Protein AF-A0A1H8Q4Z4-F1 (afdb_monomer_lite)

Structure (mmCIF, N/CA/C/O backbone):
data_AF-A0A1H8Q4Z4-F1
#
_entry.id   AF-A0A1H8Q4Z4-F1
#
loop_
_atom_site.group_PDB
_atom_site.id
_atom_site.type_symbol
_atom_site.label_atom_id
_atom_site.label_alt_id
_atom_site.label_comp_id
_atom_site.label_asym_id
_atom_site.label_entity_id
_atom_site.label_seq_id
_atom_site.pdbx_PDB_ins_code
_atom_site.Cartn_x
_atom_site.Cartn_y
_atom_site.Cartn_z
_atom_site.occupancy
_atom_site.B_iso_or_equiv
_atom_site.auth_seq_id
_atom_site.auth_comp_id
_atom_site.auth_asym_id
_atom_site.auth_atom_id
_atom_site.pdbx_PDB_model_num
ATOM 1 N N . MET A 1 1 ? -15.943 -13.697 -3.498 1.00 77.12 1 MET A N 1
ATOM 2 C CA . MET A 1 1 ? -16.576 -12.359 -3.481 1.00 77.12 1 MET A CA 1
ATOM 3 C C . MET A 1 1 ? -17.184 -12.010 -4.837 1.00 77.12 1 MET A C 1
ATOM 5 O O . MET A 1 1 ? -18.399 -11.971 -4.902 1.00 77.12 1 MET A O 1
ATOM 9 N N . SER A 1 2 ? -16.392 -11.845 -5.911 1.00 80.31 2 SER A N 1
ATOM 10 C CA . SER A 1 2 ? -16.917 -11.509 -7.256 1.00 80.31 2 SER A CA 1
ATOM 11 C C . SER A 1 2 ? -18.018 -12.465 -7.733 1.00 80.31 2 SER A C 1
ATOM 13 O O . SER A 1 2 ? -19.158 -12.047 -7.916 1.00 80.31 2 SER A O 1
ATOM 15 N N . GLN A 1 3 ? -17.729 -13.772 -7.743 1.00 83.31 3 GLN A N 1
ATOM 16 C CA . GLN A 1 3 ? -18.727 -14.794 -8.071 1.00 83.31 3 GLN A CA 1
ATOM 17 C C . GLN A 1 3 ? -19.980 -14.708 -7.186 1.00 83.31 3 GLN A C 1
ATOM 19 O O . GLN A 1 3 ? -21.082 -14.869 -7.689 1.00 83.31 3 GLN A O 1
ATOM 24 N N . PHE A 1 4 ? -19.849 -14.426 -5.884 1.00 84.81 4 PHE A N 1
ATOM 25 C CA . PHE A 1 4 ? -21.014 -14.314 -4.998 1.00 84.81 4 PHE A CA 1
ATOM 26 C C . PHE A 1 4 ? -21.937 -13.173 -5.436 1.00 84.81 4 PHE A C 1
ATOM 28 O O . PHE A 1 4 ? -23.134 -13.393 -5.569 1.00 84.81 4 PHE A O 1
ATOM 35 N N . PHE A 1 5 ? -21.394 -11.977 -5.683 1.00 84.44 5 PHE A N 1
ATOM 36 C CA . PHE A 1 5 ? -22.212 -10.826 -6.067 1.00 84.44 5 PHE A CA 1
ATOM 37 C C . PHE A 1 5 ? -22.834 -10.989 -7.451 1.00 84.44 5 PHE A C 1
ATOM 39 O O . PHE A 1 5 ? -23.991 -10.626 -7.615 1.00 84.44 5 PHE A O 1
ATOM 46 N N . GLN A 1 6 ? -22.138 -11.622 -8.398 1.00 84.38 6 GLN A N 1
ATOM 47 C CA . GLN A 1 6 ? -22.721 -11.974 -9.696 1.00 84.38 6 GLN A CA 1
ATOM 48 C C . GLN A 1 6 ? -23.933 -12.904 -9.541 1.00 84.38 6 GLN A C 1
ATOM 50 O O . GLN A 1 6 ? -25.014 -12.601 -10.042 1.00 84.38 6 GLN A O 1
ATOM 55 N N . HIS A 1 7 ? -23.797 -13.993 -8.774 1.00 83.56 7 HIS A N 1
ATOM 56 C CA . HIS A 1 7 ? -24.906 -14.925 -8.536 1.00 83.56 7 HIS A CA 1
ATOM 57 C C . HIS A 1 7 ? -26.037 -14.292 -7.713 1.00 83.56 7 HIS A C 1
ATOM 59 O O . HIS A 1 7 ? -27.207 -14.553 -7.979 1.00 83.56 7 HIS A O 1
ATOM 65 N N . TRP A 1 8 ? -25.707 -13.459 -6.723 1.00 81.50 8 TRP A N 1
ATOM 66 C CA . TRP A 1 8 ? -26.688 -12.767 -5.889 1.00 81.50 8 TRP A CA 1
ATOM 67 C C . TRP A 1 8 ? -27.492 -11.743 -6.691 1.00 81.50 8 TRP A C 1
ATOM 69 O O . TRP A 1 8 ? -28.718 -11.777 -6.652 1.00 81.50 8 TRP A O 1
ATOM 79 N N . CYS A 1 9 ? -26.825 -10.868 -7.450 1.00 81.19 9 CYS A N 1
ATOM 80 C CA . CYS A 1 9 ? -27.486 -9.902 -8.326 1.00 81.19 9 CYS A CA 1
ATOM 81 C C . CYS A 1 9 ? -28.357 -10.617 -9.359 1.00 81.19 9 CYS A C 1
ATOM 83 O O . CYS A 1 9 ? -29.511 -10.239 -9.522 1.00 81.19 9 CYS A O 1
ATOM 85 N N . TYR A 1 10 ? -27.870 -11.704 -9.964 1.00 81.75 10 TYR A N 1
ATOM 86 C CA . TYR A 1 10 ? -28.667 -12.497 -10.899 1.00 81.75 10 TYR A CA 1
ATOM 87 C C . TYR A 1 10 ? -29.911 -13.107 -10.237 1.00 81.75 10 TYR A C 1
ATOM 89 O O . TYR A 1 10 ? -31.010 -12.998 -10.773 1.00 81.75 10 TYR A O 1
ATOM 97 N N . ALA A 1 11 ? -29.773 -13.688 -9.041 1.00 79.19 11 ALA A N 1
ATOM 98 C CA . ALA A 1 11 ? -30.905 -14.231 -8.292 1.00 79.19 11 ALA A CA 1
ATOM 99 C C . ALA A 1 11 ? -31.935 -13.152 -7.911 1.00 79.19 11 ALA A C 1
ATOM 101 O O . ALA A 1 11 ? -33.134 -13.426 -7.911 1.00 79.19 11 ALA A O 1
ATOM 102 N N . VAL A 1 12 ? -31.480 -11.933 -7.602 1.00 74.56 12 VAL A N 1
ATOM 103 C CA . VAL A 1 12 ? -32.351 -10.789 -7.300 1.00 74.56 12 VAL A CA 1
ATOM 104 C C . VAL A 1 12 ? -33.088 -10.314 -8.551 1.00 74.56 12 VAL A C 1
ATOM 106 O O . VAL A 1 12 ? -34.312 -10.236 -8.499 1.00 74.56 12 VAL A O 1
ATOM 109 N N . GLU A 1 13 ? -32.397 -10.073 -9.671 1.00 77.12 13 GLU A N 1
ATOM 110 C CA . GLU A 1 13 ? -33.042 -9.661 -10.931 1.00 77.12 13 GLU A CA 1
ATOM 111 C C . GLU A 1 13 ? -34.059 -10.714 -11.394 1.00 77.12 13 GLU A C 1
ATOM 113 O O . GLU A 1 13 ? -35.202 -10.389 -11.703 1.00 77.12 13 GLU A O 1
ATOM 118 N N . LYS A 1 14 ? -33.696 -12.000 -11.318 1.00 77.44 14 LYS A N 1
ATOM 119 C CA . LYS A 1 14 ? -34.592 -13.121 -11.635 1.00 77.44 14 LYS A CA 1
ATOM 120 C C . LYS A 1 14 ? -35.819 -13.204 -10.721 1.00 77.44 14 LYS A C 1
ATOM 122 O O . LYS A 1 14 ? -36.833 -13.769 -11.110 1.00 77.44 14 LYS A O 1
ATOM 127 N N . SER A 1 15 ? -35.733 -12.694 -9.492 1.00 69.94 15 SER A N 1
ATOM 128 C CA . SER A 1 15 ? -36.874 -12.662 -8.568 1.00 69.94 15 SER A CA 1
ATOM 129 C C . SER A 1 15 ? -37.840 -11.501 -8.827 1.00 69.94 15 SER A C 1
ATOM 131 O O . SER A 1 15 ? -38.966 -11.538 -8.333 1.00 69.94 15 SER A O 1
ATOM 133 N N . GLU A 1 16 ? -37.404 -10.481 -9.571 1.00 65.31 16 GLU A N 1
ATOM 134 C CA . GLU A 1 16 ? -38.179 -9.276 -9.890 1.00 65.31 16 GLU A CA 1
ATOM 135 C C . GLU A 1 16 ? -38.755 -9.313 -11.319 1.00 65.31 16 GLU A C 1
ATOM 137 O O . GLU A 1 16 ? -39.827 -8.752 -11.546 1.00 65.31 16 GLU A O 1
ATOM 142 N N . ASP A 1 17 ? -38.115 -10.034 -12.248 1.00 58.19 17 ASP A N 1
ATOM 143 C CA . ASP A 1 17 ? -38.587 -10.238 -13.622 1.00 58.19 17 ASP A CA 1
ATOM 144 C C . ASP A 1 17 ? -39.293 -11.590 -13.830 1.00 58.19 17 ASP A C 1
ATOM 146 O O . ASP A 1 17 ? -38.835 -12.644 -13.395 1.00 58.19 17 ASP A O 1
ATOM 150 N N . ILE A 1 18 ? -40.410 -11.577 -14.568 1.00 53.19 18 ILE A N 1
ATOM 151 C CA . ILE A 1 18 ? -41.177 -12.788 -14.934 1.00 53.19 18 ILE A CA 1
ATOM 152 C C . ILE A 1 18 ? -40.501 -13.548 -16.101 1.00 53.19 18 ILE A C 1
ATOM 154 O O . ILE A 1 18 ? -40.831 -14.708 -16.356 1.00 53.19 18 ILE A O 1
ATOM 158 N N . VAL A 1 19 ? -39.542 -12.925 -16.803 1.00 53.53 19 VAL A N 1
ATOM 159 C CA . VAL A 1 19 ? -38.878 -13.473 -17.999 1.00 53.53 19 VAL A CA 1
ATOM 160 C C . VAL A 1 19 ? -37.356 -13.519 -17.801 1.00 53.53 19 VAL A C 1
ATOM 162 O O . VAL A 1 19 ? -36.711 -12.506 -17.548 1.00 53.53 19 VAL A O 1
ATOM 165 N N . ASP A 1 20 ? -36.785 -14.719 -17.913 1.00 57.03 20 ASP A N 1
ATOM 166 C CA . ASP A 1 20 ? -35.342 -14.987 -17.825 1.00 57.03 20 ASP A CA 1
ATOM 167 C C . ASP A 1 20 ? -34.717 -14.772 -19.217 1.00 57.03 20 ASP A C 1
ATOM 169 O O . ASP A 1 20 ? -34.685 -15.693 -20.034 1.00 57.03 20 ASP A O 1
ATOM 173 N N . ASP A 1 21 ? -34.324 -13.531 -19.527 1.00 69.38 21 ASP A N 1
ATOM 174 C CA . ASP A 1 21 ? -33.724 -13.141 -20.809 1.00 69.38 21 ASP A CA 1
ATOM 175 C C . ASP A 1 21 ? -32.264 -12.654 -20.676 1.00 69.38 21 ASP A C 1
ATOM 177 O O . ASP A 1 21 ? -31.716 -12.464 -19.587 1.00 69.38 21 ASP A O 1
ATOM 181 N N . GLU A 1 22 ? -31.605 -12.452 -21.819 1.00 66.88 22 GLU A N 1
ATOM 182 C CA . GLU A 1 22 ? -30.212 -11.993 -21.907 1.00 66.88 22 GLU A CA 1
ATOM 183 C C . GLU A 1 22 ? -30.011 -10.584 -21.301 1.00 66.88 22 GLU A C 1
ATOM 185 O O . GLU A 1 22 ? -28.915 -10.233 -20.849 1.00 66.88 22 GLU A O 1
ATOM 190 N N . HIS A 1 23 ? -31.079 -9.781 -21.209 1.00 71.56 23 HIS A N 1
ATOM 191 C CA . HIS A 1 23 ? -31.044 -8.464 -20.579 1.00 71.56 23 HIS A CA 1
ATOM 192 C C . HIS A 1 23 ? -31.006 -8.551 -19.046 1.00 71.56 23 HIS A C 1
ATOM 194 O O . HIS A 1 23 ? -30.342 -7.720 -18.421 1.00 71.56 23 HIS A O 1
ATOM 200 N N . THR A 1 24 ? -31.646 -9.555 -18.441 1.00 74.25 24 THR A N 1
ATOM 201 C CA . THR A 1 24 ? -31.582 -9.842 -16.996 1.00 74.25 24 THR A CA 1
ATOM 202 C C . THR A 1 24 ? -30.152 -10.160 -16.554 1.00 74.25 24 THR A C 1
ATOM 204 O O . THR A 1 24 ? -29.677 -9.620 -15.552 1.00 74.25 24 THR A O 1
ATOM 207 N N . PHE A 1 25 ? -29.414 -10.958 -17.336 1.00 77.19 25 PHE A N 1
ATOM 208 C CA . PHE A 1 25 ? -28.009 -11.262 -17.044 1.00 77.19 25 PHE A CA 1
ATOM 209 C C . PHE A 1 25 ? -27.124 -10.011 -17.116 1.00 77.19 25 PHE A C 1
ATOM 211 O O . PHE A 1 25 ? -26.336 -9.753 -16.207 1.00 77.19 25 PHE A O 1
ATOM 218 N N . LYS A 1 26 ? -27.300 -9.190 -18.158 1.00 80.75 26 LYS A N 1
ATOM 219 C CA . LYS A 1 26 ? -26.520 -7.959 -18.338 1.00 80.75 26 LYS A CA 1
ATOM 220 C C . LYS A 1 26 ? -26.754 -6.940 -17.216 1.00 80.75 26 LYS A C 1
ATOM 222 O O . LYS A 1 26 ? -25.791 -6.412 -16.672 1.00 80.75 26 LYS A O 1
ATOM 227 N N . ARG A 1 27 ? -28.011 -6.715 -16.807 1.00 78.12 27 ARG A N 1
ATOM 228 C CA . ARG A 1 27 ? -28.336 -5.838 -15.662 1.00 78.12 27 ARG A CA 1
ATOM 229 C C . ARG A 1 27 ? -27.715 -6.341 -14.358 1.00 78.12 27 ARG A C 1
ATOM 231 O O . ARG A 1 27 ? -27.218 -5.538 -13.566 1.00 78.12 27 ARG A O 1
ATOM 238 N N . ALA A 1 28 ? -27.747 -7.655 -14.131 1.00 81.12 28 ALA A N 1
ATOM 239 C CA . ALA A 1 28 ? -27.151 -8.269 -12.952 1.00 81.12 28 ALA A CA 1
ATOM 240 C C . ALA A 1 28 ? -25.625 -8.095 -12.918 1.00 81.12 28 ALA A C 1
ATOM 242 O O . ALA A 1 28 ? -25.081 -7.765 -11.862 1.00 81.12 28 ALA A O 1
ATOM 243 N N . ASP A 1 29 ? -24.948 -8.283 -14.054 1.00 84.12 29 ASP A N 1
ATOM 244 C CA . ASP A 1 29 ? -23.494 -8.135 -14.153 1.00 84.12 29 ASP A CA 1
ATOM 245 C C . ASP A 1 29 ? -23.062 -6.668 -13.993 1.00 84.12 29 ASP A C 1
ATOM 247 O O . ASP A 1 29 ? -22.157 -6.387 -13.208 1.00 84.12 29 ASP A O 1
ATOM 251 N N . ASP A 1 30 ? -23.786 -5.715 -14.596 1.00 83.38 30 ASP A N 1
ATOM 252 C CA . ASP A 1 30 ? -23.543 -4.274 -14.421 1.00 83.38 30 ASP A CA 1
ATOM 253 C C . ASP A 1 30 ? -23.675 -3.851 -12.941 1.00 83.38 30 ASP A C 1
ATOM 255 O O . ASP A 1 30 ? -22.810 -3.154 -12.395 1.00 83.38 30 ASP A O 1
ATOM 259 N N . LYS A 1 31 ? -24.725 -4.319 -12.246 1.00 81.81 31 LYS A N 1
ATOM 260 C CA . LYS A 1 31 ? -24.928 -4.063 -10.805 1.00 81.81 31 LYS A CA 1
ATOM 261 C C . LYS A 1 31 ? -23.839 -4.710 -9.946 1.00 81.81 31 LYS A C 1
ATOM 263 O O . LYS A 1 31 ? -23.366 -4.090 -8.990 1.00 81.81 31 LYS A O 1
ATOM 268 N N . ALA A 1 32 ? -23.425 -5.935 -10.273 1.00 85.38 32 ALA A N 1
ATOM 269 C CA . ALA A 1 32 ? -22.353 -6.627 -9.565 1.00 85.38 32 ALA A CA 1
ATOM 270 C C . ALA A 1 32 ? -21.002 -5.921 -9.760 1.00 85.38 32 ALA A C 1
ATOM 272 O O . ALA A 1 32 ? -20.267 -5.736 -8.788 1.00 85.38 32 ALA A O 1
ATOM 273 N N . ALA A 1 33 ? -20.694 -5.471 -10.979 1.00 85.56 33 ALA A N 1
ATOM 274 C CA . ALA A 1 33 ? -19.482 -4.723 -11.297 1.00 85.56 33 ALA A CA 1
ATOM 275 C C . ALA A 1 33 ? -19.428 -3.386 -10.545 1.00 85.56 33 ALA A C 1
ATOM 277 O O . ALA A 1 33 ? -18.420 -3.082 -9.905 1.00 85.56 33 ALA A O 1
ATOM 278 N N . GLN A 1 34 ? -20.529 -2.626 -10.533 1.00 83.19 34 GLN A N 1
ATOM 279 C CA . GLN A 1 34 ? -20.621 -1.371 -9.782 1.00 83.19 34 GLN A CA 1
ATOM 280 C C . GLN A 1 34 ? -20.402 -1.588 -8.278 1.00 83.19 34 GLN A C 1
ATOM 282 O O . GLN A 1 34 ? -19.670 -0.833 -7.635 1.00 83.19 34 GLN A O 1
ATOM 287 N N . LEU A 1 35 ? -21.004 -2.638 -7.714 1.00 82.00 35 LEU A N 1
ATOM 288 C CA . LEU A 1 35 ? -20.852 -2.987 -6.304 1.00 82.00 35 LEU A CA 1
ATOM 289 C C . LEU A 1 35 ? -19.411 -3.397 -5.968 1.00 82.00 35 LEU A C 1
ATOM 291 O O . LEU A 1 35 ? -18.853 -2.955 -4.963 1.00 82.00 35 LEU A O 1
ATOM 295 N N . LEU A 1 36 ? -18.786 -4.215 -6.815 1.00 85.38 36 LEU A N 1
ATOM 296 C CA . LEU A 1 36 ? -17.392 -4.623 -6.648 1.00 85.38 36 LEU A CA 1
ATOM 297 C C . LEU A 1 36 ? -16.442 -3.430 -6.722 1.00 85.38 36 LEU A C 1
ATOM 299 O O . LEU A 1 36 ? -15.494 -3.366 -5.938 1.00 85.38 36 LEU A O 1
ATOM 303 N N . GLU A 1 37 ? -16.717 -2.469 -7.601 1.00 83.56 37 GLU A N 1
ATOM 304 C CA . GLU A 1 37 ? -15.918 -1.256 -7.716 1.00 83.56 37 GLU A CA 1
ATOM 305 C C . GLU A 1 37 ? -16.050 -0.367 -6.472 1.00 83.56 37 GLU A C 1
ATOM 307 O O . GLU A 1 37 ? -15.039 0.100 -5.941 1.00 83.56 37 GLU A O 1
ATOM 312 N N . GLN A 1 38 ? -17.264 -0.216 -5.928 1.00 78.81 38 GLN A N 1
ATOM 313 C CA . GLN A 1 38 ? -17.492 0.481 -4.655 1.00 78.81 38 GLN A CA 1
ATOM 314 C C . GLN A 1 38 ? -16.753 -0.193 -3.487 1.00 78.81 38 GLN A C 1
ATOM 316 O O . GLN A 1 38 ? -16.123 0.486 -2.676 1.00 78.81 38 GLN A O 1
ATOM 321 N N . ILE A 1 39 ? -16.767 -1.529 -3.415 1.00 80.12 39 ILE A N 1
ATOM 322 C CA . ILE A 1 39 ? -16.043 -2.289 -2.383 1.00 80.12 39 ILE A CA 1
ATOM 323 C C . ILE A 1 39 ? -14.527 -2.141 -2.558 1.00 80.12 39 ILE A C 1
ATOM 325 O O . ILE A 1 39 ? -13.799 -1.986 -1.577 1.00 80.12 39 ILE A O 1
ATOM 329 N N . LYS A 1 40 ? -14.028 -2.174 -3.797 1.00 80.69 40 LYS A N 1
ATOM 330 C CA . LYS A 1 40 ? -12.599 -2.036 -4.106 1.00 80.69 40 LYS A CA 1
ATOM 331 C C . LYS A 1 40 ? -12.051 -0.683 -3.648 1.00 80.69 40 LYS A C 1
ATOM 333 O O . LYS A 1 40 ? -10.943 -0.639 -3.114 1.00 80.69 40 LYS A O 1
ATOM 338 N N . HIS A 1 41 ? -12.847 0.375 -3.797 1.00 73.88 41 HIS A N 1
ATOM 339 C CA . HIS A 1 41 ? -12.505 1.738 -3.387 1.00 73.88 41 HIS A CA 1
ATOM 340 C C . HIS A 1 41 ? -12.736 2.023 -1.897 1.00 73.88 41 HIS A C 1
ATOM 342 O O . HIS A 1 41 ? -12.310 3.069 -1.411 1.00 73.88 41 HIS A O 1
ATOM 348 N N . ASN A 1 42 ? -13.350 1.098 -1.150 1.00 69.94 42 ASN A N 1
ATOM 349 C CA . ASN A 1 42 ? -13.587 1.242 0.282 1.00 69.94 42 ASN A CA 1
ATOM 350 C C . ASN A 1 42 ? -12.868 0.130 1.077 1.00 69.94 42 ASN A C 1
ATOM 352 O O . ASN A 1 42 ? -13.422 -0.955 1.286 1.00 69.94 42 ASN A O 1
ATOM 356 N N . PRO A 1 43 ? -11.640 0.384 1.575 1.00 64.75 43 PRO A N 1
ATOM 357 C CA . PRO A 1 43 ? -10.854 -0.605 2.316 1.00 64.75 43 PRO A CA 1
ATOM 358 C C . PRO A 1 43 ? -11.571 -1.164 3.552 1.00 64.75 43 PRO A C 1
ATOM 360 O O . PRO A 1 43 ? -11.409 -2.346 3.869 1.00 64.75 43 PRO A O 1
ATOM 363 N N . GLY A 1 44 ? -12.375 -0.333 4.229 1.00 64.12 44 GLY A N 1
ATOM 364 C CA . GLY A 1 44 ? -13.150 -0.721 5.407 1.00 64.12 44 GLY A CA 1
ATOM 365 C C . GLY A 1 44 ? -14.240 -1.738 5.072 1.00 64.12 44 GLY A C 1
ATOM 366 O O . GLY A 1 44 ? -14.391 -2.734 5.778 1.00 64.12 44 GLY A O 1
ATOM 367 N N . ILE A 1 45 ? -14.944 -1.542 3.954 1.00 68.62 45 ILE A N 1
ATOM 368 C CA . ILE A 1 45 ? -15.959 -2.481 3.456 1.00 68.62 45 ILE A CA 1
ATOM 369 C C . ILE A 1 45 ? -15.321 -3.724 2.831 1.00 68.62 45 ILE A C 1
ATOM 371 O O . ILE A 1 45 ? -15.836 -4.829 3.004 1.00 68.62 45 ILE A O 1
ATOM 375 N N . ARG A 1 46 ? -14.173 -3.595 2.160 1.00 71.00 46 ARG A N 1
ATOM 376 C CA . ARG A 1 46 ? -13.469 -4.724 1.532 1.00 71.00 46 ARG A CA 1
ATOM 377 C C . ARG A 1 46 ? -13.119 -5.836 2.519 1.00 71.00 46 ARG A C 1
ATOM 379 O O . ARG A 1 46 ? -13.271 -7.010 2.191 1.00 71.00 46 ARG A O 1
ATOM 386 N N . LEU A 1 47 ? -12.685 -5.476 3.730 1.00 63.41 47 LEU A N 1
ATOM 387 C CA . LEU A 1 47 ? -12.408 -6.437 4.805 1.00 63.41 47 LEU A CA 1
ATOM 388 C C . LEU A 1 47 ? -13.674 -7.173 5.266 1.00 63.41 47 LEU A C 1
ATOM 390 O O . LEU A 1 47 ? -13.618 -8.353 5.602 1.00 63.41 47 LEU A O 1
ATOM 394 N N . LEU A 1 48 ? -14.823 -6.498 5.244 1.00 65.06 48 LEU A N 1
ATOM 395 C CA . LEU A 1 48 ? -16.117 -7.074 5.619 1.00 65.06 48 LEU A CA 1
ATOM 396 C C . LEU A 1 48 ? -16.650 -8.007 4.535 1.00 65.06 48 LEU A C 1
ATOM 398 O O . LEU A 1 48 ? -17.181 -9.071 4.842 1.00 65.06 48 LEU A O 1
ATOM 402 N N . ALA A 1 49 ? -16.423 -7.661 3.269 1.00 67.12 49 ALA A N 1
ATOM 403 C CA . ALA A 1 49 ? -16.776 -8.485 2.119 1.00 67.12 49 ALA A CA 1
ATOM 404 C C . ALA A 1 49 ? -15.948 -9.789 2.012 1.00 67.12 49 ALA A C 1
ATOM 406 O O . ALA A 1 49 ? -16.184 -10.606 1.123 1.00 67.12 49 ALA A O 1
ATOM 407 N N . ALA A 1 50 ? -15.000 -10.039 2.922 1.00 65.75 50 ALA A N 1
ATOM 408 C CA . ALA A 1 50 ? -14.357 -11.346 3.061 1.00 65.75 50 ALA A CA 1
ATOM 409 C C . ALA A 1 50 ? -15.273 -12.402 3.720 1.00 65.75 50 ALA A C 1
ATOM 411 O O . ALA A 1 50 ? -15.010 -13.597 3.603 1.00 65.75 50 ALA A O 1
ATOM 412 N N . ASN A 1 51 ? -16.355 -11.982 4.392 1.00 68.12 51 ASN A N 1
ATOM 413 C CA . ASN A 1 51 ? -17.317 -12.870 5.047 1.00 68.12 51 ASN A CA 1
ATOM 414 C C . ASN A 1 51 ? -18.584 -13.052 4.172 1.00 68.12 51 ASN A C 1
ATOM 416 O O . ASN A 1 51 ? -19.234 -12.055 3.842 1.00 68.12 51 ASN A O 1
ATOM 420 N N . PRO A 1 52 ? -18.989 -14.293 3.827 1.00 69.38 52 PRO A N 1
ATOM 421 C CA . PRO A 1 52 ? -20.184 -14.562 3.013 1.00 69.38 52 PRO A CA 1
ATOM 422 C C . PRO A 1 52 ? -21.496 -13.974 3.565 1.00 69.38 52 PRO A C 1
ATOM 424 O O . PRO A 1 52 ? -22.342 -13.507 2.798 1.00 69.38 52 PRO A O 1
ATOM 427 N N . LEU A 1 53 ? -21.662 -13.930 4.892 1.00 69.56 53 LEU A N 1
ATOM 428 C CA . LEU A 1 53 ? -22.834 -13.328 5.536 1.00 69.56 53 LEU A CA 1
ATOM 429 C C . LEU A 1 53 ? -22.876 -11.815 5.301 1.00 69.56 53 LEU A C 1
ATOM 431 O O . LEU A 1 53 ? -23.911 -11.263 4.934 1.00 69.56 53 LEU A O 1
ATOM 435 N N . LEU A 1 54 ? -21.736 -11.147 5.476 1.00 73.06 54 LEU A N 1
ATOM 436 C CA . LEU A 1 54 ? -21.627 -9.706 5.272 1.00 73.06 54 LEU A CA 1
ATOM 437 C C . LEU A 1 54 ? -21.743 -9.342 3.786 1.00 73.06 54 LEU A C 1
ATOM 439 O O . LEU A 1 54 ? -22.343 -8.319 3.482 1.00 73.06 54 LEU A O 1
ATOM 443 N N . CYS A 1 55 ? -21.292 -10.200 2.861 1.00 76.19 55 CYS A N 1
ATOM 444 C CA . CYS A 1 55 ? -21.573 -10.036 1.428 1.00 76.19 55 CYS A CA 1
ATOM 445 C C . CYS A 1 55 ? -23.077 -10.046 1.140 1.00 76.19 55 CYS A C 1
ATOM 447 O O . CYS A 1 55 ? -23.571 -9.201 0.400 1.00 76.19 55 CYS A O 1
ATOM 449 N N . THR A 1 56 ? -23.812 -10.971 1.760 1.00 73.75 56 THR A N 1
ATOM 450 C CA . THR A 1 56 ? -25.271 -11.061 1.607 1.00 73.75 56 THR A CA 1
ATOM 451 C C . THR A 1 56 ? -25.946 -9.779 2.088 1.00 73.75 56 THR A C 1
ATOM 453 O O . THR A 1 56 ? -26.814 -9.237 1.409 1.00 73.75 56 THR A O 1
ATOM 456 N N . ILE A 1 57 ? -25.512 -9.242 3.231 1.00 70.75 57 ILE A N 1
ATOM 457 C CA . ILE A 1 57 ? -26.096 -8.020 3.789 1.00 70.75 57 ILE A CA 1
ATOM 458 C C . ILE A 1 57 ? -25.715 -6.782 2.970 1.00 70.75 57 ILE A C 1
ATOM 460 O O . ILE A 1 57 ? -26.579 -5.954 2.705 1.00 70.75 57 ILE A O 1
ATOM 464 N N . ILE A 1 58 ? -24.470 -6.681 2.499 1.00 76.56 58 ILE A N 1
ATOM 465 C CA . ILE A 1 58 ? -24.034 -5.643 1.551 1.00 76.56 58 ILE A CA 1
ATOM 466 C C . ILE A 1 58 ? -24.915 -5.672 0.290 1.00 76.56 58 ILE A C 1
ATOM 468 O O . ILE A 1 58 ? -25.402 -4.629 -0.143 1.00 76.56 58 ILE A O 1
ATOM 472 N N . GLY A 1 59 ? -25.197 -6.863 -0.249 1.00 76.12 59 GLY A N 1
ATOM 473 C CA . GLY A 1 59 ? -26.100 -7.036 -1.390 1.00 76.12 59 GLY A CA 1
ATOM 474 C C . GLY A 1 59 ? -27.554 -6.642 -1.093 1.00 76.12 59 GLY A C 1
ATOM 475 O O . GLY A 1 59 ? -28.210 -6.036 -1.938 1.00 76.12 59 GLY A O 1
ATOM 476 N N . LEU A 1 60 ? -28.067 -6.942 0.107 1.00 73.00 60 LEU A N 1
ATOM 477 C CA . LEU A 1 60 ? -29.410 -6.532 0.548 1.00 73.00 60 LEU A CA 1
ATOM 478 C C . LEU A 1 60 ? -29.534 -5.014 0.726 1.00 73.00 60 LEU A C 1
ATOM 480 O O . LEU A 1 60 ? -30.548 -4.433 0.349 1.00 73.00 60 LEU A O 1
ATOM 484 N N . ILE A 1 61 ? -28.505 -4.379 1.282 1.00 71.94 61 ILE A N 1
ATOM 485 C CA . ILE A 1 61 ? -28.431 -2.930 1.490 1.00 71.94 61 ILE A CA 1
ATOM 486 C C . ILE A 1 61 ? -28.447 -2.193 0.150 1.00 71.94 61 ILE A C 1
ATOM 488 O O . ILE A 1 61 ? -29.253 -1.283 -0.044 1.00 71.94 61 ILE A O 1
ATOM 492 N N . GLN A 1 62 ? -27.617 -2.639 -0.797 1.00 71.62 62 GLN A N 1
ATOM 493 C CA . GLN A 1 62 ? -27.573 -2.074 -2.144 1.00 71.62 62 GLN A CA 1
ATOM 494 C C . GLN A 1 62 ? -28.934 -2.195 -2.845 1.00 71.62 62 GLN A C 1
ATOM 496 O O . GLN A 1 62 ? -29.379 -1.256 -3.502 1.00 71.62 62 GLN A O 1
ATOM 501 N N . ARG A 1 63 ? -29.630 -3.331 -2.675 1.00 70.56 63 ARG A N 1
ATOM 502 C CA . ARG A 1 63 ? -30.975 -3.547 -3.239 1.00 70.56 63 ARG A CA 1
ATOM 503 C C . ARG A 1 63 ? -31.987 -2.512 -2.747 1.00 70.56 63 ARG A C 1
ATOM 505 O O . ARG A 1 63 ? -32.857 -2.109 -3.507 1.00 70.56 63 ARG A O 1
ATOM 512 N N . GLN A 1 64 ? -31.870 -2.058 -1.501 1.00 67.81 64 GLN A N 1
ATOM 513 C CA . GLN A 1 64 ? -32.746 -1.019 -0.950 1.00 67.81 64 GLN A CA 1
ATOM 514 C C . GLN A 1 64 ? -32.419 0.392 -1.478 1.00 67.81 64 GLN A C 1
ATOM 516 O O . GLN A 1 64 ? -33.045 1.360 -1.053 1.00 67.81 64 GLN A O 1
ATOM 521 N N . GLY A 1 65 ? -31.455 0.526 -2.398 1.00 64.31 65 GLY A N 1
ATOM 522 C CA . GLY A 1 65 ? -31.035 1.802 -2.978 1.00 64.31 65 GLY A CA 1
ATOM 523 C C . GLY A 1 65 ? -30.142 2.635 -2.056 1.00 64.31 65 GLY A C 1
ATOM 524 O O . GLY A 1 65 ? -29.908 3.810 -2.332 1.00 64.31 65 GLY A O 1
ATOM 525 N N . ALA A 1 66 ? -29.649 2.056 -0.959 1.00 67.62 66 ALA A N 1
ATOM 526 C CA . ALA A 1 66 ? -28.755 2.744 -0.039 1.00 67.62 66 ALA A CA 1
ATOM 527 C C . ALA A 1 66 ? -27.316 2.731 -0.571 1.00 67.62 66 ALA A C 1
ATOM 529 O O . ALA A 1 66 ? -26.791 1.688 -0.958 1.00 67.62 66 ALA A O 1
ATOM 530 N N . THR A 1 67 ? -26.655 3.888 -0.548 1.00 72.12 67 THR A N 1
ATOM 531 C CA . THR A 1 67 ? -25.218 3.990 -0.818 1.00 72.12 67 THR A CA 1
ATOM 532 C C . THR A 1 67 ? -24.427 3.312 0.293 1.00 72.12 67 THR A C 1
ATOM 534 O O . THR A 1 67 ? -24.700 3.539 1.475 1.00 72.12 67 THR A O 1
ATOM 537 N N . LEU A 1 68 ? -23.419 2.523 -0.075 1.00 74.06 68 LEU A N 1
ATOM 538 C CA . LEU A 1 68 ? -22.529 1.911 0.902 1.00 74.06 68 LEU A CA 1
ATOM 539 C C . LEU A 1 68 ? -21.801 2.986 1.731 1.00 74.06 68 LEU A C 1
ATOM 541 O O . LEU A 1 68 ? -21.191 3.884 1.147 1.00 74.06 68 LEU A O 1
ATOM 545 N N . PRO A 1 69 ? -21.855 2.913 3.073 1.00 76.06 69 PRO A N 1
ATOM 546 C CA . PRO A 1 69 ? -21.250 3.927 3.926 1.00 76.06 69 PRO A CA 1
ATOM 547 C C . PRO A 1 69 ? -19.720 3.877 3.883 1.00 76.06 69 PRO A C 1
ATOM 549 O O . PRO A 1 69 ? -19.116 2.846 3.602 1.00 76.06 69 PRO A O 1
ATOM 552 N N . GLU A 1 70 ? -19.060 4.979 4.231 1.00 71.94 70 GLU A N 1
ATOM 553 C CA . GLU A 1 70 ? -17.594 5.004 4.307 1.00 71.94 70 GLU A CA 1
ATOM 554 C C . GLU A 1 70 ? -17.074 4.207 5.511 1.00 71.94 70 GLU A C 1
ATOM 556 O O . GLU A 1 70 ? -16.043 3.538 5.423 1.00 71.94 70 GLU A O 1
ATOM 561 N N . LEU A 1 71 ? -17.813 4.231 6.627 1.00 76.50 71 LEU A N 1
ATOM 562 C CA . LEU A 1 71 ? -17.400 3.617 7.884 1.00 76.50 71 LEU A CA 1
ATOM 563 C C . LEU A 1 71 ? -18.083 2.269 8.128 1.00 76.50 71 LEU A C 1
ATOM 565 O O . LEU A 1 71 ? -19.302 2.116 8.053 1.00 76.50 71 LEU A O 1
ATOM 569 N N . ARG A 1 72 ? -17.292 1.290 8.571 1.00 80.62 72 ARG A N 1
ATOM 570 C CA . ARG A 1 72 ? -17.771 -0.040 8.976 1.00 80.62 72 ARG A CA 1
ATOM 571 C C . ARG A 1 72 ? -18.876 0.000 10.036 1.00 80.62 72 ARG A C 1
ATOM 573 O O . ARG A 1 72 ? -19.809 -0.798 9.987 1.00 80.62 72 ARG A O 1
ATOM 580 N N . VAL A 1 73 ? -18.770 0.912 11.001 1.00 85.06 73 VAL A N 1
ATOM 581 C CA . VAL A 1 73 ? -19.748 1.046 12.090 1.00 85.06 73 VAL A CA 1
ATOM 582 C C . VAL A 1 73 ? -21.135 1.460 11.574 1.00 85.06 73 VAL A C 1
ATOM 584 O O . VAL A 1 73 ? -22.153 1.030 12.117 1.00 85.06 73 VAL A O 1
ATOM 587 N N . GLU A 1 74 ? -21.182 2.238 10.489 1.00 84.44 74 GLU A N 1
ATOM 588 C CA . GLU A 1 74 ? -22.417 2.641 9.810 1.00 84.44 74 GLU A CA 1
ATOM 589 C C . GLU A 1 74 ? -23.000 1.474 9.003 1.00 84.44 74 GLU A C 1
ATOM 591 O O . GLU A 1 74 ? -24.217 1.287 8.983 1.00 84.44 74 GLU A O 1
ATOM 596 N N . LEU A 1 75 ? -22.149 0.621 8.420 1.00 80.38 75 LEU A N 1
ATOM 597 C CA . LEU A 1 75 ? -22.613 -0.605 7.769 1.00 80.38 75 LEU A CA 1
ATOM 598 C C . LEU A 1 75 ? -23.283 -1.547 8.779 1.00 80.38 75 LEU A C 1
ATOM 600 O O . LEU A 1 75 ? -24.384 -2.033 8.525 1.00 80.38 75 LEU A O 1
ATOM 604 N N . TYR A 1 76 ? -22.667 -1.774 9.946 1.00 84.75 76 TYR A N 1
ATOM 605 C CA . TYR A 1 76 ? -23.276 -2.590 11.005 1.00 84.75 76 TYR A CA 1
ATOM 606 C C . TYR A 1 76 ? -24.594 -2.007 11.510 1.00 84.75 76 TYR A C 1
ATOM 608 O O . TYR A 1 76 ? -25.542 -2.765 11.721 1.00 84.75 76 TYR A O 1
ATOM 616 N N . LYS A 1 77 ? -24.689 -0.677 11.631 1.00 85.94 77 LYS A N 1
ATOM 617 C CA . LYS A 1 77 ? -25.954 0.005 11.934 1.00 85.94 77 LYS A CA 1
ATOM 618 C C . LYS A 1 77 ? -27.039 -0.401 10.944 1.00 85.94 77 LYS A C 1
ATOM 620 O O . LYS A 1 77 ? -28.105 -0.848 11.353 1.00 85.94 77 LYS A O 1
ATOM 625 N N . LEU A 1 78 ? -26.739 -0.301 9.652 1.00 81.69 78 LEU A N 1
ATOM 626 C CA . LEU A 1 78 ? -27.692 -0.590 8.589 1.00 81.69 78 LEU A CA 1
ATOM 627 C C . LEU A 1 78 ? -28.094 -2.074 8.546 1.00 81.69 78 LEU A C 1
ATOM 629 O O . LEU A 1 78 ? -29.259 -2.393 8.303 1.00 81.69 78 LEU A O 1
ATOM 633 N N . CYS A 1 79 ? -27.166 -2.981 8.875 1.00 79.31 79 CYS A N 1
ATOM 634 C CA . CYS A 1 79 ? -27.465 -4.403 9.054 1.00 79.31 79 CYS A CA 1
ATOM 635 C C . CYS A 1 79 ? -28.499 -4.611 10.172 1.00 79.31 79 CYS A C 1
ATOM 637 O O . CYS A 1 79 ? -29.528 -5.248 9.953 1.00 79.31 79 CYS A O 1
ATOM 639 N N . ILE A 1 80 ? -28.236 -4.062 11.365 1.00 83.50 80 ILE A N 1
ATOM 640 C CA . ILE A 1 80 ? -29.126 -4.185 12.527 1.00 83.50 80 ILE A CA 1
ATOM 641 C C . ILE A 1 80 ? -30.492 -3.559 12.236 1.00 83.50 80 ILE A C 1
ATOM 643 O O . ILE A 1 80 ? -31.511 -4.200 12.487 1.00 83.50 80 ILE A O 1
ATOM 647 N N . ASP A 1 81 ? -30.520 -2.359 11.652 1.00 82.44 81 ASP A N 1
ATOM 648 C CA . ASP A 1 81 ? -31.757 -1.668 11.276 1.00 82.44 81 ASP A CA 1
ATOM 649 C C . ASP A 1 81 ? -32.606 -2.526 10.323 1.00 82.44 81 ASP A C 1
ATOM 651 O O . ASP A 1 81 ? -33.820 -2.627 10.504 1.00 82.44 81 ASP A O 1
ATOM 655 N N . THR A 1 82 ? -31.970 -3.206 9.362 1.00 77.94 82 THR A N 1
ATOM 656 C CA . THR A 1 82 ? -32.643 -4.112 8.416 1.00 77.94 82 THR A CA 1
ATOM 657 C C . THR A 1 82 ? -33.228 -5.339 9.117 1.00 77.94 82 THR A C 1
ATOM 659 O O . THR A 1 82 ? -34.369 -5.723 8.853 1.00 77.94 82 THR A O 1
ATOM 662 N N . PHE A 1 83 ? -32.481 -5.961 10.033 1.00 78.62 83 PHE A N 1
ATOM 663 C CA . PHE A 1 83 ? -32.983 -7.107 10.796 1.00 78.62 83 PHE A CA 1
ATOM 664 C C . PHE A 1 83 ? -34.163 -6.727 11.691 1.00 78.62 83 PHE A C 1
ATOM 666 O O . PHE A 1 83 ? -35.173 -7.432 11.695 1.00 78.62 83 PHE A O 1
ATOM 673 N N . ILE A 1 84 ? -34.062 -5.602 12.403 1.00 78.69 84 ILE A N 1
ATOM 674 C CA . ILE A 1 84 ? -35.141 -5.102 13.260 1.00 78.69 84 ILE A CA 1
ATOM 675 C C . ILE A 1 84 ? -36.367 -4.750 12.412 1.00 78.69 84 ILE A C 1
ATOM 677 O O . ILE A 1 84 ? -37.474 -5.155 12.754 1.00 78.69 84 ILE A O 1
ATOM 681 N N . PHE A 1 85 ? -36.187 -4.082 11.270 1.00 76.69 85 PHE A N 1
ATOM 682 C CA . PHE A 1 85 ? -37.284 -3.783 10.348 1.00 76.69 85 PHE A CA 1
ATOM 683 C C . PHE A 1 85 ? -38.001 -5.056 9.869 1.00 76.69 85 PHE A C 1
ATOM 685 O O . PHE A 1 85 ? -39.229 -5.139 9.904 1.00 76.69 85 PHE A O 1
ATOM 692 N N . ASN A 1 86 ? -37.250 -6.091 9.488 1.00 73.06 86 ASN A N 1
ATOM 693 C CA . ASN A 1 86 ? -37.827 -7.374 9.083 1.00 73.06 86 ASN A CA 1
ATOM 694 C C . ASN A 1 86 ? -38.581 -8.064 10.233 1.00 73.06 86 ASN A C 1
ATOM 696 O O . ASN A 1 86 ? -39.625 -8.683 10.004 1.00 73.06 86 ASN A O 1
ATOM 700 N N . TRP A 1 87 ? -38.085 -7.948 11.470 1.00 75.38 87 TRP A N 1
ATOM 701 C CA . TRP A 1 87 ? -38.802 -8.400 12.664 1.00 75.38 87 TRP A CA 1
ATOM 702 C C . TRP A 1 87 ? -40.125 -7.648 12.846 1.00 75.38 87 TRP A C 1
ATOM 704 O O . TRP A 1 87 ? -41.154 -8.284 13.073 1.00 75.38 87 TRP A O 1
ATOM 714 N N . GLU A 1 88 ? -40.144 -6.325 12.681 1.00 72.62 88 GLU A N 1
ATOM 715 C CA . GLU A 1 88 ? -41.370 -5.522 12.770 1.00 72.62 88 GLU A CA 1
ATOM 716 C C . GLU A 1 88 ? -42.396 -5.873 11.693 1.00 72.62 88 GLU A C 1
ATOM 718 O O . GLU A 1 88 ? -43.587 -5.999 11.987 1.00 72.62 88 GLU A O 1
ATOM 723 N N . MET A 1 89 ? -41.953 -6.085 10.454 1.00 71.31 89 MET A N 1
ATOM 724 C CA . MET A 1 89 ? -42.841 -6.488 9.363 1.00 71.31 89 MET A CA 1
ATOM 725 C C . MET A 1 89 ? -43.519 -7.831 9.656 1.00 71.31 89 MET A C 1
ATOM 727 O O . MET A 1 89 ? -44.725 -7.971 9.445 1.00 71.31 89 MET A O 1
ATOM 731 N N . LYS A 1 90 ? -42.787 -8.797 10.226 1.00 69.88 90 LYS A N 1
ATOM 732 C CA . LYS A 1 90 ? -43.357 -10.084 10.654 1.00 69.88 90 LYS A CA 1
ATOM 733 C C . LYS A 1 90 ? -44.288 -9.955 11.862 1.00 69.88 90 LYS A C 1
ATOM 735 O O . LYS A 1 90 ? -45.317 -10.627 11.881 1.00 69.88 90 LYS A O 1
ATOM 740 N N . LYS A 1 91 ? -43.989 -9.074 12.831 1.00 69.44 91 LYS A N 1
ATOM 741 C CA . LYS A 1 91 ? -44.919 -8.749 13.935 1.00 69.44 91 LYS A CA 1
ATOM 742 C C . LYS A 1 91 ? -46.262 -8.253 13.381 1.00 69.44 91 LYS A C 1
ATOM 744 O O . LYS A 1 91 ? -47.312 -8.764 13.760 1.00 69.44 91 LYS A O 1
ATOM 749 N N . ARG A 1 92 ? -46.236 -7.318 12.418 1.00 67.38 92 ARG A N 1
ATOM 750 C CA . ARG A 1 92 ? -47.448 -6.740 11.799 1.00 67.38 92 ARG A CA 1
ATOM 751 C C . ARG A 1 92 ? -48.325 -7.778 11.093 1.00 67.38 92 ARG A C 1
ATOM 753 O O . ARG A 1 92 ? -49.543 -7.647 11.116 1.00 67.38 92 ARG A O 1
ATOM 760 N N . GLN A 1 93 ? -47.726 -8.817 10.511 1.00 67.25 93 GLN A N 1
ATOM 761 C CA . GLN A 1 93 ? -48.455 -9.899 9.837 1.00 67.25 93 GLN A CA 1
ATOM 762 C C . GLN A 1 93 ? -49.195 -10.842 10.802 1.00 67.25 93 GLN A C 1
ATOM 764 O O . GLN A 1 93 ? -50.122 -11.524 10.376 1.00 67.25 93 GLN A O 1
ATOM 769 N N . ARG A 1 94 ? -48.821 -10.890 12.089 1.00 63.41 94 ARG A N 1
ATOM 770 C CA . ARG A 1 94 ? -49.377 -11.840 13.073 1.00 63.41 94 ARG A CA 1
ATOM 771 C C . ARG A 1 94 ? -50.579 -11.317 13.871 1.00 63.41 94 ARG A C 1
ATOM 773 O O . ARG A 1 94 ? -51.042 -12.009 14.768 1.00 63.41 94 ARG A O 1
ATOM 780 N N . SER A 1 95 ? -51.111 -10.129 13.560 1.00 54.56 95 SER A N 1
ATOM 781 C CA . SER A 1 95 ? -52.220 -9.469 14.292 1.00 54.56 95 SER A CA 1
ATOM 782 C C . SER A 1 95 ? -51.994 -9.246 15.802 1.00 54.56 95 SER A C 1
ATOM 784 O O . SER A 1 95 ? -52.902 -8.811 16.503 1.00 54.56 95 SER A O 1
ATOM 786 N N . ASP A 1 96 ? -50.774 -9.468 16.294 1.00 54.97 96 ASP A N 1
ATOM 787 C CA . ASP A 1 96 ? -50.409 -9.423 17.712 1.00 54.97 96 ASP A CA 1
ATOM 788 C C . ASP A 1 96 ? -49.758 -8.064 18.035 1.00 54.97 96 ASP A C 1
ATOM 790 O O . ASP A 1 96 ? -48.537 -7.926 18.113 1.00 54.97 96 ASP A O 1
ATOM 794 N N . GLN A 1 97 ? -50.571 -7.000 18.069 1.00 52.62 97 GLN A N 1
ATOM 795 C CA . GLN A 1 97 ? -50.083 -5.624 18.280 1.00 52.62 97 GLN A CA 1
ATOM 796 C C . GLN A 1 97 ? -50.082 -5.197 19.755 1.00 52.62 97 GLN A C 1
ATOM 798 O O . GLN A 1 97 ? -49.334 -4.299 20.142 1.00 52.62 97 GLN A O 1
ATOM 803 N N . THR A 1 98 ? -50.905 -5.816 20.600 1.00 46.56 98 THR A N 1
ATOM 804 C CA . THR A 1 98 ? -51.082 -5.401 21.996 1.00 46.56 98 THR A CA 1
ATOM 805 C C . THR A 1 98 ? -49.963 -5.936 22.889 1.00 46.56 98 THR A C 1
ATOM 807 O O . THR A 1 98 ? -49.946 -7.112 23.235 1.00 46.56 98 THR A O 1
ATOM 810 N N . GLY A 1 99 ? -49.041 -5.054 23.291 1.00 58.00 99 GLY A N 1
ATOM 811 C CA . GLY A 1 99 ? -48.048 -5.319 24.344 1.00 58.00 99 GLY A CA 1
ATOM 812 C C . GLY A 1 99 ? -46.601 -5.507 23.879 1.00 58.00 99 GLY A C 1
ATOM 813 O O . GLY A 1 99 ? -45.702 -5.443 24.712 1.00 58.00 99 GLY A O 1
ATOM 814 N N . SER A 1 100 ? -46.340 -5.656 22.576 1.00 71.06 100 SER A N 1
ATOM 815 C CA . SER A 1 100 ? -44.975 -5.882 22.072 1.00 71.06 100 SER A CA 1
ATOM 816 C C . SER A 1 100 ? -44.070 -4.643 22.190 1.00 71.06 100 SER A C 1
ATOM 818 O O . SER A 1 100 ? -44.546 -3.511 22.106 1.00 71.06 100 SER A O 1
ATOM 820 N N . LEU A 1 101 ? -42.758 -4.857 22.359 1.00 78.75 101 LEU A N 1
ATOM 821 C CA . LEU A 1 101 ? -41.758 -3.780 22.360 1.00 78.75 101 LEU A CA 1
ATOM 822 C C . LEU A 1 101 ? -41.719 -3.066 21.000 1.00 78.75 101 LEU A C 1
ATOM 824 O O . LEU A 1 101 ? -41.701 -3.736 19.955 1.00 78.75 101 LEU A O 1
ATOM 828 N N . ASP A 1 102 ? -41.642 -1.735 21.023 1.00 82.69 102 ASP A N 1
ATOM 829 C CA . ASP A 1 102 ? -41.404 -0.919 19.828 1.00 82.69 102 ASP A CA 1
ATOM 830 C C . ASP A 1 102 ? -39.965 -1.083 19.290 1.00 82.69 102 ASP A C 1
ATOM 832 O O . ASP A 1 102 ? -39.163 -1.862 19.827 1.00 82.69 102 ASP A O 1
ATOM 836 N N . LYS A 1 103 ? -39.637 -0.380 18.197 1.00 81.62 103 LYS A N 1
ATOM 837 C CA . LYS A 1 103 ? -38.318 -0.439 17.553 1.00 81.62 103 LYS A CA 1
ATOM 838 C C . LYS A 1 103 ? -37.182 -0.099 18.515 1.00 81.62 103 LYS A C 1
ATOM 840 O O . LYS A 1 103 ? -36.218 -0.859 18.633 1.00 81.62 103 LYS A O 1
ATOM 845 N N . ASP A 1 104 ? -37.307 1.032 19.199 1.00 83.88 104 ASP A N 1
ATOM 846 C CA . ASP A 1 104 ? -36.260 1.609 20.037 1.00 83.88 104 ASP A CA 1
ATOM 847 C C . ASP A 1 104 ? -36.088 0.788 21.316 1.00 83.88 104 ASP A C 1
ATOM 849 O O . ASP A 1 104 ? -34.964 0.511 21.740 1.00 83.88 104 ASP A O 1
ATOM 853 N N . GLN A 1 105 ? -37.191 0.303 21.886 1.00 86.94 105 GLN A N 1
ATOM 854 C CA . GLN A 1 105 ? -37.194 -0.634 23.002 1.00 86.94 105 GLN A CA 1
ATOM 855 C C . GLN A 1 105 ? -36.551 -1.970 22.618 1.00 86.94 105 GLN A C 1
ATOM 857 O O . GLN A 1 105 ? -35.707 -2.473 23.359 1.00 86.94 105 GLN A O 1
ATOM 862 N N . THR A 1 106 ? -36.904 -2.534 21.456 1.00 86.31 106 THR A N 1
ATOM 863 C CA . THR A 1 106 ? -36.319 -3.791 20.956 1.00 86.31 106 THR A CA 1
ATOM 864 C C . THR A 1 106 ? -34.809 -3.642 20.790 1.00 86.31 106 THR A C 1
ATOM 866 O O . THR A 1 106 ? -34.035 -4.472 21.265 1.00 86.31 106 THR A O 1
ATOM 869 N N . GLN A 1 107 ? -34.379 -2.550 20.164 1.00 88.44 107 GLN A N 1
ATOM 870 C CA . GLN A 1 107 ? -32.974 -2.221 19.965 1.00 88.44 107 GLN A CA 1
ATOM 871 C C . GLN A 1 107 ? -32.233 -2.048 21.295 1.00 88.44 107 GLN A C 1
ATOM 873 O O . GLN A 1 107 ? -31.170 -2.638 21.490 1.00 88.44 107 GLN A O 1
ATOM 878 N N . ALA A 1 108 ? -32.818 -1.316 22.247 1.00 90.12 108 ALA A N 1
ATOM 879 C CA . ALA A 1 108 ? -32.222 -1.096 23.558 1.00 90.12 108 ALA A CA 1
ATOM 880 C C . ALA A 1 108 ? -32.066 -2.396 24.367 1.00 90.12 108 ALA A C 1
ATOM 882 O O . ALA A 1 108 ? -31.053 -2.578 25.050 1.00 90.12 108 ALA A O 1
ATOM 883 N N . VAL A 1 109 ? -33.037 -3.305 24.263 1.00 91.38 109 VAL A N 1
ATOM 884 C CA . VAL A 1 109 ? -32.974 -4.635 24.877 1.00 91.38 109 VAL A CA 1
ATOM 885 C C . VAL A 1 109 ? -31.891 -5.495 24.221 1.00 91.38 109 VAL A C 1
ATOM 887 O O . VAL A 1 109 ? -31.095 -6.099 24.932 1.00 91.38 109 VAL A O 1
ATOM 890 N N . LEU A 1 110 ? -31.799 -5.523 22.887 1.00 91.81 110 LEU A N 1
ATOM 891 C CA . LEU A 1 110 ? -30.754 -6.276 22.177 1.00 91.81 110 LEU A CA 1
ATOM 892 C C . LEU A 1 110 ? -29.341 -5.802 22.537 1.00 91.81 110 LEU A C 1
ATOM 894 O O . LEU A 1 110 ? -28.443 -6.621 22.714 1.00 91.81 110 LEU A O 1
ATOM 898 N N . GLU A 1 111 ? -29.150 -4.491 22.665 1.00 94.06 111 GLU A N 1
ATOM 899 C CA . GLU A 1 111 ? -27.906 -3.884 23.149 1.00 94.06 111 GLU A CA 1
ATOM 900 C C . GLU A 1 111 ? -27.550 -4.353 24.568 1.00 94.06 111 GLU A C 1
ATOM 902 O O . GLU A 1 111 ? -26.401 -4.713 24.822 1.00 94.06 111 GLU A O 1
ATOM 907 N N . GLU A 1 112 ? -28.526 -4.400 25.481 1.00 94.19 112 GLU A N 1
ATOM 908 C CA . GLU A 1 112 ? -28.299 -4.890 26.846 1.00 94.19 112 GLU A CA 1
ATOM 909 C C . GLU A 1 112 ? -27.954 -6.383 26.861 1.00 94.19 112 GLU A C 1
ATOM 911 O O . GLU A 1 112 ? -26.980 -6.785 27.495 1.00 94.19 112 GLU A O 1
ATOM 916 N N . ILE A 1 113 ? -28.700 -7.204 26.114 1.00 94.19 113 ILE A N 1
ATOM 917 C CA . ILE A 1 113 ? -28.413 -8.637 25.971 1.00 94.19 113 ILE A CA 1
ATOM 918 C C . ILE A 1 113 ? -26.986 -8.823 25.445 1.00 94.19 113 ILE A C 1
ATOM 920 O O . ILE A 1 113 ? -26.218 -9.597 26.009 1.00 94.19 113 ILE A O 1
ATOM 924 N N . ALA A 1 114 ? -26.600 -8.093 24.397 1.00 95.50 114 ALA A N 1
ATOM 925 C CA . ALA A 1 114 ? -25.265 -8.174 23.818 1.00 95.50 114 ALA A CA 1
ATOM 926 C C . ALA A 1 114 ? -24.162 -7.840 24.825 1.00 95.50 114 ALA A C 1
ATOM 928 O O . ALA A 1 114 ? -23.179 -8.580 24.915 1.00 95.50 114 ALA A O 1
ATOM 929 N N . LEU A 1 115 ? -24.343 -6.773 25.609 1.00 95.19 115 LEU A N 1
ATOM 930 C CA . LEU A 1 115 ? -23.403 -6.374 26.651 1.00 95.19 115 LEU A CA 1
ATOM 931 C C . LEU A 1 115 ? -23.258 -7.461 27.727 1.00 95.19 115 LEU A C 1
ATOM 933 O O . LEU A 1 115 ? -22.137 -7.876 28.026 1.00 95.19 115 LEU A O 1
ATOM 937 N N . GLN A 1 116 ? -24.377 -7.967 28.256 1.00 95.19 116 GLN A N 1
ATOM 938 C CA . GLN A 1 116 ? -24.383 -8.995 29.303 1.00 95.19 116 GLN A CA 1
ATOM 939 C C . GLN A 1 116 ? -23.783 -10.319 28.823 1.00 95.19 116 GLN A C 1
ATOM 941 O O . GLN A 1 116 ? -22.988 -10.933 29.539 1.00 95.19 116 GLN A O 1
ATOM 946 N N . LEU A 1 117 ? -24.116 -10.750 27.600 1.00 94.94 117 LEU A N 1
ATOM 947 C CA . LEU A 1 117 ? -23.534 -11.947 26.993 1.00 94.94 117 LEU A CA 1
ATOM 948 C C . LEU A 1 117 ? -22.033 -11.774 26.773 1.00 94.94 117 LEU A C 1
ATOM 950 O O . LEU A 1 117 ? -21.264 -12.690 27.048 1.00 94.94 117 LEU A O 1
ATOM 954 N N . HIS A 1 118 ? -21.591 -10.603 26.306 1.00 95.38 118 HIS A N 1
ATOM 955 C CA . HIS A 1 118 ? -20.168 -10.382 26.046 1.00 95.38 118 HIS A CA 1
ATOM 956 C C . HIS A 1 118 ? -19.332 -10.363 27.324 1.00 95.38 118 HIS A C 1
ATOM 958 O O . HIS A 1 118 ? -18.189 -10.827 27.312 1.00 95.38 118 HIS A O 1
ATOM 964 N N . GLU A 1 119 ? -19.915 -9.850 28.409 1.00 94.38 119 GLU A N 1
ATOM 965 C CA . GLU A 1 119 ? -19.288 -9.753 29.723 1.00 94.38 119 GLU A CA 1
ATOM 966 C C . GLU A 1 119 ? -19.222 -11.094 30.455 1.00 94.38 119 GLU A C 1
ATOM 968 O O . GLU A 1 119 ? -18.161 -11.442 30.975 1.00 94.38 119 GLU A O 1
ATOM 973 N N . ASN A 1 120 ? -20.329 -11.839 30.483 1.00 94.31 120 ASN A N 1
ATOM 974 C CA . ASN A 1 120 ? -20.500 -12.962 31.408 1.00 94.31 120 ASN A CA 1
ATOM 975 C C . ASN A 1 120 ? -20.577 -14.335 30.723 1.00 94.31 120 ASN A C 1
ATOM 977 O O . ASN A 1 120 ? -20.385 -15.350 31.386 1.00 94.31 120 ASN A O 1
ATOM 981 N N . TYR A 1 121 ? -20.823 -14.386 29.410 1.00 93.50 121 TYR A N 1
ATOM 982 C CA . TYR A 1 121 ? -21.095 -15.628 28.678 1.00 93.50 121 TYR A CA 1
ATOM 983 C C . TYR A 1 121 ? -20.146 -15.762 27.476 1.00 93.50 121 TYR A C 1
ATOM 985 O O . TYR A 1 121 ? -20.532 -15.510 26.328 1.00 93.50 121 TYR A O 1
ATOM 993 N N . PRO A 1 122 ? -18.875 -16.154 27.700 1.00 86.44 122 PRO A N 1
ATOM 994 C CA . PRO A 1 122 ? -17.843 -16.109 26.669 1.00 86.44 122 PRO A CA 1
ATOM 995 C C . PRO A 1 122 ? -18.144 -16.976 25.441 1.00 86.44 122 PRO A C 1
ATOM 997 O O . PRO A 1 122 ? -17.699 -16.635 24.342 1.00 86.44 122 PRO A O 1
ATOM 1000 N N . GLU A 1 123 ? -18.928 -18.038 25.629 1.00 89.00 123 GLU A N 1
ATOM 1001 C CA . GLU A 1 123 ? -19.365 -18.996 24.607 1.00 89.00 123 GLU A CA 1
ATOM 1002 C C . GLU A 1 123 ? -20.574 -18.519 23.787 1.00 89.00 123 GLU A C 1
ATOM 1004 O O . GLU A 1 123 ? -20.997 -19.216 22.864 1.00 89.00 123 GLU A O 1
ATOM 1009 N N . ASN A 1 124 ? -21.119 -17.331 24.093 1.00 90.19 124 ASN A N 1
ATOM 1010 C CA . ASN A 1 124 ? -22.312 -16.780 23.446 1.00 90.19 124 ASN A CA 1
ATOM 1011 C C . ASN A 1 124 ? -23.510 -17.755 23.530 1.00 90.19 124 ASN A C 1
ATOM 1013 O O . ASN A 1 124 ? -24.174 -18.054 22.535 1.00 90.19 124 ASN A O 1
ATOM 1017 N N . ARG A 1 125 ? -23.738 -18.280 24.741 1.00 92.31 125 ARG A N 1
ATOM 1018 C CA . ARG A 1 125 ? -24.852 -19.158 25.122 1.00 92.31 125 ARG A CA 1
ATOM 1019 C C . ARG A 1 125 ? -25.398 -18.712 26.474 1.00 92.31 125 ARG A C 1
ATOM 1021 O O . ARG A 1 125 ? -24.617 -18.488 27.395 1.00 92.31 125 ARG A O 1
ATOM 1028 N N . ILE A 1 126 ? -26.714 -18.577 26.580 1.00 94.31 126 ILE A N 1
ATOM 1029 C CA . ILE A 1 126 ? -27.423 -18.228 27.815 1.00 94.31 126 ILE A CA 1
ATOM 1030 C C . ILE A 1 126 ? -28.742 -18.999 27.896 1.00 94.31 126 ILE A C 1
ATOM 1032 O O . ILE A 1 126 ? -29.405 -19.176 26.877 1.00 94.31 126 ILE A O 1
ATOM 1036 N N . LEU A 1 127 ? -29.149 -19.427 29.091 1.00 94.69 127 LEU A N 1
ATOM 1037 C CA . LEU A 1 127 ? -30.447 -20.078 29.284 1.00 94.69 127 LEU A CA 1
ATOM 1038 C C . LEU A 1 127 ? -31.600 -19.073 29.180 1.00 94.69 127 LEU A C 1
ATOM 1040 O O . LEU A 1 127 ? -31.473 -17.916 29.592 1.00 94.69 127 LEU A O 1
ATOM 1044 N N . ARG A 1 128 ? -32.759 -19.534 28.699 1.00 92.19 128 ARG A N 1
ATOM 1045 C CA . ARG A 1 128 ? -33.984 -18.731 28.568 1.00 92.19 128 ARG A CA 1
ATOM 1046 C C . ARG A 1 128 ? -34.337 -17.983 29.850 1.00 92.19 128 ARG A C 1
ATOM 1048 O O . ARG A 1 128 ? -34.624 -16.792 29.794 1.00 92.19 128 ARG A O 1
ATOM 1055 N N . GLU A 1 129 ? -34.296 -18.650 30.999 1.00 92.81 129 GLU A N 1
ATOM 1056 C CA . GLU A 1 129 ? -34.634 -18.058 32.301 1.00 92.81 129 GLU A CA 1
ATOM 1057 C C . GLU A 1 129 ? -33.713 -16.875 32.656 1.00 92.81 129 GLU A C 1
ATOM 1059 O O . GLU A 1 129 ? -34.169 -15.787 33.025 1.00 92.81 129 GLU A O 1
ATOM 1064 N N . GLN A 1 130 ? -32.403 -17.058 32.469 1.00 94.94 130 GLN A N 1
ATOM 1065 C CA . GLN A 1 130 ? -31.394 -16.026 32.718 1.00 94.94 130 GLN A CA 1
ATOM 1066 C C . GLN A 1 130 ? -31.568 -14.848 31.758 1.00 94.94 130 GLN A C 1
ATOM 1068 O O . GLN A 1 130 ? -31.513 -13.687 32.168 1.00 94.94 130 GLN A O 1
ATOM 1073 N N . LEU A 1 131 ? -31.828 -15.142 30.484 1.00 93.06 131 LEU A N 1
ATOM 1074 C CA . LEU A 1 131 ? -32.077 -14.130 29.469 1.00 93.06 131 LEU A CA 1
ATOM 1075 C C . LEU A 1 131 ? -33.355 -13.332 29.768 1.00 93.06 131 LEU A C 1
ATOM 1077 O O . LEU A 1 131 ? -33.342 -12.105 29.693 1.00 93.06 131 LEU A O 1
ATOM 1081 N N . THR A 1 132 ? -34.428 -14.005 30.184 1.00 93.25 132 THR A N 1
ATOM 1082 C CA . THR A 1 132 ? -35.691 -13.365 30.590 1.00 93.25 132 THR A CA 1
ATOM 1083 C C . THR A 1 132 ? -35.461 -12.421 31.768 1.00 93.25 132 THR A C 1
ATOM 1085 O O . THR A 1 132 ? -35.924 -11.282 31.751 1.00 93.25 132 THR A O 1
ATOM 1088 N N . THR A 1 133 ? -34.661 -12.852 32.749 1.00 94.00 133 THR A N 1
ATOM 1089 C CA . THR A 1 133 ? -34.279 -12.034 33.909 1.00 94.00 133 THR A CA 1
ATOM 1090 C C . THR A 1 133 ? -33.517 -10.774 33.492 1.00 94.00 133 THR A C 1
ATOM 1092 O O . THR A 1 133 ? -33.794 -9.689 34.006 1.00 94.00 133 THR A O 1
ATOM 1095 N N . ILE A 1 134 ? -32.580 -10.887 32.542 1.00 94.00 134 ILE A N 1
ATOM 1096 C CA . ILE A 1 134 ? -31.835 -9.738 32.002 1.00 94.00 134 ILE A CA 1
ATOM 1097 C C . ILE A 1 134 ? -32.792 -8.735 31.351 1.00 94.00 134 ILE A C 1
ATOM 1099 O O . ILE A 1 134 ? -32.741 -7.546 31.670 1.00 94.00 134 ILE A O 1
ATOM 1103 N N . VAL A 1 135 ? -33.685 -9.207 30.478 1.00 92.88 135 VAL A N 1
ATOM 1104 C CA . VAL A 1 135 ? -34.635 -8.343 29.761 1.00 92.88 135 VAL A CA 1
ATOM 1105 C C . VAL A 1 135 ? -35.608 -7.672 30.731 1.00 92.88 135 VAL A C 1
ATOM 1107 O O . VAL A 1 135 ? -35.773 -6.454 30.688 1.00 92.88 135 VAL A O 1
ATOM 1110 N N . SER A 1 136 ? -36.201 -8.438 31.646 1.00 93.12 136 SER A N 1
ATOM 1111 C CA . SER A 1 136 ? -37.154 -7.929 32.636 1.00 93.12 136 SER A CA 1
ATOM 1112 C C . SER A 1 136 ? -36.511 -6.877 33.551 1.00 93.12 136 SER A C 1
ATOM 1114 O O . SER A 1 136 ? -37.036 -5.771 33.712 1.00 93.12 136 SER A O 1
ATOM 1116 N N . ARG A 1 137 ? -35.300 -7.138 34.067 1.00 93.62 137 ARG A N 1
ATOM 1117 C CA . ARG A 1 137 ? -34.549 -6.166 34.882 1.00 93.62 137 ARG A CA 1
ATOM 1118 C C . ARG A 1 137 ? -34.204 -4.893 34.105 1.00 93.62 137 ARG A C 1
ATOM 1120 O O . ARG A 1 137 ? -34.221 -3.801 34.672 1.00 93.62 137 ARG A O 1
ATOM 1127 N N . PHE A 1 138 ? -33.877 -5.013 32.822 1.00 91.75 138 PHE A N 1
ATOM 1128 C CA . PHE A 1 138 ? -33.586 -3.854 31.986 1.00 91.75 138 PHE A CA 1
ATOM 1129 C C . PHE A 1 138 ? -34.828 -2.977 31.776 1.00 91.75 138 PHE A C 1
ATOM 1131 O O . PHE A 1 138 ? -34.758 -1.760 31.957 1.00 91.75 138 PHE A O 1
ATOM 1138 N N . LEU A 1 139 ? -35.969 -3.590 31.453 1.00 91.12 139 LEU A N 1
ATOM 1139 C CA . LEU A 1 139 ? -37.236 -2.885 31.244 1.00 91.12 139 LEU A CA 1
ATOM 1140 C C . LEU A 1 139 ? -37.735 -2.211 32.533 1.00 91.12 139 LEU A C 1
ATOM 1142 O O . LEU A 1 139 ? -38.139 -1.049 32.497 1.00 91.12 139 LEU A O 1
ATOM 1146 N N . THR A 1 140 ? -37.636 -2.882 33.683 1.00 92.38 140 THR A N 1
ATOM 1147 C CA . THR A 1 140 ? -38.004 -2.282 34.977 1.00 92.38 140 THR A CA 1
ATOM 1148 C C . THR A 1 140 ? -37.067 -1.134 35.358 1.00 92.38 140 THR A C 1
ATOM 1150 O O . THR A 1 140 ? -37.517 -0.027 35.645 1.00 92.38 140 THR A O 1
ATOM 1153 N N . GLY A 1 141 ? -35.751 -1.361 35.312 1.00 86.31 141 GLY A N 1
ATOM 1154 C CA . GLY A 1 141 ? -34.761 -0.409 35.815 1.00 86.31 141 GLY A CA 1
ATOM 1155 C C . GLY A 1 141 ? -34.527 0.813 34.923 1.00 86.31 141 GLY A C 1
ATOM 1156 O O . GLY A 1 141 ? -34.305 1.908 35.437 1.00 86.31 141 GLY A O 1
ATOM 1157 N N . GLN A 1 142 ? -34.539 0.648 33.597 1.00 77.88 142 GLN A N 1
ATOM 1158 C CA . GLN A 1 142 ? -34.223 1.734 32.656 1.00 77.88 142 GLN A CA 1
ATOM 1159 C C . GLN A 1 142 ? -35.463 2.352 32.012 1.00 77.88 142 GLN A C 1
ATOM 1161 O O . GLN A 1 142 ? -35.396 3.512 31.614 1.00 77.88 142 GLN A O 1
ATOM 1166 N N . GLN A 1 143 ? -36.573 1.612 31.906 1.00 77.50 143 GLN A N 1
ATOM 1167 C CA . GLN A 1 143 ? -37.816 2.120 31.310 1.00 77.50 143 GLN A CA 1
ATOM 1168 C C . GLN A 1 143 ? -38.937 2.348 32.330 1.00 77.50 143 GLN A C 1
ATOM 1170 O O . GLN A 1 143 ? -40.012 2.799 31.947 1.00 77.50 143 GLN A O 1
ATOM 1175 N N . GLY A 1 144 ? -38.701 2.070 33.619 1.00 84.56 144 GLY A N 1
ATOM 1176 C CA . GLY A 1 144 ? -39.691 2.286 34.679 1.00 84.56 144 GLY A CA 1
ATOM 1177 C C . GLY A 1 144 ? -40.932 1.401 34.546 1.00 84.56 144 GLY A C 1
ATOM 1178 O O . GLY A 1 144 ? -41.986 1.737 35.081 1.00 84.56 144 GLY A O 1
ATOM 1179 N N . MET A 1 145 ? -40.823 0.300 33.800 1.00 88.00 145 MET A N 1
ATOM 1180 C CA . MET A 1 145 ? -41.934 -0.607 33.535 1.00 88.00 145 MET A CA 1
ATOM 1181 C C . MET A 1 145 ? -42.277 -1.417 34.797 1.00 88.00 145 MET A C 1
ATOM 1183 O O . MET A 1 145 ? -41.356 -1.855 35.490 1.00 88.00 145 MET A O 1
ATOM 1187 N N . PRO A 1 146 ? -43.563 -1.660 35.111 1.00 92.62 146 PRO A N 1
ATOM 1188 C CA . PRO A 1 146 ? -43.946 -2.577 36.181 1.00 92.62 146 PRO A CA 1
ATOM 1189 C C . PRO A 1 146 ? -43.370 -3.979 35.951 1.00 92.62 146 PRO A C 1
ATOM 1191 O O . PRO A 1 146 ? -43.333 -4.456 34.820 1.00 92.62 146 PRO A O 1
ATOM 1194 N N . GLU A 1 147 ? -42.960 -4.663 37.018 1.00 90.19 147 GLU A N 1
ATOM 1195 C CA . GLU A 1 147 ? -42.287 -5.971 36.939 1.00 90.19 147 GLU A CA 1
ATOM 1196 C C . GLU A 1 147 ? -43.106 -7.031 36.189 1.00 90.19 147 GLU A C 1
ATOM 1198 O O . GLU A 1 147 ? -42.574 -7.755 35.350 1.00 90.19 147 GLU A O 1
ATOM 1203 N N . THR A 1 148 ? -44.418 -7.073 36.420 1.00 89.12 148 THR A N 1
ATOM 1204 C CA . THR A 1 148 ? -45.327 -8.003 35.737 1.00 89.12 148 THR A CA 1
ATOM 1205 C C . THR A 1 148 ? -45.439 -7.716 34.239 1.00 89.12 148 THR A C 1
ATOM 1207 O O . THR A 1 148 ? -45.462 -8.648 33.436 1.00 89.12 148 THR A O 1
ATOM 1210 N N . GLU A 1 149 ? -45.463 -6.440 33.846 1.00 89.62 149 GLU A N 1
ATOM 1211 C CA . GLU A 1 149 ? -45.463 -6.034 32.438 1.00 89.62 149 GLU A CA 1
ATOM 1212 C C . GLU A 1 149 ? -44.105 -6.332 31.785 1.00 89.62 149 GLU A C 1
ATOM 1214 O O . GLU A 1 149 ? -44.058 -6.890 30.690 1.00 89.62 149 GLU A O 1
ATOM 1219 N N . ALA A 1 150 ? -43.001 -6.033 32.472 1.00 90.81 150 ALA A N 1
ATOM 1220 C CA . ALA A 1 150 ? -41.645 -6.289 31.996 1.00 90.81 150 ALA A CA 1
ATOM 1221 C C . ALA A 1 150 ? -41.390 -7.780 31.752 1.00 90.81 150 ALA A C 1
ATOM 1223 O O . ALA A 1 150 ? -40.843 -8.148 30.711 1.00 90.81 150 ALA A O 1
ATOM 1224 N N . GLN A 1 151 ? -41.841 -8.636 32.671 1.00 89.75 151 GLN A N 1
ATOM 1225 C CA . GLN A 1 151 ? -41.761 -10.085 32.523 1.00 89.75 151 GLN A CA 1
ATOM 1226 C C . GLN A 1 151 ? -42.571 -10.562 31.314 1.00 89.75 151 GLN A C 1
ATOM 1228 O O . GLN A 1 151 ? -42.056 -11.298 30.473 1.00 89.75 151 GLN A O 1
ATOM 1233 N N . HIS A 1 152 ? -43.809 -10.079 31.174 1.00 89.31 152 HIS A N 1
ATOM 1234 C CA . HIS A 1 152 ? -44.664 -10.435 30.045 1.00 89.31 152 HIS A CA 1
ATOM 1235 C C . HIS A 1 152 ? -44.042 -10.035 28.697 1.00 89.31 152 HIS A C 1
ATOM 1237 O O . HIS A 1 152 ? -44.006 -10.842 27.766 1.00 89.31 152 HIS A O 1
ATOM 1243 N N . LYS A 1 153 ? -43.483 -8.821 28.593 1.00 88.50 153 LYS A N 1
ATOM 1244 C CA . LYS A 1 153 ? -42.801 -8.362 27.370 1.00 88.50 153 LYS A CA 1
ATOM 1245 C C . LYS A 1 153 ? -41.505 -9.116 27.093 1.00 88.50 153 LYS A C 1
ATOM 1247 O O . LYS A 1 153 ? -41.190 -9.355 25.926 1.00 88.50 153 LYS A O 1
ATOM 1252 N N . ALA A 1 154 ? -40.763 -9.503 28.131 1.00 89.00 154 ALA A N 1
ATOM 1253 C CA . ALA A 1 154 ? -39.577 -10.340 27.986 1.00 89.00 154 ALA A CA 1
ATOM 1254 C C . ALA A 1 154 ? -39.939 -11.703 27.375 1.00 89.00 154 ALA A C 1
ATOM 1256 O O . ALA A 1 154 ? -39.335 -12.109 26.381 1.00 89.00 154 ALA A O 1
ATOM 1257 N N . ASP A 1 155 ? -40.977 -12.362 27.891 1.00 87.38 155 ASP A N 1
ATOM 1258 C CA . ASP A 1 155 ? -41.448 -13.645 27.365 1.00 87.38 155 ASP A CA 1
ATOM 1259 C C . ASP A 1 155 ? -41.959 -13.539 25.922 1.00 87.38 155 ASP A C 1
ATOM 1261 O O . ASP A 1 155 ? -41.632 -14.383 25.080 1.00 87.38 155 ASP A O 1
ATOM 1265 N N . GLN A 1 156 ? -42.714 -12.482 25.606 1.00 84.88 156 GLN A N 1
ATOM 1266 C CA . GLN A 1 156 ? -43.163 -12.204 24.239 1.00 84.88 156 GLN A CA 1
ATOM 1267 C C . GLN A 1 156 ? -41.985 -12.017 23.275 1.00 84.88 156 GLN A C 1
ATOM 1269 O O . GLN A 1 156 ? -41.992 -12.581 22.179 1.00 84.88 156 GLN A O 1
ATOM 1274 N N . LEU A 1 157 ? -40.956 -11.265 23.680 1.00 83.69 157 LEU A N 1
ATOM 1275 C CA . LEU A 1 157 ? -39.754 -11.068 22.873 1.00 83.69 157 LEU A CA 1
ATOM 1276 C C . LEU A 1 157 ? -39.042 -12.398 22.596 1.00 83.69 157 LEU A C 1
ATOM 1278 O O . LEU A 1 157 ? -38.675 -12.661 21.454 1.00 83.69 157 LEU A O 1
ATOM 1282 N N . LEU A 1 158 ? -38.861 -13.249 23.607 1.00 82.88 158 LEU A N 1
ATOM 1283 C CA . LEU A 1 158 ? -38.169 -14.531 23.434 1.00 82.88 158 LEU A CA 1
ATOM 1284 C C . LEU A 1 158 ? -38.955 -15.508 22.558 1.00 82.88 158 LEU A C 1
ATOM 1286 O O . LEU A 1 158 ? -38.366 -16.182 21.712 1.00 82.88 158 LEU A O 1
ATOM 1290 N N . ASN A 1 159 ? -40.283 -15.531 22.688 1.00 81.00 159 ASN A N 1
ATOM 1291 C CA . ASN A 1 159 ? -41.142 -16.295 21.784 1.00 81.00 159 ASN A CA 1
ATOM 1292 C C . ASN A 1 159 ? -41.016 -15.795 20.338 1.00 81.00 159 ASN A C 1
ATOM 1294 O O . ASN A 1 159 ? -40.906 -16.601 19.417 1.00 81.00 159 ASN A O 1
ATOM 1298 N N . LEU A 1 160 ? -40.964 -14.475 20.132 1.00 77.44 160 LEU A N 1
ATOM 1299 C CA . LEU A 1 160 ? -40.744 -13.905 18.806 1.00 77.44 160 LEU A CA 1
ATOM 1300 C C . LEU A 1 160 ? -39.371 -14.282 18.237 1.00 77.44 160 LEU A C 1
ATOM 1302 O O . LEU A 1 160 ? -39.283 -14.604 17.058 1.00 77.44 160 LEU A O 1
ATOM 1306 N N . ILE A 1 161 ? -38.314 -14.253 19.052 1.00 76.88 161 ILE A N 1
ATOM 1307 C CA . ILE A 1 161 ? -36.951 -14.611 18.632 1.00 76.88 161 ILE A CA 1
ATOM 1308 C C . ILE A 1 161 ? -36.881 -16.069 18.176 1.00 76.88 161 ILE A C 1
ATOM 1310 O O . ILE A 1 161 ? -36.312 -16.353 17.122 1.00 76.88 161 ILE A O 1
ATOM 1314 N N . ARG A 1 162 ? -37.506 -16.985 18.924 1.00 74.12 162 ARG A N 1
ATOM 1315 C CA . ARG A 1 162 ? -37.628 -18.395 18.527 1.00 74.12 162 ARG A CA 1
ATOM 1316 C C . ARG A 1 162 ? -38.311 -18.540 17.164 1.00 74.12 162 ARG A C 1
ATOM 1318 O O . ARG A 1 162 ? -37.904 -19.353 16.340 1.00 74.12 162 ARG A O 1
ATOM 1325 N N . ASP A 1 163 ? -39.334 -17.730 16.919 1.00 68.25 163 ASP A N 1
ATOM 1326 C CA . ASP A 1 163 ? -40.154 -17.814 15.716 1.00 68.25 163 ASP A CA 1
ATOM 1327 C C . ASP A 1 163 ? -39.580 -17.023 14.518 1.00 68.25 163 ASP A C 1
ATOM 1329 O O . ASP A 1 163 ? -40.004 -17.221 13.373 1.00 68.25 163 ASP A O 1
ATOM 1333 N N . VAL A 1 164 ? -38.635 -16.106 14.758 1.00 65.81 164 VAL A N 1
ATOM 1334 C CA . VAL A 1 164 ? -38.046 -15.219 13.750 1.00 65.81 164 VAL A CA 1
ATOM 1335 C C . VAL A 1 164 ? -36.520 -15.203 13.862 1.00 65.81 164 VAL A C 1
ATOM 1337 O O . VAL A 1 164 ? -35.920 -14.342 14.501 1.00 65.81 164 VAL A O 1
ATOM 1340 N N . SER A 1 165 ? -35.877 -16.122 13.143 1.00 57.81 165 SER A N 1
ATOM 1341 C CA . SER A 1 165 ? -34.413 -16.187 13.053 1.00 57.81 165 SER A CA 1
ATOM 1342 C C . SER A 1 165 ? -33.816 -14.944 12.369 1.00 57.81 165 SER A C 1
ATOM 1344 O O . SER A 1 165 ? -34.324 -14.493 11.337 1.00 57.81 165 SER A O 1
ATOM 1346 N N . GLY A 1 166 ? -32.744 -14.382 12.944 1.00 71.94 166 GLY A N 1
ATOM 1347 C CA . GLY A 1 166 ? -32.003 -13.260 12.352 1.00 71.94 166 GLY A CA 1
ATOM 1348 C C . GLY A 1 166 ? -30.764 -12.828 13.144 1.00 71.94 166 GLY A C 1
ATOM 1349 O O . GLY A 1 166 ? -29.645 -12.998 12.671 1.00 71.94 166 GLY A O 1
ATOM 1350 N N . LEU A 1 167 ? -30.952 -12.278 14.352 1.00 79.38 167 LEU A N 1
ATOM 1351 C CA . LEU A 1 167 ? -29.869 -11.702 15.175 1.00 79.38 167 LEU A CA 1
ATOM 1352 C C . LEU A 1 167 ? -29.546 -12.513 16.433 1.00 79.38 167 LEU A C 1
ATOM 1354 O O . LEU A 1 167 ? -28.380 -12.830 16.674 1.00 79.38 167 LEU A O 1
ATOM 1358 N N . LEU A 1 168 ? -30.572 -12.849 17.215 1.00 85.12 168 LEU A N 1
ATOM 1359 C CA . LEU A 1 168 ? -30.507 -13.790 18.332 1.00 85.12 168 LEU A CA 1
ATOM 1360 C C . LEU A 1 168 ? -31.203 -15.078 17.887 1.00 85.12 168 LEU A C 1
ATOM 1362 O O . LEU A 1 168 ? -32.220 -15.005 17.199 1.00 85.12 168 LEU A O 1
ATOM 1366 N N . ILE A 1 169 ? -30.640 -16.234 18.222 1.00 85.44 169 ILE A N 1
ATOM 1367 C CA . ILE A 1 169 ? -31.165 -17.538 17.805 1.00 85.44 169 ILE A CA 1
ATOM 1368 C C . ILE A 1 169 ? -31.307 -18.477 18.998 1.00 85.44 169 ILE A C 1
ATOM 1370 O O . ILE A 1 169 ? -30.482 -18.449 19.912 1.00 85.44 169 ILE A O 1
ATOM 1374 N N . ASP A 1 170 ? -32.339 -19.317 18.944 1.00 85.75 170 ASP A N 1
ATOM 1375 C CA . ASP A 1 170 ? -32.472 -20.512 19.776 1.00 85.75 170 ASP A CA 1
ATOM 1376 C C . ASP A 1 170 ? -31.505 -21.583 19.241 1.00 85.75 170 ASP A C 1
ATOM 1378 O O . ASP A 1 170 ? -31.494 -21.889 18.044 1.00 85.75 170 ASP A O 1
ATOM 1382 N N . ARG A 1 171 ? -30.642 -22.105 20.113 1.00 84.75 171 ARG A N 1
ATOM 1383 C CA . ARG A 1 171 ? -29.635 -23.131 19.801 1.00 84.75 171 ARG A CA 1
ATOM 1384 C C . ARG A 1 171 ? -30.059 -24.529 20.266 1.00 84.75 171 ARG A C 1
ATOM 1386 O O . ARG A 1 171 ? -29.254 -25.458 20.189 1.00 84.75 171 ARG A O 1
ATOM 1393 N N . GLY A 1 172 ? -31.307 -24.687 20.702 1.00 82.00 172 GLY A N 1
ATOM 1394 C CA . GLY A 1 172 ? -31.827 -25.885 21.349 1.00 82.00 172 GLY A CA 1
ATOM 1395 C C . GLY A 1 172 ? -31.594 -25.867 22.860 1.00 82.00 172 GLY A C 1
ATOM 1396 O O . GLY A 1 172 ? -30.788 -25.094 23.371 1.00 82.00 172 GLY A O 1
ATOM 1397 N N . ASN A 1 173 ? -32.310 -26.734 23.583 1.00 85.06 173 ASN A N 1
ATOM 1398 C CA . ASN A 1 173 ? -32.223 -26.870 25.047 1.00 85.06 173 ASN A CA 1
ATOM 1399 C C . ASN A 1 173 ? -32.451 -25.559 25.820 1.00 85.06 173 ASN A C 1
ATOM 1401 O O . ASN A 1 173 ? -31.848 -25.345 26.866 1.00 85.06 173 ASN A O 1
ATOM 1405 N N . GLU A 1 174 ? -33.308 -24.680 25.295 1.00 87.44 174 GLU A N 1
ATOM 1406 C CA . GLU A 1 174 ? -33.569 -23.355 25.869 1.00 87.44 174 GLU A CA 1
ATOM 1407 C C . GLU A 1 174 ? -32.330 -22.444 25.947 1.00 87.44 174 GLU A C 1
ATOM 1409 O O . GLU A 1 174 ? -32.331 -21.464 26.695 1.00 87.44 174 GLU A O 1
ATOM 1414 N N . GLU A 1 175 ? -31.286 -22.725 25.161 1.00 91.19 175 GLU A N 1
ATOM 1415 C CA . GLU A 1 175 ? -30.114 -21.864 25.036 1.00 91.19 175 GLU A CA 1
ATOM 1416 C C . GLU A 1 175 ? -30.281 -20.854 23.900 1.00 91.19 175 GLU A C 1
ATOM 1418 O O . GLU A 1 175 ? -30.639 -21.192 22.773 1.00 91.19 175 GLU A O 1
ATOM 1423 N N . TYR A 1 176 ? -29.931 -19.604 24.177 1.00 92.12 176 TYR A N 1
ATOM 1424 C CA . TYR A 1 176 ? -29.975 -18.500 23.230 1.00 92.12 176 TYR A CA 1
ATOM 1425 C C . TYR A 1 176 ? -28.583 -17.903 23.042 1.00 92.12 176 TYR A C 1
ATOM 1427 O O . TYR A 1 176 ? -27.742 -17.927 23.940 1.00 92.12 176 TYR A O 1
ATOM 1435 N N . GLY A 1 177 ? -28.333 -17.330 21.869 1.00 91.62 177 GLY A N 1
ATOM 1436 C CA . GLY A 1 177 ? -27.088 -16.620 21.587 1.00 91.62 177 GLY A CA 1
ATOM 1437 C C . GLY A 1 177 ? -27.161 -15.833 20.292 1.00 91.62 177 GLY A C 1
ATOM 1438 O O . GLY A 1 177 ? -28.027 -16.079 19.450 1.00 91.62 177 GLY A O 1
ATOM 1439 N N . PHE A 1 178 ? -26.250 -14.880 20.105 1.00 91.25 178 PHE A N 1
ATOM 1440 C CA . PHE A 1 178 ? -26.179 -14.147 18.845 1.00 91.25 178 PHE A CA 1
ATOM 1441 C C . PHE A 1 178 ? -25.776 -15.081 17.705 1.00 91.25 178 PHE A C 1
ATOM 1443 O O . PHE A 1 178 ? -24.959 -15.992 17.878 1.00 91.25 178 PHE A O 1
ATOM 1450 N N . PHE A 1 179 ? -26.337 -14.842 16.523 1.00 86.06 179 PHE A N 1
ATOM 1451 C CA . PHE A 1 179 ? -25.998 -15.595 15.318 1.00 86.06 179 PHE A CA 1
ATOM 1452 C C . PHE A 1 179 ? -24.517 -15.428 14.946 1.00 86.06 179 PHE A C 1
ATOM 1454 O O . PHE A 1 179 ? -23.863 -16.383 14.536 1.00 86.06 179 PHE A O 1
ATOM 1461 N N . HIS A 1 180 ? -23.969 -14.225 15.145 1.00 85.25 180 HIS A N 1
ATOM 1462 C CA . HIS A 1 180 ? -22.573 -13.913 14.853 1.00 85.25 180 HIS A CA 1
ATOM 1463 C C . HIS A 1 180 ? -21.984 -12.941 15.883 1.00 85.25 180 HIS A C 1
ATOM 1465 O O . HIS A 1 180 ? -22.647 -11.981 16.283 1.00 85.25 180 HIS A O 1
ATOM 1471 N N . LEU A 1 181 ? -20.716 -13.157 16.258 1.00 87.62 181 LEU A N 1
ATOM 1472 C CA . LEU A 1 181 ? -20.009 -12.362 17.272 1.00 87.62 181 LEU A CA 1
ATOM 1473 C C . LEU A 1 181 ? -19.959 -10.872 16.910 1.00 87.62 181 LEU A C 1
ATOM 1475 O O . LEU A 1 181 ? -20.205 -10.028 17.754 1.00 87.62 181 LEU A O 1
ATOM 1479 N N . THR A 1 182 ? -19.749 -10.536 15.641 1.00 86.31 182 THR A N 1
ATOM 1480 C CA . THR A 1 182 ? -19.710 -9.138 15.177 1.00 86.31 182 THR A CA 1
ATOM 1481 C C . THR A 1 182 ? -20.970 -8.332 15.515 1.00 86.31 182 THR A C 1
ATOM 1483 O O . THR A 1 182 ? -20.866 -7.159 15.866 1.00 86.31 182 THR A O 1
ATOM 1486 N N . PHE A 1 183 ? -22.165 -8.935 15.440 1.00 87.75 183 PHE A N 1
ATOM 1487 C CA . PHE A 1 183 ? -23.400 -8.235 15.814 1.00 87.75 183 PHE A CA 1
ATOM 1488 C C . PHE A 1 183 ? -23.499 -8.050 17.324 1.00 87.75 183 PHE A C 1
ATOM 1490 O O . PHE A 1 183 ? -23.904 -6.982 17.777 1.00 87.75 183 PHE A O 1
ATOM 1497 N N . GLN A 1 184 ? -23.078 -9.059 18.091 1.00 93.12 184 GLN A N 1
ATOM 1498 C CA . GLN A 1 184 ? -22.954 -8.956 19.541 1.00 93.12 184 GLN A CA 1
ATOM 1499 C C . GLN A 1 184 ? -21.974 -7.835 19.923 1.00 93.12 184 GLN A C 1
ATOM 1501 O O . GLN A 1 184 ? -22.305 -6.984 20.739 1.00 93.12 184 GLN A O 1
ATOM 1506 N N . GLU A 1 185 ? -20.796 -7.777 19.302 1.00 93.75 185 GLU A N 1
ATOM 1507 C CA . GLU A 1 185 ? -19.782 -6.759 19.585 1.00 93.75 185 GLU A CA 1
ATOM 1508 C C . GLU A 1 185 ? -20.273 -5.350 19.243 1.00 93.75 185 GLU A C 1
ATOM 1510 O O . GLU A 1 185 ? -20.093 -4.423 20.034 1.00 93.75 185 GLU A O 1
ATOM 1515 N N . TYR A 1 186 ? -20.942 -5.188 18.099 1.00 93.31 186 TYR A N 1
ATOM 1516 C CA . TYR A 1 186 ? -21.531 -3.914 17.698 1.00 93.31 186 TYR A CA 1
ATOM 1517 C C . TYR A 1 186 ? -22.647 -3.461 18.650 1.00 93.31 186 TYR A C 1
ATOM 1519 O O . TYR A 1 186 ? -22.661 -2.314 19.090 1.00 93.31 186 TYR A O 1
ATOM 1527 N N . LEU A 1 187 ? -23.570 -4.349 19.022 1.00 94.81 187 LEU A N 1
ATOM 1528 C CA . LEU A 1 187 ? -24.651 -4.023 19.956 1.00 94.81 187 LEU A CA 1
ATOM 1529 C C . LEU A 1 187 ? -24.119 -3.726 21.369 1.00 94.81 187 LEU A C 1
ATOM 1531 O O . LEU A 1 187 ? -24.567 -2.769 22.000 1.00 94.81 187 LEU A O 1
ATOM 1535 N N . ALA A 1 188 ? -23.104 -4.460 21.836 1.00 95.94 188 ALA A N 1
ATOM 1536 C CA . ALA A 1 188 ? -22.419 -4.169 23.097 1.00 95.94 188 ALA A CA 1
ATOM 1537 C C . ALA A 1 188 ? -21.714 -2.798 23.066 1.00 95.94 188 ALA A C 1
ATOM 1539 O O . ALA A 1 188 ? -21.759 -2.046 24.041 1.00 95.94 188 ALA A O 1
ATOM 1540 N N . ALA A 1 189 ? -21.115 -2.429 21.931 1.00 95.50 189 ALA A N 1
ATOM 1541 C CA . ALA A 1 189 ? -20.488 -1.123 21.738 1.00 95.50 189 ALA A CA 1
ATOM 1542 C C . ALA A 1 189 ? -21.498 0.033 21.843 1.00 95.50 189 ALA A C 1
ATOM 1544 O O . ALA A 1 189 ? -21.223 1.077 22.447 1.00 95.50 189 ALA A O 1
ATOM 1545 N N . ARG A 1 190 ? -22.705 -0.167 21.306 1.00 94.38 190 ARG A N 1
ATOM 1546 C CA . ARG A 1 190 ? -23.818 0.782 21.440 1.00 94.38 190 ARG A CA 1
ATOM 1547 C C . ARG A 1 190 ? -24.328 0.884 22.875 1.00 94.38 190 ARG A C 1
ATOM 1549 O O . ARG A 1 190 ? -24.580 1.990 23.349 1.00 94.38 190 ARG A O 1
ATOM 1556 N N . ALA A 1 191 ? -24.391 -0.236 23.594 1.00 93.25 191 ALA A N 1
ATOM 1557 C CA . ALA A 1 191 ? -24.767 -0.248 25.006 1.00 93.25 191 ALA A CA 1
ATOM 1558 C C . ALA A 1 191 ? -23.801 0.587 25.870 1.00 93.25 191 ALA A C 1
ATOM 1560 O O . ALA A 1 191 ? -24.244 1.402 26.682 1.00 93.25 191 ALA A O 1
ATOM 1561 N N . ILE A 1 192 ? -22.486 0.450 25.650 1.00 91.69 192 ILE A N 1
ATOM 1562 C CA . ILE A 1 192 ? -21.442 1.208 26.370 1.00 91.69 192 ILE A CA 1
ATOM 1563 C C . ILE A 1 192 ? -21.565 2.719 26.139 1.00 91.69 192 ILE A C 1
ATOM 1565 O O . ILE A 1 192 ? -21.370 3.513 27.056 1.00 91.69 192 ILE A O 1
ATOM 1569 N N . THR A 1 193 ? -21.918 3.129 24.923 1.00 90.00 193 THR A N 1
ATOM 1570 C CA . THR A 1 193 ? -21.995 4.543 24.510 1.00 90.00 193 THR A CA 1
ATOM 1571 C C . THR A 1 193 ? -23.374 5.167 24.727 1.00 90.00 193 THR A C 1
ATOM 1573 O O . THR A 1 193 ? -23.619 6.307 24.318 1.00 90.00 193 THR A O 1
ATOM 1576 N N . ARG A 1 194 ? -24.301 4.446 25.374 1.00 85.69 194 ARG A N 1
ATOM 1577 C CA . ARG A 1 194 ? -25.654 4.935 25.665 1.00 85.69 194 ARG A CA 1
ATOM 1578 C C . ARG A 1 194 ? -25.648 6.065 26.696 1.00 85.69 194 ARG A C 1
ATOM 1580 O O . ARG A 1 194 ? -26.393 7.027 26.545 1.00 85.69 194 ARG A O 1
ATOM 1587 N N . LYS A 1 195 ? -24.809 5.962 27.734 1.00 81.25 195 LYS A N 1
ATOM 1588 C CA . LYS A 1 195 ? -24.654 6.985 28.781 1.00 81.25 195 LYS A CA 1
ATOM 1589 C C . LYS A 1 195 ? -23.208 7.469 28.818 1.00 81.25 195 LYS A C 1
ATOM 1591 O O . LYS A 1 195 ? -22.346 6.746 29.306 1.00 81.25 195 LYS A O 1
ATOM 1596 N N . LYS A 1 196 ? -22.961 8.711 28.375 1.00 78.81 196 LYS A N 1
ATOM 1597 C CA . LYS A 1 196 ? -21.613 9.318 28.328 1.00 78.81 196 LYS A CA 1
ATOM 1598 C C . LYS A 1 196 ? -20.836 9.149 29.644 1.00 78.81 196 LYS A C 1
ATOM 1600 O O . LYS A 1 196 ? -19.700 8.696 29.643 1.00 78.81 196 LYS A O 1
ATOM 1605 N N . ARG A 1 197 ? -21.497 9.388 30.783 1.00 83.50 197 ARG A N 1
ATOM 1606 C CA . ARG A 1 197 ? -20.908 9.269 32.133 1.00 83.50 197 ARG A CA 1
ATOM 1607 C C . ARG A 1 197 ? -20.361 7.881 32.501 1.00 83.50 197 ARG A C 1
ATOM 1609 O O . ARG A 1 197 ? -19.616 7.766 33.466 1.00 83.50 197 ARG A O 1
ATOM 1616 N N . ASP A 1 198 ? -20.766 6.831 31.788 1.00 86.81 198 ASP A N 1
ATOM 1617 C CA . ASP A 1 198 ? -20.357 5.458 32.087 1.00 86.81 198 ASP A CA 1
ATOM 1618 C C . ASP A 1 198 ? -19.107 5.028 31.291 1.00 86.81 198 ASP A C 1
ATOM 1620 O O . ASP A 1 198 ? -18.542 3.975 31.591 1.00 86.81 198 ASP A O 1
ATOM 1624 N N . ILE A 1 199 ? -18.647 5.823 30.311 1.00 90.69 199 ILE A N 1
ATOM 1625 C CA . ILE A 1 199 ? -17.528 5.474 29.417 1.00 90.69 199 ILE A CA 1
ATOM 1626 C C . ILE A 1 199 ? -16.252 5.172 30.214 1.00 90.69 199 ILE A C 1
ATOM 1628 O O . ILE A 1 199 ? -15.700 4.081 30.078 1.00 90.69 199 ILE A O 1
ATOM 1632 N N . ASP A 1 200 ? -15.819 6.072 31.103 1.00 90.62 200 ASP A N 1
ATOM 1633 C CA . ASP A 1 200 ? -14.612 5.867 31.922 1.00 90.62 200 ASP A CA 1
ATOM 1634 C C . ASP A 1 200 ? -14.718 4.611 32.814 1.00 90.62 200 ASP A C 1
ATOM 1636 O O . ASP A 1 200 ? -13.744 3.873 32.996 1.00 90.62 200 ASP A O 1
ATOM 1640 N N . ARG A 1 201 ? -15.920 4.294 33.318 1.00 91.50 201 ARG A N 1
ATOM 1641 C CA . ARG A 1 201 ? -16.169 3.069 34.100 1.00 91.50 201 ARG A CA 1
ATOM 1642 C C . ARG A 1 201 ? -15.983 1.813 33.245 1.00 91.50 201 ARG A C 1
ATOM 1644 O O . ARG A 1 201 ? -15.414 0.831 33.714 1.00 91.50 201 ARG A O 1
ATOM 1651 N N . TYR A 1 202 ? -16.463 1.822 32.005 1.00 92.25 202 TYR A N 1
ATOM 1652 C CA . TYR A 1 202 ? -16.289 0.690 31.097 1.00 92.25 202 TYR A CA 1
ATOM 1653 C C . TYR A 1 202 ? -14.835 0.539 30.644 1.00 92.25 202 TYR A C 1
ATOM 1655 O O . TYR A 1 202 ? -14.298 -0.569 30.673 1.00 92.25 202 TYR A O 1
ATOM 1663 N N . LEU A 1 203 ? -14.175 1.639 30.278 1.00 93.25 203 LEU A N 1
ATOM 1664 C CA . LEU A 1 203 ? -12.787 1.617 29.823 1.00 93.25 203 LEU A CA 1
ATOM 1665 C C . LEU A 1 203 ? -11.832 1.148 30.925 1.00 93.25 203 LEU A C 1
ATOM 1667 O O . LEU A 1 203 ? -11.035 0.245 30.676 1.00 93.25 203 LEU A O 1
ATOM 1671 N N . SER A 1 204 ? -11.970 1.650 32.154 1.00 90.75 204 SER A N 1
ATOM 1672 C CA . SER A 1 204 ? -11.143 1.202 33.288 1.00 90.75 204 SER A CA 1
ATOM 1673 C C . SER A 1 204 ? -11.269 -0.300 33.563 1.00 90.75 204 SER A C 1
ATOM 1675 O O . SER A 1 204 ? -10.303 -0.947 33.970 1.00 90.75 204 SER A O 1
ATOM 1677 N N . ARG A 1 205 ? -12.439 -0.891 33.290 1.00 91.00 205 ARG A N 1
ATOM 1678 C CA . ARG A 1 205 ? -12.690 -2.325 33.489 1.00 91.00 205 ARG A CA 1
ATOM 1679 C C . ARG A 1 205 ? -12.251 -3.202 32.311 1.00 91.00 205 ARG A C 1
ATOM 1681 O O . ARG A 1 205 ? -11.924 -4.377 32.526 1.00 91.00 205 ARG A O 1
ATOM 1688 N N . TYR A 1 206 ? -12.290 -2.682 31.081 1.00 92.38 206 TYR A N 1
ATOM 1689 C CA . TYR A 1 206 ? -12.247 -3.506 29.865 1.00 92.38 206 TYR A CA 1
ATOM 1690 C C . TYR A 1 206 ? -11.173 -3.146 28.839 1.00 92.38 206 TYR A C 1
ATOM 1692 O O . TYR A 1 206 ? -10.839 -4.009 28.030 1.00 92.38 206 TYR A O 1
ATOM 1700 N N . LEU A 1 207 ? -10.590 -1.945 28.872 1.00 91.19 207 LEU A N 1
ATOM 1701 C CA . LEU A 1 207 ? -9.670 -1.456 27.833 1.00 91.19 207 LEU A CA 1
ATOM 1702 C C . LEU A 1 207 ? -8.490 -2.396 27.546 1.00 91.19 207 LEU A C 1
ATOM 1704 O O . LEU A 1 207 ? -8.097 -2.581 26.392 1.00 91.19 207 LEU A O 1
ATOM 1708 N N . PHE A 1 208 ? -7.957 -3.025 28.590 1.00 89.06 208 PHE A N 1
ATOM 1709 C CA . PHE A 1 208 ? -6.788 -3.904 28.510 1.00 89.06 208 PHE A CA 1
ATOM 1710 C C . PHE A 1 208 ? -7.141 -5.390 28.331 1.00 89.06 208 PHE A C 1
ATOM 1712 O O . PHE A 1 208 ? -6.263 -6.248 28.380 1.00 89.06 208 PHE A O 1
ATOM 1719 N N . LYS A 1 209 ? -8.421 -5.727 28.123 1.00 90.00 209 LYS A N 1
ATOM 1720 C CA . LYS A 1 209 ? -8.867 -7.106 27.892 1.00 90.00 209 LYS A CA 1
ATOM 1721 C C . LYS A 1 209 ? -9.026 -7.360 26.397 1.00 90.00 209 LYS A C 1
ATOM 1723 O O . LYS A 1 209 ? -9.885 -6.758 25.758 1.00 90.00 209 LYS A O 1
ATOM 1728 N N . SER A 1 210 ? -8.289 -8.329 25.851 1.00 89.00 210 SER A N 1
ATOM 1729 C CA . SER A 1 210 ? -8.292 -8.634 24.409 1.00 89.00 210 SER A CA 1
ATOM 1730 C C . SER A 1 210 ? -9.691 -8.870 23.825 1.00 89.00 210 SER A C 1
ATOM 1732 O O . SER A 1 210 ? -9.972 -8.411 22.723 1.00 89.00 210 SER A O 1
ATOM 1734 N N . ARG A 1 211 ? -10.596 -9.509 24.584 1.00 92.06 211 ARG A N 1
ATOM 1735 C CA . ARG A 1 211 ? -11.996 -9.766 24.184 1.00 92.06 211 ARG A CA 1
ATOM 1736 C C . ARG A 1 211 ? -12.813 -8.486 23.944 1.00 92.06 211 ARG A C 1
ATOM 1738 O O . ARG A 1 211 ? -13.782 -8.504 23.198 1.00 92.06 211 ARG A O 1
ATOM 1745 N N . TRP A 1 212 ? -12.447 -7.375 24.578 1.00 94.50 212 TRP A N 1
ATOM 1746 C CA . TRP A 1 212 ? -13.171 -6.104 24.480 1.00 94.50 212 TRP A CA 1
ATOM 1747 C C . TRP A 1 212 ? -12.576 -5.150 23.455 1.00 94.50 212 TRP A C 1
ATOM 1749 O O . TRP A 1 212 ? -13.175 -4.115 23.172 1.00 94.50 212 TRP A O 1
ATOM 1759 N N . ARG A 1 213 ? -11.428 -5.503 22.868 1.00 92.12 213 ARG A N 1
ATOM 1760 C CA . ARG A 1 213 ? -10.726 -4.664 21.900 1.00 92.12 213 ARG A CA 1
ATOM 1761 C C . ARG A 1 213 ? -11.661 -4.212 20.781 1.00 92.12 213 ARG A C 1
ATOM 1763 O O . ARG A 1 213 ? -11.737 -3.024 20.500 1.00 92.12 213 ARG A O 1
ATOM 1770 N N . GLU A 1 214 ? -12.405 -5.136 20.182 1.00 91.19 214 GLU A N 1
ATOM 1771 C CA . GLU A 1 214 ? -13.293 -4.807 19.068 1.00 91.19 214 GLU A CA 1
ATOM 1772 C C . GLU A 1 214 ? -14.511 -3.987 19.496 1.00 91.19 214 GLU A C 1
ATOM 1774 O O . GLU A 1 214 ? -14.827 -2.980 18.864 1.00 91.19 214 GLU A O 1
ATOM 1779 N N . VAL A 1 215 ? -15.127 -4.352 20.620 1.00 95.19 215 VAL A N 1
ATOM 1780 C CA . VAL A 1 215 ? -16.251 -3.613 21.208 1.00 95.19 215 VAL A CA 1
ATOM 1781 C C . VAL A 1 215 ? -15.875 -2.155 21.467 1.00 95.19 215 VAL A C 1
ATOM 1783 O O . VAL A 1 215 ? -16.637 -1.256 21.131 1.00 95.19 215 VAL A O 1
ATOM 1786 N N . ILE A 1 216 ? -14.686 -1.895 22.016 1.00 95.50 216 ILE A N 1
ATOM 1787 C CA . ILE A 1 216 ? -14.252 -0.529 22.332 1.00 95.50 216 ILE A CA 1
ATOM 1788 C C . ILE A 1 216 ? -13.934 0.264 21.058 1.00 95.50 216 ILE A C 1
ATOM 1790 O O . ILE A 1 216 ? -14.286 1.440 20.988 1.00 95.50 216 ILE A O 1
ATOM 1794 N N . ARG A 1 217 ? -13.349 -0.360 20.023 1.00 92.56 217 ARG A N 1
ATOM 1795 C CA . ARG A 1 217 ? -13.160 0.312 18.722 1.00 92.56 217 ARG A CA 1
ATOM 1796 C C . ARG A 1 217 ? -14.495 0.701 18.094 1.00 92.56 217 ARG A C 1
ATOM 1798 O O . ARG A 1 217 ? -14.662 1.840 17.668 1.00 92.56 217 ARG A O 1
ATOM 1805 N N . LEU A 1 218 ? -15.455 -0.225 18.075 1.00 92.38 218 LEU A N 1
ATOM 1806 C CA . LEU A 1 218 ? -16.800 0.038 17.565 1.00 92.38 218 LEU A CA 1
ATOM 1807 C C . LEU A 1 218 ? -17.540 1.073 18.416 1.00 92.38 218 LEU A C 1
ATOM 1809 O O . LEU A 1 218 ? -18.330 1.837 17.873 1.00 92.38 218 LEU A O 1
ATOM 1813 N N . ALA A 1 219 ? -17.270 1.132 19.722 1.00 94.88 219 ALA A N 1
ATOM 1814 C CA . ALA A 1 219 ? -17.850 2.122 20.622 1.00 94.88 219 ALA A CA 1
ATOM 1815 C C . ALA A 1 219 ? -17.308 3.522 20.313 1.00 94.88 219 ALA A C 1
ATOM 1817 O O . ALA A 1 219 ? -18.102 4.440 20.126 1.00 94.88 219 ALA A O 1
ATOM 1818 N N . ALA A 1 220 ? -15.989 3.670 20.155 1.00 93.19 220 ALA A N 1
ATOM 1819 C CA . ALA A 1 220 ? -15.375 4.924 19.723 1.00 93.19 220 ALA A CA 1
ATOM 1820 C C . ALA A 1 220 ? -15.925 5.378 18.361 1.00 93.19 220 ALA A C 1
ATOM 1822 O O . ALA A 1 220 ? -16.363 6.518 18.208 1.00 93.19 220 ALA A O 1
ATOM 1823 N N . ALA A 1 221 ? -15.985 4.458 17.393 1.00 91.00 221 ALA A N 1
ATOM 1824 C CA . ALA A 1 221 ? -16.525 4.736 16.067 1.00 91.00 221 ALA A CA 1
ATOM 1825 C C . ALA A 1 221 ? -18.005 5.149 16.121 1.00 91.00 221 ALA A C 1
ATOM 1827 O O . ALA A 1 221 ? -18.401 6.136 15.504 1.00 91.00 221 ALA A O 1
ATOM 1828 N N . HIS A 1 222 ? -18.828 4.434 16.895 1.00 92.81 222 HIS A N 1
ATOM 1829 C CA . HIS A 1 222 ? -20.250 4.736 17.031 1.00 92.81 222 HIS A CA 1
ATOM 1830 C C . HIS A 1 222 ? -20.492 6.062 17.756 1.00 92.81 222 HIS A C 1
ATOM 1832 O O . HIS A 1 222 ? -21.397 6.798 17.364 1.00 92.81 222 HIS A O 1
ATOM 1838 N N . ALA A 1 223 ? -19.690 6.400 18.768 1.00 92.75 223 ALA A N 1
ATOM 1839 C CA . ALA A 1 223 ? -19.764 7.702 19.422 1.00 92.75 223 ALA A CA 1
ATOM 1840 C C . ALA A 1 223 ? -19.587 8.836 18.397 1.00 92.75 223 ALA A C 1
ATOM 1842 O O . ALA A 1 223 ? -20.446 9.711 18.325 1.00 92.75 223 ALA A O 1
ATOM 1843 N N . GLY A 1 224 ? -18.586 8.727 17.515 1.00 89.50 224 GLY A N 1
ATOM 1844 C CA . GLY A 1 224 ? -18.356 9.681 16.424 1.00 89.50 224 GLY A CA 1
ATOM 1845 C C . GLY A 1 224 ? -19.465 9.742 15.363 1.00 89.50 224 GLY A C 1
ATOM 1846 O O . GLY A 1 224 ? -19.615 10.748 14.677 1.00 89.50 224 GLY A O 1
ATOM 1847 N N . THR A 1 225 ? -20.286 8.693 15.209 1.00 87.88 225 THR A N 1
ATOM 1848 C CA . THR A 1 225 ? -21.452 8.758 14.300 1.00 87.88 225 THR A CA 1
ATOM 1849 C C . THR A 1 225 ? -22.585 9.641 14.818 1.00 87.88 225 THR A C 1
ATOM 1851 O O . THR A 1 225 ? -23.451 10.009 14.027 1.00 87.88 225 THR A O 1
ATOM 1854 N N . LYS A 1 226 ? -22.606 9.960 16.121 1.00 86.88 226 LYS A N 1
ATOM 1855 C CA . LYS A 1 226 ? -23.581 10.894 16.703 1.00 86.88 226 LYS A CA 1
ATOM 1856 C C . LYS A 1 226 ? -23.158 12.334 16.427 1.00 86.88 226 LYS A C 1
ATOM 1858 O O . LYS A 1 226 ? -23.940 13.104 15.880 1.00 86.88 226 LYS A O 1
ATOM 1863 N N . ASP A 1 227 ? -21.911 12.641 16.765 1.00 89.88 227 ASP A N 1
ATOM 1864 C CA . ASP A 1 227 ? -21.258 13.934 16.602 1.00 89.88 227 ASP A CA 1
ATOM 1865 C C . ASP A 1 227 ? -19.746 13.776 16.853 1.00 89.88 227 ASP A C 1
ATOM 1867 O O . ASP A 1 227 ? -19.306 12.828 17.513 1.00 89.88 227 ASP A O 1
ATOM 1871 N N . GLU A 1 228 ? -18.946 14.693 16.303 1.00 88.94 228 GLU A N 1
ATOM 1872 C CA . GLU A 1 228 ? -17.483 14.671 16.434 1.00 88.94 228 GLU A CA 1
ATOM 1873 C C . GLU A 1 228 ? -17.021 14.858 17.891 1.00 88.94 228 GLU A C 1
ATOM 1875 O O . GLU A 1 228 ? -16.056 14.213 18.297 1.00 88.94 228 GLU A O 1
ATOM 1880 N N . GLU A 1 229 ? -17.741 15.651 18.694 1.00 91.75 229 GLU A N 1
ATOM 1881 C CA . GLU A 1 229 ? -17.467 15.888 20.123 1.00 91.75 229 GLU A CA 1
ATOM 1882 C C . GLU A 1 229 ? -17.526 14.577 20.925 1.00 91.75 229 GLU A C 1
ATOM 1884 O O . GLU A 1 229 ? -16.596 14.225 21.646 1.00 91.75 229 GLU A O 1
ATOM 1889 N N . SER A 1 230 ? -18.581 13.781 20.751 1.00 91.38 230 SER A N 1
ATOM 1890 C CA . SER A 1 230 ? -18.744 12.486 21.419 1.00 91.38 230 SER A CA 1
ATOM 1891 C C . SER A 1 230 ? -17.668 11.483 21.001 1.00 91.38 230 SER A C 1
ATOM 1893 O O . SER A 1 230 ? -17.237 10.658 21.813 1.00 91.38 230 SER A O 1
ATOM 1895 N N . GLY A 1 231 ? -17.230 11.540 19.740 1.00 91.38 231 GLY A N 1
ATOM 1896 C CA . GLY A 1 231 ? -16.067 10.795 19.268 1.00 91.38 231 GLY A CA 1
ATOM 1897 C C . GLY A 1 231 ? -14.792 11.228 19.992 1.00 91.38 231 GLY A C 1
ATOM 1898 O O . GLY A 1 231 ? -14.110 10.379 20.570 1.00 91.38 231 GLY A O 1
ATOM 1899 N N . SER A 1 232 ? -14.505 12.536 20.013 1.00 90.44 232 SER A N 1
ATOM 1900 C CA . SER A 1 232 ? -13.370 13.139 20.726 1.00 90.44 232 SER A CA 1
ATOM 1901 C C . SER A 1 232 ? -13.335 12.705 22.193 1.00 90.44 232 SER A C 1
ATOM 1903 O O . SER A 1 232 ? -12.342 12.136 22.643 1.00 90.44 232 SER A O 1
ATOM 1905 N N . GLU A 1 233 ? -14.440 12.887 22.921 1.00 91.50 233 GLU A N 1
ATOM 1906 C CA . GLU A 1 233 ? -14.570 12.538 24.340 1.00 91.50 233 GLU A CA 1
ATOM 1907 C C . GLU A 1 233 ? -14.258 11.061 24.608 1.00 91.50 233 GLU A C 1
ATOM 1909 O O . GLU A 1 233 ? -13.599 10.726 25.596 1.00 91.50 233 GLU A O 1
ATOM 1914 N N . PHE A 1 234 ? -14.719 10.157 23.737 1.00 93.88 234 PHE A N 1
ATOM 1915 C CA . PHE A 1 234 ? -14.467 8.727 23.892 1.00 93.88 234 PHE A CA 1
ATOM 1916 C C . PHE A 1 234 ? -12.980 8.405 23.724 1.00 93.88 234 PHE A C 1
ATOM 1918 O O . PHE A 1 234 ? -12.413 7.622 24.491 1.00 93.88 234 PHE A O 1
ATOM 1925 N N . ILE A 1 235 ? -12.337 9.014 22.727 1.00 90.25 235 ILE A N 1
ATOM 1926 C CA . ILE A 1 235 ? -10.910 8.829 22.481 1.00 90.25 235 ILE A CA 1
ATOM 1927 C C . ILE A 1 235 ? -10.079 9.403 23.635 1.00 90.25 235 ILE A C 1
ATOM 1929 O O . ILE A 1 235 ? -9.157 8.744 24.117 1.00 90.25 235 ILE A O 1
ATOM 1933 N N . GLU A 1 236 ? -10.434 10.578 24.147 1.00 88.75 236 GLU A N 1
ATOM 1934 C CA . GLU A 1 236 ? -9.791 11.144 25.333 1.00 88.75 236 GLU A CA 1
ATOM 1935 C C . GLU A 1 236 ? -9.962 10.256 26.563 1.00 88.75 236 GLU A C 1
ATOM 1937 O O . GLU A 1 236 ? -9.011 10.047 27.318 1.00 88.75 236 GLU A O 1
ATOM 1942 N N . ALA A 1 237 ? -11.147 9.675 26.754 1.00 91.62 237 ALA A N 1
ATOM 1943 C CA . ALA A 1 237 ? -11.391 8.743 27.844 1.00 91.62 237 ALA A CA 1
ATOM 1944 C C . ALA A 1 237 ? -10.480 7.505 27.757 1.00 91.62 237 ALA A C 1
ATOM 1946 O O . ALA A 1 237 ? -10.035 7.022 28.799 1.00 91.62 237 ALA A O 1
ATOM 1947 N N . ILE A 1 238 ? -10.132 7.024 26.553 1.00 90.69 238 ILE A N 1
ATOM 1948 C CA . ILE A 1 238 ? -9.123 5.961 26.363 1.00 90.69 238 ILE A CA 1
ATOM 1949 C C . ILE A 1 238 ? -7.749 6.432 26.850 1.00 90.69 238 ILE A C 1
ATOM 1951 O O . ILE A 1 238 ? -7.076 5.699 27.575 1.00 90.69 238 ILE A O 1
ATOM 1955 N N . LEU A 1 239 ? -7.339 7.647 26.479 1.00 84.12 239 LEU A N 1
ATOM 1956 C CA . LEU A 1 239 ? -6.037 8.205 26.856 1.00 84.12 239 LEU A CA 1
ATOM 1957 C C . LEU A 1 239 ? -5.904 8.466 28.360 1.00 84.12 239 LEU A C 1
ATOM 1959 O O . LEU A 1 239 ? -4.816 8.318 28.913 1.00 84.12 239 LEU A O 1
ATOM 1963 N N . ARG A 1 240 ? -7.003 8.811 29.040 1.00 86.75 240 ARG A N 1
ATOM 1964 C CA . ARG A 1 240 ? -7.026 9.001 30.499 1.00 86.75 240 ARG A CA 1
ATOM 1965 C C . ARG A 1 240 ? -6.803 7.705 31.282 1.00 86.75 240 ARG A C 1
ATOM 1967 O O . ARG A 1 240 ? -6.449 7.774 32.462 1.00 86.75 240 ARG A O 1
ATOM 1974 N N . GLN A 1 241 ? -7.003 6.535 30.670 1.00 86.38 241 GLN A N 1
ATOM 1975 C CA . GLN A 1 241 ? -6.828 5.265 31.370 1.00 86.38 241 GLN A CA 1
ATOM 1976 C C . GLN A 1 241 ? -5.345 5.002 31.648 1.00 86.38 241 GLN A C 1
ATOM 1978 O O . GLN A 1 241 ? -4.539 4.825 30.736 1.00 86.38 241 GLN A O 1
ATOM 1983 N N . LYS A 1 242 ? -4.985 4.923 32.930 1.00 72.38 242 LYS A N 1
ATOM 1984 C CA . LYS A 1 242 ? -3.638 4.544 33.372 1.00 72.38 242 LYS A CA 1
ATOM 1985 C C . LYS A 1 242 ? -3.582 3.042 33.636 1.00 72.38 242 LYS A C 1
ATOM 1987 O O . LYS A 1 242 ? -4.452 2.504 34.316 1.00 72.38 242 LYS A O 1
ATOM 1992 N N . HIS A 1 243 ? -2.548 2.369 33.137 1.00 64.31 243 HIS A N 1
ATOM 1993 C CA . HIS A 1 243 ? -2.238 0.998 33.542 1.00 64.31 243 HIS A CA 1
ATOM 1994 C C . HIS A 1 243 ? -1.237 1.016 34.707 1.00 64.31 243 HIS A C 1
ATOM 1996 O O . HIS A 1 243 ? -0.361 1.873 34.746 1.00 64.31 243 HIS A O 1
ATOM 2002 N N . LEU A 1 244 ? -1.312 0.045 35.625 1.00 55.06 244 LEU A N 1
ATOM 2003 C CA . LEU A 1 244 ? -0.408 -0.085 36.786 1.00 55.06 244 LEU A CA 1
ATOM 2004 C C . LEU A 1 244 ? 1.078 -0.345 36.434 1.00 55.06 244 LEU A C 1
ATOM 2006 O O . LEU A 1 244 ? 1.908 -0.460 37.331 1.00 55.06 244 LEU A O 1
ATOM 2010 N N . HIS A 1 245 ? 1.425 -0.431 35.148 1.00 53.16 245 HIS A N 1
ATOM 2011 C CA . HIS A 1 245 ? 2.795 -0.624 34.678 1.00 53.16 245 HIS A CA 1
ATOM 2012 C C . HIS A 1 245 ? 3.105 0.435 33.616 1.00 53.16 245 HIS A C 1
ATOM 2014 O O . HIS A 1 245 ? 2.510 0.411 32.539 1.00 53.16 245 HIS A O 1
ATOM 2020 N N . ASP A 1 246 ? 4.039 1.338 33.930 1.00 49.75 246 ASP A N 1
ATOM 2021 C CA . ASP A 1 246 ? 4.450 2.488 33.104 1.00 49.75 246 ASP A CA 1
ATOM 2022 C C . ASP A 1 246 ? 4.850 2.120 31.662 1.00 49.75 246 ASP A C 1
ATOM 2024 O O . ASP A 1 246 ? 4.724 2.938 30.757 1.00 49.75 246 ASP A O 1
ATOM 2028 N N . GLY A 1 247 ? 5.238 0.866 31.395 1.00 52.62 247 GLY A N 1
ATOM 2029 C CA . GLY A 1 247 ? 5.599 0.397 30.049 1.00 52.62 247 GLY A CA 1
ATOM 2030 C C . GLY A 1 247 ? 4.436 0.270 29.050 1.00 52.62 247 GLY A C 1
ATOM 2031 O O . GLY A 1 247 ? 4.664 -0.063 27.890 1.00 52.62 247 GLY A O 1
ATOM 2032 N N . LEU A 1 248 ? 3.183 0.496 29.472 1.00 52.19 248 LEU A N 1
ATOM 2033 C CA . LEU A 1 248 ? 1.986 0.382 28.624 1.00 52.19 248 LEU A CA 1
ATOM 2034 C C . LEU A 1 248 ? 1.370 1.728 28.222 1.00 52.19 248 LEU A C 1
ATOM 2036 O O . LEU A 1 248 ? 0.302 1.713 27.606 1.00 52.19 248 LEU A O 1
ATOM 2040 N N . MET A 1 249 ? 2.033 2.870 28.463 1.00 56.53 249 MET A N 1
ATOM 2041 C CA . MET A 1 249 ? 1.634 4.130 27.809 1.00 56.53 249 MET A CA 1
ATOM 2042 C C . MET A 1 249 ? 1.500 3.927 26.288 1.00 56.53 249 MET A C 1
ATOM 2044 O O . MET A 1 249 ? 0.544 4.396 25.676 1.00 56.53 249 MET A O 1
ATOM 2048 N N . HIS A 1 250 ? 2.350 3.083 25.692 1.00 67.81 250 HIS A N 1
ATOM 2049 C CA . HIS A 1 250 ? 2.247 2.686 24.287 1.00 67.81 250 HIS A CA 1
ATOM 2050 C C . HIS A 1 250 ? 0.904 2.043 23.910 1.00 67.81 250 HIS A C 1
ATOM 2052 O O . HIS A 1 250 ? 0.477 2.189 22.769 1.00 67.81 250 HIS A O 1
ATOM 2058 N N . TYR A 1 251 ? 0.227 1.325 24.816 1.00 77.06 251 TYR A N 1
ATOM 2059 C CA . TYR A 1 251 ? -1.016 0.625 24.484 1.00 77.06 251 TYR A CA 1
ATOM 2060 C C . TYR A 1 251 ? -2.192 1.581 24.336 1.00 77.06 251 TYR A C 1
ATOM 2062 O O . TYR A 1 251 ? -2.856 1.533 23.305 1.00 77.06 251 TYR A O 1
ATOM 2070 N N . THR A 1 252 ? -2.473 2.428 25.331 1.00 80.75 252 THR A N 1
ATOM 2071 C CA . THR A 1 252 ? -3.642 3.325 25.278 1.00 80.75 252 THR A CA 1
ATOM 2072 C C . THR A 1 252 ? -3.511 4.309 24.128 1.00 80.75 252 THR A C 1
ATOM 2074 O O . THR A 1 252 ? -4.458 4.480 23.366 1.00 80.75 252 THR A O 1
ATOM 2077 N N . PHE A 1 253 ? -2.307 4.839 23.916 1.00 76.38 253 PHE A N 1
ATOM 2078 C CA . PHE A 1 253 ? -1.977 5.668 22.767 1.00 76.38 253 PHE A CA 1
ATOM 2079 C C . PHE A 1 253 ? -2.130 4.917 21.436 1.00 76.38 253 PHE A C 1
ATOM 2081 O O . PHE A 1 253 ? -2.915 5.337 20.588 1.00 76.38 253 PHE A O 1
ATOM 2088 N N . ARG A 1 254 ? -1.482 3.757 21.252 1.00 75.75 254 ARG A N 1
ATOM 2089 C CA . ARG A 1 254 ? -1.634 2.953 20.022 1.00 75.75 254 ARG A CA 1
ATOM 2090 C C . ARG A 1 254 ? -3.088 2.581 19.762 1.00 75.75 254 ARG A C 1
ATOM 2092 O O . ARG A 1 254 ? -3.537 2.556 18.620 1.00 75.75 254 ARG A O 1
ATOM 2099 N N . PHE A 1 255 ? -3.823 2.241 20.809 1.00 83.75 255 PHE A N 1
ATOM 2100 C CA . PHE A 1 255 ? -5.203 1.817 20.690 1.00 83.75 255 PHE A CA 1
ATOM 2101 C C . PHE A 1 255 ? -6.128 2.988 20.350 1.00 83.75 255 PHE A C 1
ATOM 2103 O O . PHE A 1 255 ? -6.964 2.847 19.458 1.00 83.75 255 PHE A O 1
ATOM 2110 N N . ALA A 1 256 ? -5.923 4.155 20.964 1.00 84.31 256 ALA A N 1
ATOM 2111 C CA . ALA A 1 256 ? -6.603 5.391 20.596 1.00 84.31 256 ALA A CA 1
ATOM 2112 C C . ALA A 1 256 ? -6.335 5.760 19.126 1.00 84.31 256 ALA A C 1
ATOM 2114 O O . ALA A 1 256 ? -7.276 6.082 18.404 1.00 84.31 256 ALA A O 1
ATOM 2115 N N . PHE A 1 257 ? -5.101 5.586 18.631 1.00 76.75 257 PHE A N 1
ATOM 2116 C CA . PHE A 1 257 ? -4.790 5.765 17.207 1.00 76.75 257 PHE A CA 1
ATOM 2117 C C . PHE A 1 257 ? -5.590 4.858 16.288 1.00 76.75 257 PHE A C 1
ATOM 2119 O O . PHE A 1 257 ? -6.134 5.297 15.278 1.00 76.75 257 PHE A O 1
ATOM 2126 N N . LEU A 1 258 ? -5.674 3.575 16.635 1.00 78.50 258 LEU A N 1
ATOM 2127 C CA . LEU A 1 258 ? -6.462 2.626 15.858 1.00 78.50 258 LEU A CA 1
ATOM 2128 C C . LEU A 1 258 ? -7.948 2.999 15.847 1.00 78.50 258 LEU A C 1
ATOM 2130 O O . LEU A 1 258 ? -8.625 2.703 14.867 1.00 78.50 258 LEU A O 1
ATOM 2134 N N . CYS A 1 259 ? -8.446 3.638 16.907 1.00 85.12 259 CYS A N 1
ATOM 2135 C CA . CYS A 1 259 ? -9.818 4.128 16.967 1.00 85.12 259 CYS A CA 1
ATOM 2136 C C . CYS A 1 259 ? -10.024 5.379 16.095 1.00 85.12 259 CYS A C 1
ATOM 2138 O O . CYS A 1 259 ? -11.043 5.451 15.415 1.00 85.12 259 CYS A O 1
ATOM 2140 N N . LEU A 1 260 ? -9.052 6.303 16.021 1.00 78.81 260 LEU A N 1
ATOM 2141 C CA . LEU A 1 260 ? -9.116 7.488 15.142 1.00 78.81 260 LEU A CA 1
ATOM 2142 C C . LEU A 1 260 ? -9.298 7.143 13.655 1.00 78.81 260 LEU A C 1
ATOM 2144 O O . LEU A 1 260 ? -9.827 7.949 12.899 1.00 78.81 260 LEU A O 1
ATOM 2148 N N . LYS A 1 261 ? -8.898 5.941 13.223 1.00 73.69 261 LYS A N 1
ATOM 2149 C CA . LYS A 1 261 ? -9.115 5.475 11.841 1.00 73.69 261 LYS A CA 1
ATOM 2150 C C . LYS A 1 261 ? -10.584 5.229 11.498 1.00 73.69 261 LYS A C 1
ATOM 2152 O O . LYS A 1 261 ? -10.945 5.241 10.328 1.00 73.69 261 LYS A O 1
ATOM 2157 N N . GLU A 1 262 ? -11.407 4.923 12.497 1.00 76.44 262 GLU A N 1
ATOM 2158 C CA . GLU A 1 262 ? -12.801 4.509 12.305 1.00 76.44 262 GLU A CA 1
ATOM 2159 C C . GLU A 1 262 ? -13.799 5.460 12.985 1.00 76.44 262 GLU A C 1
ATOM 2161 O O . GLU A 1 262 ? -15.000 5.359 12.736 1.00 76.44 262 GLU A O 1
ATOM 2166 N N . ALA A 1 263 ? -13.319 6.377 13.832 1.00 84.62 263 ALA A N 1
ATOM 2167 C CA . ALA A 1 263 ? -14.127 7.341 14.564 1.00 84.62 263 ALA A CA 1
ATOM 2168 C C . ALA A 1 263 ? -14.019 8.743 13.961 1.00 84.62 263 ALA A C 1
ATOM 2170 O O . ALA A 1 263 ? -12.926 9.268 13.762 1.00 84.62 263 ALA A O 1
ATOM 2171 N N . LYS A 1 264 ? -15.175 9.367 13.725 1.00 85.88 264 LYS A N 1
ATOM 2172 C CA . LYS A 1 264 ? -15.269 10.808 13.472 1.00 85.88 264 LYS A CA 1
ATOM 2173 C C . LYS A 1 264 ? -14.988 11.528 14.792 1.00 85.88 264 LYS A C 1
ATOM 2175 O O . LYS A 1 264 ? -15.644 11.235 15.788 1.00 85.88 264 LYS A O 1
ATOM 2180 N N . VAL A 1 265 ? -14.003 12.416 14.798 1.00 85.38 265 VAL A N 1
ATOM 2181 C CA . VAL A 1 265 ? -13.601 13.222 15.957 1.00 85.38 265 VAL A CA 1
ATOM 2182 C C . VAL A 1 265 ? -13.340 14.648 15.503 1.00 85.38 265 VAL A C 1
ATOM 2184 O O . VAL A 1 265 ? -13.093 14.878 14.316 1.00 85.38 265 VAL A O 1
ATOM 2187 N N . GLU A 1 266 ? -13.331 15.586 16.442 1.00 85.88 266 GLU A N 1
ATOM 2188 C CA . GLU A 1 266 ? -12.974 16.966 16.133 1.00 85.88 266 GLU A CA 1
ATOM 2189 C C . GLU A 1 266 ? -11.511 17.040 15.698 1.00 85.88 266 GLU A C 1
ATOM 2191 O O . GLU A 1 266 ? -10.626 16.399 16.279 1.00 85.88 266 GLU A O 1
ATOM 2196 N N . LEU A 1 267 ? -11.250 17.883 14.699 1.00 75.50 267 LEU A N 1
ATOM 2197 C CA . LEU A 1 267 ? -9.905 18.123 14.176 1.00 75.50 267 LEU A CA 1
ATOM 2198 C C . LEU A 1 267 ? -8.916 18.500 15.282 1.00 75.50 267 LEU A C 1
ATOM 2200 O O . LEU A 1 267 ? -7.826 17.942 15.343 1.00 75.50 267 LEU A O 1
ATOM 2204 N N . GLU A 1 268 ? -9.318 19.386 16.195 1.00 78.56 268 GLU A N 1
ATOM 2205 C CA . GLU A 1 268 ? -8.473 19.833 17.306 1.00 78.56 268 GLU A CA 1
ATOM 2206 C C . GLU A 1 268 ? -8.052 18.683 18.229 1.00 78.56 268 GLU A C 1
ATOM 2208 O O . GLU A 1 268 ? -6.923 18.660 18.722 1.00 78.56 268 GLU A O 1
ATOM 2213 N N . THR A 1 269 ? -8.939 17.710 18.450 1.00 78.00 269 THR A N 1
ATOM 2214 C CA . THR A 1 269 ? -8.649 16.534 19.275 1.00 78.00 269 THR A CA 1
ATOM 2215 C C . THR A 1 269 ? -7.705 15.582 18.554 1.00 78.00 269 THR A C 1
ATOM 2217 O O . THR A 1 269 ? -6.702 15.169 19.141 1.00 78.00 269 THR A O 1
ATOM 2220 N N . ALA A 1 270 ? -7.964 15.287 17.276 1.00 74.44 270 ALA A N 1
ATOM 2221 C CA . ALA A 1 270 ? -7.052 14.489 16.457 1.00 74.44 270 ALA A CA 1
ATOM 2222 C C . ALA A 1 270 ? -5.645 15.111 16.409 1.00 74.44 270 ALA A C 1
ATOM 2224 O O . ALA A 1 270 ? -4.649 14.408 16.591 1.00 74.44 270 ALA A O 1
ATOM 2225 N N . ASP A 1 271 ? -5.567 16.432 16.249 1.00 71.88 271 ASP A N 1
ATOM 2226 C CA . ASP A 1 271 ? -4.313 17.179 16.222 1.00 71.88 271 ASP A CA 1
ATOM 2227 C C . ASP A 1 271 ? -3.576 17.161 17.545 1.00 71.88 271 ASP A C 1
ATOM 2229 O O . ASP A 1 271 ? -2.397 16.815 17.592 1.00 71.88 271 ASP A O 1
ATOM 2233 N N . ARG A 1 272 ? -4.258 17.509 18.639 1.00 75.69 272 ARG A N 1
ATOM 2234 C CA . ARG A 1 272 ? -3.665 17.488 19.979 1.00 75.69 272 ARG A CA 1
ATOM 2235 C C . ARG A 1 272 ? -3.077 16.114 20.286 1.00 75.69 272 ARG A C 1
ATOM 2237 O O . ARG A 1 272 ? -1.963 16.033 20.798 1.00 75.69 272 ARG A O 1
ATOM 2244 N N . MET A 1 273 ? -3.791 15.046 19.939 1.00 73.25 273 MET A N 1
ATOM 2245 C CA . MET A 1 273 ? -3.303 13.679 20.109 1.00 73.25 273 MET A CA 1
ATOM 2246 C C . MET A 1 273 ? -2.074 13.387 19.263 1.00 73.25 273 MET A C 1
ATOM 2248 O O . MET A 1 273 ? -1.101 12.825 19.763 1.00 73.25 273 MET A O 1
ATOM 2252 N N . PHE A 1 274 ? -2.107 13.762 17.987 1.00 71.81 274 PHE A N 1
ATOM 2253 C CA . PHE A 1 274 ? -0.990 13.506 17.097 1.00 71.81 274 PHE A CA 1
ATOM 2254 C C . PHE A 1 274 ? 0.258 14.292 17.518 1.00 71.81 274 PHE A C 1
ATOM 2256 O O . PHE A 1 274 ? 1.358 13.749 17.486 1.00 71.81 274 PHE A O 1
ATOM 2263 N N . ARG A 1 275 ? 0.100 15.527 18.010 1.00 70.94 275 ARG A N 1
ATOM 2264 C CA . ARG A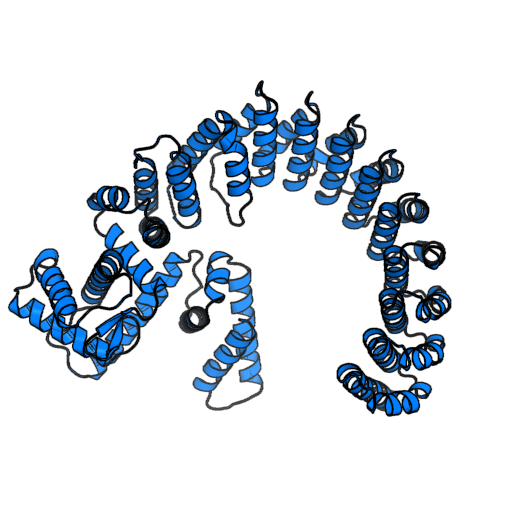 1 275 ? 1.194 16.302 18.613 1.00 70.94 275 ARG A CA 1
ATOM 2265 C C . ARG A 1 275 ? 1.776 15.625 19.846 1.00 70.94 275 ARG A C 1
ATOM 2267 O O . ARG A 1 275 ? 2.981 15.404 19.888 1.00 70.94 275 ARG A O 1
ATOM 2274 N N . GLN A 1 276 ? 0.928 15.249 20.806 1.00 70.62 276 GLN A N 1
ATOM 2275 C CA . GLN A 1 276 ? 1.363 14.537 22.013 1.00 70.62 276 GLN A CA 1
ATOM 2276 C C . GLN A 1 276 ? 2.104 13.243 21.664 1.00 70.62 276 GLN A C 1
ATOM 2278 O O . GLN A 1 276 ? 3.067 12.880 22.334 1.00 70.62 276 GLN A O 1
ATOM 2283 N N . TRP A 1 277 ? 1.699 12.565 20.589 1.00 69.25 277 TRP A N 1
ATOM 2284 C CA . TRP A 1 277 ? 2.445 11.430 20.066 1.00 69.25 277 TRP A CA 1
ATOM 2285 C C . TRP A 1 277 ? 3.783 11.797 19.481 1.00 69.25 277 TRP A C 1
ATOM 2287 O O . TRP A 1 277 ? 4.753 11.165 19.870 1.00 69.25 277 TRP A O 1
ATOM 2297 N N . ILE A 1 278 ? 3.868 12.762 18.567 1.00 68.38 278 ILE A N 1
ATOM 2298 C CA . ILE A 1 278 ? 5.166 13.144 18.005 1.00 68.38 278 ILE A CA 1
ATOM 2299 C C . ILE A 1 278 ? 6.123 13.512 19.144 1.00 68.38 278 ILE A C 1
ATOM 2301 O O . ILE A 1 278 ? 7.219 12.966 19.220 1.00 68.38 278 ILE A O 1
ATOM 2305 N N . GLU A 1 279 ? 5.685 14.353 20.079 1.00 67.06 279 GLU A N 1
ATOM 2306 C CA . GLU A 1 279 ? 6.495 14.781 21.222 1.00 67.06 279 GLU A CA 1
ATOM 2307 C C . GLU A 1 279 ? 6.945 13.600 22.094 1.00 67.06 279 GLU A C 1
ATOM 2309 O O . GLU A 1 279 ? 8.111 13.511 22.472 1.00 67.06 279 GLU A O 1
ATOM 2314 N N . TYR A 1 280 ? 6.058 12.650 22.385 1.00 64.75 280 TYR A N 1
ATOM 2315 C CA . TYR A 1 280 ? 6.406 11.464 23.168 1.00 64.75 280 TYR A CA 1
ATOM 2316 C C . TYR A 1 280 ? 7.343 10.502 22.409 1.00 64.75 280 TYR A C 1
ATOM 2318 O O . TYR A 1 280 ? 8.291 9.958 22.974 1.00 64.75 280 TYR A O 1
ATOM 2326 N N . LEU A 1 281 ? 7.108 10.309 21.111 1.00 64.00 281 LEU A N 1
ATOM 2327 C CA . LEU A 1 281 ? 7.774 9.303 20.278 1.00 64.00 281 LEU A CA 1
ATOM 2328 C C . LEU A 1 281 ? 9.157 9.750 19.793 1.00 64.00 281 LEU A C 1
ATOM 2330 O O . LEU A 1 281 ? 10.055 8.922 19.642 1.00 64.00 281 LEU A O 1
ATOM 2334 N N . LEU A 1 282 ? 9.367 11.052 19.579 1.00 64.31 282 LEU A N 1
ATOM 2335 C CA . LEU A 1 282 ? 10.699 11.580 19.282 1.00 64.31 282 LEU A CA 1
ATOM 2336 C C . LEU A 1 282 ? 11.637 11.447 20.493 1.00 64.31 282 LEU A C 1
ATOM 2338 O O . LEU A 1 282 ? 12.827 11.171 20.316 1.00 64.31 282 LEU A O 1
ATOM 2342 N N . ASN A 1 283 ? 11.097 11.536 21.711 1.00 63.59 283 ASN A N 1
ATOM 2343 C CA . ASN A 1 283 ? 11.866 11.492 22.955 1.00 63.59 283 ASN A CA 1
ATOM 2344 C C . ASN A 1 283 ? 12.234 10.071 23.433 1.00 63.59 283 ASN A C 1
ATOM 2346 O O . ASN A 1 283 ? 13.212 9.916 24.163 1.00 63.59 283 ASN A O 1
ATOM 2350 N N . GLU A 1 284 ? 11.523 9.017 23.006 1.00 66.25 284 GLU A N 1
ATOM 2351 C CA . GLU A 1 284 ? 11.810 7.632 23.416 1.00 66.25 284 GLU A CA 1
ATOM 2352 C C . GLU A 1 284 ? 12.332 6.747 22.268 1.00 66.25 284 GLU A C 1
ATOM 2354 O O . GLU A 1 284 ? 11.630 6.426 21.312 1.00 66.25 284 GLU A O 1
ATOM 2359 N N . LYS A 1 285 ? 13.566 6.240 22.392 1.00 60.78 285 LYS A N 1
ATOM 2360 C CA . LYS A 1 285 ? 14.226 5.434 21.343 1.00 60.78 285 LYS A CA 1
ATOM 2361 C C . LYS A 1 285 ? 13.451 4.164 20.945 1.00 60.78 285 LYS A C 1
ATOM 2363 O O . LYS A 1 285 ? 13.443 3.810 19.770 1.00 60.78 285 LYS A O 1
ATOM 2368 N N . ASN A 1 286 ? 12.782 3.503 21.895 1.00 59.44 286 ASN A N 1
ATOM 2369 C CA . ASN A 1 286 ? 12.078 2.229 21.674 1.00 59.44 286 ASN A CA 1
ATOM 2370 C C . ASN A 1 286 ? 10.711 2.379 20.984 1.00 59.44 286 ASN A C 1
ATOM 2372 O O . ASN A 1 286 ? 10.101 1.380 20.606 1.00 59.44 286 ASN A O 1
ATOM 2376 N N . THR A 1 287 ? 10.207 3.602 20.823 1.00 63.59 287 THR A N 1
ATOM 2377 C CA . THR A 1 287 ? 8.844 3.846 20.328 1.00 63.59 287 THR A CA 1
ATOM 2378 C C . THR A 1 287 ? 8.804 4.335 18.880 1.00 63.59 287 THR A C 1
ATOM 2380 O O . THR A 1 287 ? 7.760 4.256 18.227 1.00 63.59 287 THR A O 1
ATOM 2383 N N . ARG A 1 288 ? 9.959 4.749 18.342 1.00 65.25 288 ARG A N 1
ATOM 2384 C CA . ARG A 1 288 ? 10.135 5.253 16.970 1.00 65.25 288 ARG A CA 1
ATOM 2385 C C . ARG A 1 288 ? 9.749 4.221 15.905 1.00 65.25 288 ARG A C 1
ATOM 2387 O O . ARG A 1 288 ? 9.047 4.552 14.958 1.00 65.25 288 ARG A O 1
ATOM 2394 N N . GLU A 1 289 ? 10.129 2.955 16.068 1.00 64.12 289 GLU A N 1
ATOM 2395 C CA . GLU A 1 289 ? 9.772 1.900 15.103 1.00 64.12 289 GLU A CA 1
ATOM 2396 C C . GLU A 1 289 ? 8.260 1.625 15.087 1.00 64.12 289 GLU A C 1
ATOM 2398 O O . GLU A 1 289 ? 7.644 1.507 14.025 1.00 64.12 289 GLU A O 1
ATOM 2403 N N . LEU A 1 290 ? 7.637 1.610 16.270 1.00 62.19 290 LEU A N 1
ATOM 2404 C CA . LEU A 1 290 ? 6.196 1.430 16.408 1.00 62.19 290 LEU A CA 1
ATOM 2405 C C . LEU A 1 290 ? 5.423 2.575 15.734 1.00 62.19 290 LEU A C 1
ATOM 2407 O O . LEU A 1 290 ? 4.404 2.326 15.095 1.00 62.19 290 LEU A O 1
ATOM 2411 N N . PHE A 1 291 ? 5.918 3.810 15.828 1.00 66.06 291 PHE A N 1
ATOM 2412 C CA . PHE A 1 291 ? 5.337 4.972 15.152 1.00 66.06 291 PHE A CA 1
ATOM 2413 C C . PHE A 1 291 ? 5.320 4.815 13.629 1.00 66.06 291 PHE A C 1
ATOM 2415 O O . PHE A 1 291 ? 4.279 4.983 12.992 1.00 66.06 291 PHE A O 1
ATOM 2422 N N . LEU A 1 292 ? 6.456 4.425 13.049 1.00 63.00 292 LEU A N 1
ATOM 2423 C CA . LEU A 1 292 ? 6.593 4.248 11.605 1.00 63.00 292 LEU A CA 1
ATOM 2424 C C . LEU A 1 292 ? 5.709 3.111 11.090 1.00 63.00 292 LEU A C 1
ATOM 2426 O O . LEU A 1 292 ? 5.066 3.252 10.048 1.00 63.00 292 LEU A O 1
ATOM 2430 N N . GLN A 1 293 ? 5.598 2.019 11.851 1.00 64.19 293 GLN A N 1
ATOM 2431 C CA . GLN A 1 293 ? 4.648 0.947 11.552 1.00 64.19 293 GLN A CA 1
ATOM 2432 C C . GLN A 1 293 ? 3.198 1.441 11.567 1.00 64.19 293 GLN A C 1
ATOM 2434 O O . GLN A 1 293 ? 2.399 0.993 10.748 1.00 64.19 293 GLN A O 1
ATOM 2439 N N . LEU A 1 294 ? 2.839 2.346 12.484 1.00 63.16 294 LEU A N 1
ATOM 2440 C CA . LEU A 1 294 ? 1.481 2.882 12.597 1.00 63.16 294 LEU A CA 1
ATOM 2441 C C . LEU A 1 294 ? 1.130 3.828 11.439 1.00 63.16 294 LEU A C 1
ATOM 2443 O O . LEU A 1 294 ? 0.036 3.689 10.883 1.00 63.16 294 LEU A O 1
ATOM 2447 N N . LEU A 1 295 ? 2.047 4.723 11.050 1.00 62.84 295 LEU A N 1
ATOM 2448 C CA . LEU A 1 295 ? 1.875 5.632 9.906 1.00 62.84 295 LEU A CA 1
ATOM 2449 C C . LEU A 1 295 ? 1.837 4.896 8.562 1.00 62.84 295 LEU A C 1
ATOM 2451 O O . LEU A 1 295 ? 1.078 5.276 7.678 1.00 62.84 295 LEU A O 1
ATOM 2455 N N . SER A 1 296 ? 2.596 3.807 8.425 1.00 58.03 296 SER A N 1
ATOM 2456 C CA . SER A 1 296 ? 2.664 3.020 7.183 1.00 58.03 296 SER A CA 1
ATOM 2457 C C . SER A 1 296 ? 1.422 2.157 6.924 1.00 58.03 296 SER A C 1
ATOM 2459 O O . SER A 1 296 ? 1.330 1.493 5.893 1.00 58.03 296 SER A O 1
ATOM 2461 N N . GLN A 1 297 ? 0.459 2.110 7.850 1.00 54.91 297 GLN A N 1
ATOM 2462 C CA . GLN A 1 297 ? -0.745 1.311 7.646 1.00 54.91 297 GLN A CA 1
ATOM 2463 C C . GLN A 1 297 ? -1.746 2.019 6.715 1.00 54.91 297 GLN A C 1
ATOM 2465 O O . GLN A 1 297 ? -2.127 3.159 6.996 1.00 54.91 297 GLN A O 1
ATOM 2470 N N . PRO A 1 298 ? -2.275 1.331 5.684 1.00 39.94 298 PRO A N 1
ATOM 2471 C CA . PRO A 1 298 ? -3.218 1.920 4.737 1.00 39.94 298 PRO A CA 1
ATOM 2472 C C . PRO A 1 298 ? -4.462 2.493 5.437 1.00 39.94 298 PRO A C 1
ATOM 2474 O O . PRO A 1 298 ? -5.014 1.880 6.354 1.00 39.94 298 PRO A O 1
ATOM 2477 N N . GLY A 1 299 ? -4.900 3.679 4.999 1.00 42.06 299 GLY A N 1
ATOM 2478 C CA . GLY A 1 299 ? -6.073 4.382 5.538 1.00 42.06 299 GLY A CA 1
ATOM 2479 C C . GLY A 1 299 ? -5.777 5.453 6.595 1.00 42.06 299 GLY A C 1
ATOM 2480 O O . GLY A 1 299 ? -6.713 6.053 7.113 1.00 42.06 299 GLY A O 1
ATOM 2481 N N . ALA A 1 300 ? -4.508 5.742 6.897 1.00 45.47 300 ALA A N 1
ATOM 2482 C CA . ALA A 1 300 ? -4.109 6.867 7.743 1.00 45.47 300 ALA A CA 1
ATOM 2483 C C . ALA A 1 300 ? -4.243 8.222 7.012 1.00 45.47 300 ALA A C 1
ATOM 2485 O O . ALA A 1 300 ? -3.285 8.978 6.917 1.00 45.47 300 ALA A O 1
ATOM 2486 N N . LYS A 1 301 ? -5.438 8.575 6.514 1.00 48.44 301 LYS A N 1
ATOM 2487 C CA . LYS A 1 301 ? -5.758 9.990 6.253 1.00 48.44 301 LYS A CA 1
ATOM 2488 C C . LYS A 1 301 ? -6.021 10.658 7.599 1.00 48.44 301 LYS A C 1
ATOM 2490 O O . LYS A 1 301 ? -7.161 10.944 7.955 1.00 48.44 301 LYS A O 1
ATOM 2495 N N . ILE A 1 302 ? -4.965 10.818 8.390 1.00 53.62 302 ILE A N 1
ATOM 2496 C CA . ILE A 1 302 ? -5.029 11.592 9.622 1.00 53.62 302 ILE A CA 1
ATOM 2497 C C . ILE A 1 302 ? -5.286 13.021 9.170 1.00 53.62 302 ILE A C 1
ATOM 2499 O O . ILE A 1 302 ? -4.482 13.592 8.438 1.00 53.62 302 ILE A O 1
ATOM 2503 N N . ARG A 1 303 ? -6.434 13.584 9.544 1.00 51.81 303 ARG A N 1
ATOM 2504 C CA . ARG A 1 303 ? -6.639 15.017 9.379 1.00 51.81 303 ARG A CA 1
ATOM 250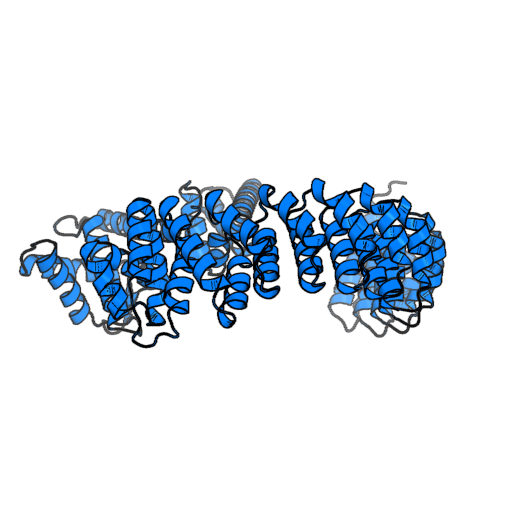5 C C . ARG A 1 303 ? -5.767 15.690 10.433 1.00 51.81 303 ARG A C 1
ATOM 2507 O O . ARG A 1 303 ? -6.066 15.570 11.616 1.00 51.81 303 ARG A O 1
ATOM 2514 N N . TYR A 1 304 ? -4.674 16.306 10.001 1.00 58.75 304 TYR A N 1
ATOM 2515 C CA . TYR A 1 304 ? -3.809 17.105 10.859 1.00 58.75 304 TYR A CA 1
ATOM 2516 C C . TYR A 1 304 ? -3.811 18.566 10.391 1.00 58.75 304 TYR A C 1
ATOM 2518 O O . TYR A 1 304 ? -3.968 18.863 9.205 1.00 58.75 304 TYR A O 1
ATOM 2526 N N . GLN A 1 305 ? -3.640 19.495 11.321 1.00 58.41 305 GLN A N 1
ATOM 2527 C CA . GLN A 1 305 ? -3.370 20.903 11.073 1.00 58.41 305 GLN A CA 1
ATOM 2528 C C . GLN A 1 305 ? -1.922 21.106 10.618 1.00 58.41 305 GLN A C 1
ATOM 2530 O O . GLN A 1 305 ? -1.005 20.396 11.031 1.00 58.41 305 GLN A O 1
ATOM 2535 N N . ALA A 1 306 ? -1.686 22.185 9.866 1.00 60.69 306 ALA A N 1
ATOM 2536 C CA . ALA A 1 306 ? -0.347 22.635 9.457 1.00 60.69 306 ALA A CA 1
ATOM 2537 C C . ALA A 1 306 ? 0.650 22.735 10.629 1.00 60.69 306 ALA A C 1
ATOM 2539 O O . ALA A 1 306 ? 1.851 22.531 10.483 1.00 60.69 306 ALA A O 1
ATOM 2540 N N . SER A 1 307 ? 0.132 23.019 11.818 1.00 65.94 307 SER A N 1
ATOM 2541 C CA . SER A 1 307 ? 0.905 23.174 13.040 1.00 65.94 307 SER A CA 1
ATOM 2542 C C . SER A 1 307 ? 1.524 21.863 13.551 1.00 65.94 307 SER A C 1
ATOM 2544 O O . SER A 1 307 ? 2.553 21.882 14.218 1.00 65.94 307 SER A O 1
ATOM 2546 N N . THR A 1 308 ? 0.934 20.729 13.187 1.00 68.81 308 THR A N 1
ATOM 2547 C CA . THR A 1 308 ? 1.407 19.380 13.489 1.00 68.81 308 THR A CA 1
ATOM 2548 C C . THR A 1 308 ? 2.511 18.940 12.521 1.00 68.81 308 THR A C 1
ATOM 2550 O O . THR A 1 308 ? 3.518 18.366 12.938 1.00 68.81 308 THR A O 1
ATOM 2553 N N . LEU A 1 309 ? 2.366 19.287 11.238 1.00 78.81 309 LEU A N 1
ATOM 2554 C CA . LEU A 1 309 ? 3.416 19.120 10.231 1.00 78.81 309 LEU A CA 1
ATOM 2555 C C . LEU A 1 309 ? 4.680 19.906 10.614 1.00 78.81 309 LEU A C 1
ATOM 2557 O O . LEU A 1 309 ? 5.791 19.401 10.463 1.00 78.81 309 LEU A O 1
ATOM 2561 N N . GLN A 1 310 ? 4.507 21.109 11.173 1.00 84.44 310 GLN A N 1
ATOM 2562 C CA . GLN A 1 310 ? 5.621 21.950 11.606 1.00 84.44 310 GLN A CA 1
ATOM 2563 C C . GLN A 1 310 ? 6.496 21.278 12.674 1.00 84.44 310 GLN A C 1
ATOM 2565 O O . GLN A 1 310 ? 7.711 21.414 12.608 1.00 84.44 310 GLN A O 1
ATOM 2570 N N . ILE A 1 311 ? 5.925 20.494 13.597 1.00 82.69 311 ILE A N 1
ATOM 2571 C CA . ILE A 1 311 ? 6.709 19.771 14.617 1.00 82.69 311 ILE A CA 1
ATOM 2572 C C . ILE A 1 311 ? 7.662 18.768 13.959 1.00 82.69 311 ILE A C 1
ATOM 2574 O O . ILE A 1 311 ? 8.825 18.673 14.342 1.00 82.69 311 ILE A O 1
ATOM 2578 N N . LEU A 1 312 ? 7.190 18.034 12.948 1.00 85.69 312 LEU A N 1
ATOM 2579 C CA . LEU A 1 312 ? 8.032 17.094 12.206 1.00 85.69 312 LEU A CA 1
ATOM 2580 C C . LEU A 1 312 ? 9.085 17.823 11.363 1.00 85.69 312 LEU A C 1
ATOM 2582 O O . LEU A 1 312 ? 10.226 17.376 11.301 1.00 85.69 312 LEU A O 1
ATOM 2586 N N . ILE A 1 313 ? 8.730 18.960 10.758 1.00 90.81 313 ILE A N 1
ATOM 2587 C CA . ILE A 1 313 ? 9.685 19.817 10.039 1.00 90.81 313 ILE A CA 1
ATOM 2588 C C . ILE A 1 313 ? 10.771 20.347 10.986 1.00 90.81 313 ILE A C 1
ATOM 2590 O O . ILE A 1 313 ? 11.945 20.372 10.621 1.00 90.81 313 ILE A O 1
ATOM 2594 N N . ASP A 1 314 ? 10.410 20.747 12.203 1.00 89.25 314 ASP A N 1
ATOM 2595 C CA . ASP A 1 314 ? 11.365 21.224 13.203 1.00 89.25 314 ASP A CA 1
ATOM 2596 C C . ASP A 1 314 ? 12.249 20.076 13.716 1.00 89.25 314 ASP A C 1
ATOM 2598 O O . ASP A 1 314 ? 13.458 20.252 13.873 1.00 89.25 314 ASP A O 1
ATOM 2602 N N . ALA A 1 315 ? 11.688 18.871 13.868 1.00 88.56 315 ALA A N 1
ATOM 2603 C CA . ALA A 1 315 ? 12.416 17.662 14.254 1.00 88.56 315 ALA A CA 1
ATOM 2604 C C . ALA A 1 315 ? 13.460 17.200 13.219 1.00 88.56 315 ALA A C 1
ATOM 2606 O O . ALA A 1 315 ? 14.402 16.491 13.575 1.00 88.56 315 ALA A O 1
ATOM 2607 N N . LEU A 1 316 ? 13.371 17.640 11.957 1.00 92.69 316 LEU A N 1
ATOM 2608 C CA . LEU A 1 316 ? 14.445 17.444 10.971 1.00 92.69 316 LEU A CA 1
ATOM 2609 C C . LEU A 1 316 ? 15.746 18.171 11.345 1.00 92.69 316 LEU A C 1
ATOM 2611 O O . LEU A 1 316 ? 16.775 17.904 10.736 1.00 92.69 316 LEU A O 1
ATOM 2615 N N . LYS A 1 317 ? 15.718 19.088 12.320 1.00 93.38 317 LYS A N 1
ATOM 2616 C CA . LYS A 1 317 ? 16.883 19.851 12.799 1.00 93.38 317 LYS A CA 1
ATOM 2617 C C . LYS A 1 317 ? 17.374 19.390 14.174 1.00 93.38 317 LYS A C 1
ATOM 2619 O O . LYS A 1 317 ? 18.204 20.065 14.778 1.00 93.38 317 LYS A O 1
ATOM 2624 N N . ASP A 1 318 ? 16.843 18.282 14.687 1.00 90.69 318 ASP A N 1
ATOM 2625 C CA . ASP A 1 318 ? 17.196 17.768 16.009 1.00 90.69 318 ASP A CA 1
ATOM 2626 C C . ASP A 1 318 ? 18.671 17.331 16.091 1.00 90.69 318 ASP A C 1
ATOM 2628 O O . ASP A 1 318 ? 19.266 16.899 15.101 1.00 90.69 318 ASP A O 1
ATOM 2632 N N . GLY A 1 319 ? 19.272 17.418 17.279 1.00 86.62 319 GLY A N 1
ATOM 2633 C CA . GLY A 1 319 ? 20.657 16.994 17.500 1.00 86.62 319 GLY A CA 1
ATOM 2634 C C . GLY A 1 319 ? 20.870 15.482 17.338 1.00 86.62 319 GLY A C 1
ATOM 2635 O O . GLY A 1 319 ? 21.951 15.060 16.929 1.00 86.62 319 GLY A O 1
ATOM 2636 N N . ASP A 1 320 ? 19.851 14.658 17.604 1.00 84.50 320 ASP A N 1
ATOM 2637 C CA . ASP A 1 320 ? 19.890 13.207 17.405 1.00 84.50 320 ASP A CA 1
ATOM 2638 C C . ASP A 1 320 ? 19.508 12.846 15.959 1.00 84.50 320 ASP A C 1
ATOM 2640 O O . ASP A 1 320 ? 18.356 12.959 15.536 1.00 84.50 320 ASP A O 1
ATOM 2644 N N . SER A 1 321 ? 20.470 12.308 15.203 1.00 89.56 321 SER A N 1
ATOM 2645 C CA . SER A 1 321 ? 20.250 11.790 13.839 1.00 89.56 321 SER A CA 1
ATOM 2646 C C . SER A 1 321 ? 19.085 10.797 13.728 1.00 89.56 321 SER A C 1
ATOM 2648 O O . SER A 1 321 ? 18.408 10.738 12.702 1.00 89.56 321 SER A O 1
ATOM 2650 N N . SER A 1 322 ? 18.787 10.045 14.790 1.00 83.50 322 SER A N 1
ATOM 2651 C CA . SER A 1 322 ? 17.662 9.110 14.804 1.00 83.50 322 SER A CA 1
ATOM 2652 C C . SER A 1 322 ? 16.305 9.822 14.879 1.00 83.50 322 SER A C 1
ATOM 2654 O O . SER A 1 322 ? 15.325 9.315 14.325 1.00 83.50 322 SER A O 1
ATOM 2656 N N . VAL A 1 323 ? 16.233 10.986 15.539 1.00 83.06 323 VAL A N 1
ATOM 2657 C CA . VAL A 1 323 ? 15.047 11.861 15.540 1.00 83.06 323 VAL A CA 1
ATOM 2658 C C . VAL A 1 323 ? 14.849 12.432 14.143 1.00 83.06 323 VAL A C 1
ATOM 2660 O O . VAL A 1 323 ? 13.772 12.256 13.573 1.00 83.06 323 VAL A O 1
ATOM 2663 N N . ARG A 1 324 ? 15.910 12.991 13.544 1.00 92.12 324 ARG A N 1
ATOM 2664 C CA . ARG A 1 324 ? 15.877 13.539 12.177 1.00 92.12 324 ARG A CA 1
ATOM 2665 C C . ARG A 1 324 ? 15.420 12.500 11.151 1.00 92.12 324 ARG A C 1
ATOM 2667 O O . ARG A 1 324 ? 14.525 12.762 10.352 1.00 92.12 324 ARG A O 1
ATOM 2674 N N . MET A 1 325 ? 15.968 11.286 11.219 1.00 88.00 325 MET A N 1
ATOM 2675 C CA . MET A 1 325 ? 15.577 10.176 10.346 1.00 88.00 325 MET A CA 1
ATOM 2676 C C . MET A 1 325 ? 14.106 9.775 10.541 1.00 88.00 325 MET A C 1
ATOM 2678 O O . MET A 1 325 ? 13.389 9.547 9.567 1.00 88.00 325 MET A O 1
ATOM 2682 N N . SER A 1 326 ? 13.637 9.693 11.790 1.00 82.81 326 SER A N 1
ATOM 2683 C CA . SER A 1 326 ? 12.238 9.346 12.086 1.00 82.81 326 SER A CA 1
ATOM 2684 C C . SER A 1 326 ? 11.276 10.418 11.573 1.00 82.81 326 SER A C 1
ATOM 2686 O O . SER A 1 326 ? 10.234 10.080 11.010 1.00 82.81 326 SER A O 1
ATOM 2688 N N . ALA A 1 327 ? 11.650 11.693 11.712 1.00 87.50 327 ALA A N 1
ATOM 2689 C CA . ALA A 1 327 ? 10.902 12.823 11.182 1.00 87.50 327 ALA A CA 1
ATOM 2690 C C . ALA A 1 327 ? 10.822 12.776 9.650 1.00 87.50 327 ALA A C 1
ATOM 2692 O O . ALA A 1 327 ? 9.724 12.852 9.105 1.00 87.50 327 ALA A O 1
ATOM 2693 N N . ALA A 1 328 ? 11.945 12.547 8.959 1.00 92.62 328 ALA A N 1
ATOM 2694 C CA . ALA A 1 328 ? 11.964 12.416 7.502 1.00 92.62 328 ALA A CA 1
ATOM 2695 C C . ALA A 1 328 ? 11.042 11.289 7.014 1.00 92.62 328 ALA A C 1
ATOM 2697 O O . ALA A 1 328 ? 10.222 11.502 6.124 1.00 92.62 328 ALA A O 1
ATOM 2698 N N . ASN A 1 329 ? 11.105 10.116 7.652 1.00 87.62 329 ASN A N 1
ATOM 2699 C CA . ASN A 1 329 ? 10.238 8.991 7.303 1.00 87.62 329 ASN A CA 1
ATOM 2700 C C . ASN A 1 329 ? 8.750 9.313 7.522 1.00 87.62 329 ASN A C 1
ATOM 2702 O O . ASN A 1 329 ? 7.912 9.017 6.677 1.00 87.62 329 ASN A O 1
ATOM 2706 N N . ALA A 1 330 ? 8.415 9.942 8.652 1.00 81.75 330 ALA A N 1
ATOM 2707 C CA . ALA A 1 330 ? 7.041 10.327 8.952 1.00 81.75 330 ALA A CA 1
ATOM 2708 C C . ALA A 1 330 ? 6.492 11.335 7.934 1.00 81.75 330 ALA A C 1
ATOM 2710 O O . ALA A 1 330 ? 5.357 11.186 7.491 1.00 81.75 330 ALA A O 1
ATOM 2711 N N . LEU A 1 331 ? 7.301 12.317 7.528 1.00 88.44 331 LEU A N 1
ATOM 2712 C CA . LEU A 1 331 ? 6.935 13.306 6.513 1.00 88.44 331 LEU A CA 1
ATOM 2713 C C . LEU A 1 331 ? 6.691 12.665 5.138 1.00 88.44 331 LEU A C 1
ATOM 2715 O O . LEU A 1 331 ? 5.713 13.022 4.485 1.00 88.44 331 LEU A O 1
ATOM 2719 N N . GLY A 1 332 ? 7.511 11.683 4.743 1.00 88.69 332 GLY A N 1
ATOM 2720 C CA . GLY A 1 332 ? 7.292 10.888 3.527 1.00 88.69 332 GLY A CA 1
ATOM 2721 C C . GLY A 1 332 ? 5.947 10.159 3.546 1.00 88.69 332 GLY A C 1
ATOM 2722 O O . GLY A 1 332 ? 5.123 10.355 2.657 1.00 88.69 332 GLY A O 1
ATOM 2723 N N . LYS A 1 333 ? 5.656 9.433 4.637 1.00 82.62 333 LYS A N 1
ATOM 2724 C CA . LYS A 1 333 ? 4.376 8.718 4.817 1.00 82.62 333 LYS A CA 1
ATOM 2725 C C . LYS A 1 333 ? 3.160 9.636 4.863 1.00 82.62 333 LYS A C 1
ATOM 2727 O O . LYS A 1 333 ? 2.067 9.218 4.487 1.00 82.62 333 LYS A O 1
ATOM 2732 N N . ILE A 1 334 ? 3.337 10.854 5.365 1.00 80.31 334 ILE A N 1
ATOM 2733 C CA . ILE A 1 334 ? 2.296 11.879 5.385 1.00 80.31 334 ILE A CA 1
ATOM 2734 C C . ILE A 1 334 ? 2.019 12.403 3.966 1.00 80.31 334 ILE A C 1
ATOM 2736 O O . ILE A 1 334 ? 0.858 12.624 3.625 1.00 80.31 334 ILE A O 1
ATOM 2740 N N . GLY A 1 335 ? 3.051 12.573 3.132 1.00 86.62 335 GLY A N 1
ATOM 2741 C CA . GLY A 1 335 ? 2.889 12.956 1.727 1.00 86.62 335 GLY A CA 1
ATOM 2742 C C . GLY A 1 335 ? 2.603 14.446 1.492 1.00 86.62 335 GLY A C 1
ATOM 2743 O O . GLY A 1 335 ? 2.169 14.824 0.404 1.00 86.62 335 GLY A O 1
ATOM 2744 N N . ASP A 1 336 ? 2.797 15.309 2.497 1.00 86.00 336 ASP A N 1
ATOM 2745 C CA . ASP A 1 336 ? 2.475 16.737 2.387 1.00 86.00 336 ASP A CA 1
ATOM 2746 C C . ASP A 1 336 ? 3.582 17.526 1.683 1.00 86.00 336 ASP A C 1
ATOM 2748 O O . ASP A 1 336 ? 4.727 17.592 2.141 1.00 86.00 336 ASP A O 1
ATOM 2752 N N . LYS A 1 337 ? 3.218 18.213 0.599 1.00 92.31 337 LYS A N 1
ATOM 2753 C CA . LYS A 1 337 ? 4.137 19.036 -0.198 1.00 92.31 337 LYS A CA 1
ATOM 2754 C C . LYS A 1 337 ? 4.771 20.176 0.597 1.00 92.31 337 LYS A C 1
ATOM 2756 O O . LYS A 1 337 ? 5.866 20.616 0.253 1.00 92.31 337 LYS A O 1
ATOM 2761 N N . ALA A 1 338 ? 4.140 20.637 1.679 1.00 91.25 338 ALA A N 1
ATOM 2762 C CA . ALA A 1 338 ? 4.729 21.661 2.539 1.00 91.25 338 ALA A CA 1
ATOM 2763 C C . ALA A 1 338 ? 6.038 21.198 3.219 1.00 91.25 338 ALA A C 1
ATOM 2765 O O . ALA A 1 338 ? 6.856 22.039 3.594 1.00 91.25 338 ALA A O 1
ATOM 2766 N N . ALA A 1 339 ? 6.287 19.886 3.320 1.00 94.06 339 ALA A N 1
ATOM 2767 C CA . ALA A 1 339 ? 7.523 19.331 3.874 1.00 94.06 339 ALA A CA 1
ATOM 2768 C C . ALA A 1 339 ? 8.699 19.286 2.881 1.00 94.06 339 ALA A C 1
ATOM 2770 O O . ALA A 1 339 ? 9.846 19.137 3.306 1.00 94.06 339 ALA A O 1
ATOM 2771 N N . VAL A 1 340 ? 8.446 19.433 1.574 1.00 97.38 340 VAL A N 1
ATOM 2772 C CA . VAL A 1 340 ? 9.433 19.187 0.503 1.00 97.38 340 VAL A CA 1
ATOM 2773 C C . VAL A 1 340 ? 10.692 20.030 0.681 1.00 97.38 340 VAL A C 1
ATOM 2775 O O . VAL A 1 340 ? 11.794 19.493 0.678 1.00 97.38 340 VAL A O 1
ATOM 2778 N N . ASN A 1 341 ? 10.556 21.336 0.927 1.00 97.81 341 ASN A N 1
ATOM 2779 C CA . ASN A 1 341 ? 11.717 22.217 1.101 1.00 97.81 341 ASN A CA 1
ATOM 2780 C C . ASN A 1 341 ? 12.565 21.852 2.330 1.00 97.81 341 ASN A C 1
ATOM 2782 O O . ASN A 1 341 ? 13.788 21.990 2.301 1.00 97.81 341 ASN A O 1
ATOM 2786 N N . ALA A 1 342 ? 11.930 21.386 3.409 1.00 97.62 342 ALA A N 1
ATOM 2787 C CA . ALA A 1 342 ? 12.641 20.961 4.609 1.00 97.62 342 ALA A CA 1
ATOM 2788 C C . ALA A 1 342 ? 13.387 19.639 4.373 1.00 97.62 342 ALA A C 1
ATOM 2790 O O . ALA A 1 342 ? 14.558 19.527 4.725 1.00 97.62 342 ALA A O 1
ATOM 2791 N N . LEU A 1 343 ? 12.751 18.682 3.692 1.00 98.19 343 LEU A N 1
ATOM 2792 C CA . LEU A 1 343 ? 13.373 17.416 3.300 1.00 98.19 343 LEU A CA 1
ATOM 2793 C C . LEU A 1 343 ? 14.517 17.612 2.292 1.00 98.19 343 LEU A C 1
ATOM 2795 O O . LEU A 1 343 ? 15.555 16.969 2.426 1.00 98.19 343 LEU A O 1
ATOM 2799 N N . ILE A 1 344 ? 14.388 18.552 1.347 1.00 98.56 344 ILE A N 1
ATOM 2800 C CA . ILE A 1 344 ? 15.483 18.957 0.446 1.00 98.56 344 ILE A CA 1
ATOM 2801 C C . ILE A 1 344 ? 16.697 19.442 1.247 1.00 98.56 344 ILE A C 1
ATOM 2803 O O . ILE A 1 344 ? 17.836 19.155 0.883 1.00 98.56 344 ILE A O 1
ATOM 2807 N N . HIS A 1 345 ? 16.484 20.158 2.354 1.00 97.88 345 HIS A N 1
ATOM 2808 C CA . HIS A 1 345 ? 17.586 20.555 3.228 1.00 97.88 345 HIS A CA 1
ATOM 2809 C C . HIS A 1 345 ? 18.233 19.340 3.914 1.00 97.88 345 HIS A C 1
ATOM 2811 O O . HIS A 1 345 ? 19.459 19.261 3.980 1.00 97.88 345 HIS A O 1
ATOM 2817 N N . SER A 1 346 ? 17.431 18.362 4.348 1.00 98.00 346 SER A N 1
ATOM 2818 C CA . SER A 1 346 ? 17.905 17.109 4.959 1.00 98.00 346 SER A CA 1
ATOM 2819 C C . SER A 1 346 ? 18.665 16.181 4.003 1.00 98.00 346 SER A C 1
ATOM 2821 O O . SER A 1 346 ? 19.406 15.320 4.469 1.00 98.00 346 SER A O 1
ATOM 2823 N N . LEU A 1 347 ? 18.588 16.380 2.681 1.00 98.12 347 LEU A N 1
ATOM 2824 C CA . LEU A 1 347 ? 19.487 15.712 1.725 1.00 98.12 347 LEU A CA 1
ATOM 2825 C C . LEU A 1 347 ? 20.963 16.093 1.918 1.00 98.12 347 LEU A C 1
ATOM 2827 O O . LEU A 1 347 ? 21.835 15.446 1.353 1.00 98.12 347 LEU A O 1
ATOM 2831 N N . LYS A 1 348 ? 21.255 17.142 2.696 1.00 97.50 348 LYS A N 1
ATOM 2832 C CA . LYS A 1 348 ? 22.614 17.612 3.012 1.00 97.50 348 LYS A CA 1
ATOM 2833 C C . LYS A 1 348 ? 23.032 17.297 4.450 1.00 97.50 348 LYS A C 1
ATOM 2835 O O . LYS A 1 348 ? 23.987 17.889 4.946 1.00 97.50 348 LYS A O 1
ATOM 2840 N N . ASP A 1 349 ? 22.297 16.421 5.134 1.00 98.38 349 ASP A N 1
ATOM 2841 C CA . ASP A 1 349 ? 22.597 16.033 6.511 1.00 98.38 349 ASP A CA 1
ATOM 2842 C C . ASP A 1 349 ? 23.984 15.381 6.630 1.00 98.38 349 ASP A C 1
ATOM 2844 O O . ASP A 1 349 ? 24.428 14.652 5.741 1.00 98.38 349 ASP A O 1
ATOM 2848 N N . GLU A 1 350 ? 24.661 15.605 7.754 1.00 97.00 350 GLU A N 1
ATOM 2849 C CA . GLU A 1 350 ? 25.953 14.975 8.061 1.00 97.00 350 GLU A CA 1
ATOM 2850 C C . GLU A 1 350 ? 25.866 13.439 8.091 1.00 97.00 350 GLU A C 1
ATOM 2852 O O . GLU A 1 350 ? 26.832 12.751 7.772 1.00 97.00 350 GLU A O 1
ATOM 2857 N N . ASN A 1 351 ? 24.700 12.890 8.444 1.00 96.94 351 ASN A N 1
ATOM 2858 C CA . ASN A 1 351 ? 24.475 11.461 8.563 1.00 96.94 351 ASN A CA 1
ATOM 2859 C C . ASN A 1 351 ? 23.849 10.896 7.277 1.00 96.94 351 ASN A C 1
ATOM 2861 O O . ASN A 1 351 ? 22.728 11.257 6.908 1.00 96.94 351 ASN A O 1
ATOM 2865 N N . SER A 1 352 ? 24.532 9.950 6.623 1.00 97.12 352 SER A N 1
ATOM 2866 C CA . SER A 1 352 ? 24.071 9.360 5.357 1.00 97.12 352 SER A CA 1
ATOM 2867 C C . SER A 1 352 ? 22.737 8.616 5.466 1.00 97.12 352 SER A C 1
ATOM 2869 O O . SER A 1 352 ? 21.966 8.598 4.503 1.00 97.12 352 SER A O 1
ATOM 2871 N N . ALA A 1 353 ? 22.387 8.078 6.639 1.00 94.94 353 ALA A N 1
ATOM 2872 C CA . ALA A 1 353 ? 21.084 7.453 6.863 1.00 94.94 353 ALA A CA 1
ATOM 2873 C C . ALA A 1 353 ? 19.943 8.485 6.875 1.00 94.94 353 ALA A C 1
ATOM 2875 O O . ALA A 1 353 ? 18.851 8.197 6.379 1.00 94.94 353 ALA A O 1
ATOM 2876 N N . VAL A 1 354 ? 20.191 9.698 7.388 1.00 96.44 354 VAL A N 1
ATOM 2877 C CA . VAL A 1 354 ? 19.223 10.807 7.319 1.00 96.44 354 VAL A CA 1
ATOM 2878 C C . VAL A 1 354 ? 19.075 11.279 5.875 1.00 96.44 354 VAL A C 1
ATOM 2880 O O . VAL A 1 354 ? 17.943 11.411 5.412 1.00 96.44 354 VAL A O 1
ATOM 2883 N N . ARG A 1 355 ? 20.186 11.441 5.138 1.00 98.38 355 ARG A N 1
ATOM 2884 C CA . ARG A 1 355 ? 20.161 11.802 3.707 1.00 98.38 355 ARG A CA 1
ATOM 2885 C C . ARG A 1 355 ? 19.358 10.798 2.881 1.00 98.38 355 ARG A C 1
ATOM 2887 O O . ARG A 1 355 ? 18.438 11.186 2.166 1.00 98.38 355 ARG A O 1
ATOM 2894 N N . SER A 1 356 ? 19.647 9.508 3.052 1.00 97.25 356 SER A N 1
ATOM 2895 C CA . SER A 1 356 ? 18.932 8.415 2.379 1.00 97.25 356 SER A CA 1
ATOM 2896 C C . SER A 1 356 ? 17.442 8.448 2.718 1.00 97.25 356 SER A C 1
ATOM 2898 O O . SER A 1 356 ? 16.591 8.390 1.835 1.00 97.25 356 SER A O 1
ATOM 2900 N N . ARG A 1 357 ? 17.091 8.621 4.001 1.00 96.00 357 ARG A N 1
ATOM 2901 C CA . ARG A 1 357 ? 15.683 8.680 4.405 1.00 96.00 357 ARG A CA 1
ATOM 2902 C C . ARG A 1 357 ? 14.958 9.905 3.851 1.00 96.00 357 ARG A C 1
ATOM 2904 O O . ARG A 1 357 ? 13.789 9.786 3.498 1.00 96.00 357 ARG A O 1
ATOM 2911 N N . ALA A 1 358 ? 15.625 11.053 3.774 1.00 98.12 358 ALA A N 1
ATOM 2912 C CA . ALA A 1 358 ? 15.073 12.252 3.158 1.00 98.12 358 ALA A CA 1
ATOM 2913 C C . ALA A 1 358 ? 14.836 12.053 1.652 1.00 98.12 358 ALA A C 1
ATOM 2915 O O . ALA A 1 358 ? 13.784 12.451 1.162 1.00 98.12 358 ALA A O 1
ATOM 2916 N N . ALA A 1 359 ? 15.752 11.382 0.943 1.00 98.38 359 ALA A N 1
ATOM 2917 C CA . ALA A 1 359 ? 15.572 11.040 -0.468 1.00 98.38 359 ALA A CA 1
ATOM 2918 C C . ALA A 1 359 ? 14.347 10.141 -0.683 1.00 98.38 359 ALA A C 1
ATOM 2920 O O . ALA A 1 359 ? 13.470 10.491 -1.469 1.00 98.38 359 ALA A O 1
ATOM 2921 N N . SER A 1 360 ? 14.232 9.058 0.091 1.00 97.44 360 SER A N 1
ATOM 2922 C CA . SER A 1 360 ? 13.064 8.164 0.054 1.00 97.44 360 SER A CA 1
ATOM 2923 C C . SER A 1 360 ? 11.762 8.917 0.354 1.00 97.44 360 SER A C 1
ATOM 2925 O O . SER A 1 360 ? 10.792 8.790 -0.382 1.00 97.44 360 SER A O 1
ATOM 2927 N N . ALA A 1 361 ? 11.747 9.784 1.373 1.00 95.94 361 ALA A N 1
ATOM 2928 C CA . ALA A 1 361 ? 10.569 10.585 1.702 1.00 95.94 361 ALA A CA 1
ATOM 2929 C C . ALA A 1 361 ? 10.151 11.543 0.570 1.00 95.94 361 ALA A C 1
ATOM 2931 O O . ALA A 1 361 ? 8.960 11.763 0.362 1.00 95.94 361 ALA A O 1
ATOM 2932 N N . LEU A 1 362 ? 11.109 12.117 -0.164 1.00 98.31 362 LEU A N 1
ATOM 2933 C CA . LEU A 1 362 ? 10.831 12.977 -1.318 1.00 98.31 362 LEU A CA 1
ATOM 2934 C C . LEU A 1 362 ? 10.262 12.186 -2.505 1.00 98.31 362 LEU A C 1
ATOM 2936 O O . LEU A 1 362 ? 9.366 12.700 -3.177 1.00 98.31 362 LEU A O 1
ATOM 2940 N N . GLY A 1 363 ? 10.740 10.956 -2.721 1.00 96.88 363 GLY A N 1
ATOM 2941 C CA . GLY A 1 363 ? 10.164 10.004 -3.678 1.00 96.88 363 GLY A CA 1
ATOM 2942 C C . GLY A 1 363 ? 8.704 9.684 -3.354 1.00 96.88 363 GLY A C 1
ATOM 2943 O O . GLY A 1 363 ? 7.826 9.918 -4.183 1.00 96.88 363 GLY A O 1
ATOM 2944 N N . GLU A 1 364 ? 8.426 9.320 -2.094 1.00 93.56 364 GLU A N 1
ATOM 2945 C CA . GLU A 1 364 ? 7.070 9.025 -1.604 1.00 93.56 364 GLU A CA 1
ATOM 2946 C C . GLU A 1 364 ? 6.102 10.215 -1.755 1.00 93.56 364 GLU A C 1
ATOM 2948 O O . GLU A 1 364 ? 4.923 10.021 -2.059 1.00 93.56 364 GLU A O 1
ATOM 2953 N N . ILE A 1 365 ? 6.581 11.452 -1.560 1.00 94.69 365 ILE A N 1
ATOM 2954 C CA . ILE A 1 365 ? 5.777 12.671 -1.767 1.00 94.69 365 ILE A CA 1
ATOM 2955 C C . ILE A 1 365 ? 5.527 12.932 -3.264 1.00 94.69 365 ILE A C 1
ATOM 2957 O O . ILE A 1 365 ? 4.472 13.459 -3.631 1.00 94.69 365 ILE A O 1
ATOM 2961 N N . GLY A 1 366 ? 6.484 12.603 -4.135 1.00 96.06 366 GLY A N 1
ATOM 2962 C CA . GLY A 1 366 ? 6.331 12.726 -5.586 1.00 96.06 366 GLY A CA 1
ATOM 2963 C C . GLY A 1 366 ? 6.364 14.166 -6.121 1.00 96.06 366 GLY A C 1
ATOM 2964 O O . GLY A 1 366 ? 5.829 14.437 -7.200 1.00 96.06 366 GLY A O 1
ATOM 2965 N N . ASP A 1 367 ? 6.924 15.133 -5.379 1.00 96.94 367 ASP A N 1
ATOM 2966 C CA . ASP A 1 367 ? 6.965 16.531 -5.828 1.00 96.94 367 ASP A CA 1
ATOM 2967 C C . ASP A 1 367 ? 8.191 16.826 -6.705 1.00 96.94 367 ASP A C 1
ATOM 2969 O O . ASP A 1 367 ? 9.341 16.674 -6.288 1.00 96.94 367 ASP A O 1
ATOM 2973 N N . LYS A 1 368 ? 7.941 17.338 -7.915 1.00 97.25 368 LYS A N 1
ATOM 2974 C CA . LYS A 1 368 ? 8.971 17.693 -8.900 1.00 97.25 368 LYS A CA 1
ATOM 2975 C C . LYS A 1 368 ? 9.962 18.751 -8.413 1.00 97.25 368 LYS A C 1
ATOM 2977 O O . LYS A 1 368 ? 11.078 18.798 -8.920 1.00 97.25 368 LYS A O 1
ATOM 2982 N N . ALA A 1 369 ? 9.603 19.570 -7.422 1.00 97.44 369 ALA A N 1
ATOM 2983 C CA . ALA A 1 369 ? 10.527 20.535 -6.825 1.00 97.44 369 ALA A CA 1
ATOM 2984 C C . ALA A 1 369 ? 11.771 19.870 -6.196 1.00 97.44 369 ALA A C 1
ATOM 2986 O O . ALA A 1 369 ? 12.796 20.526 -6.024 1.00 97.44 369 ALA A O 1
ATOM 2987 N N . ALA A 1 370 ? 11.702 18.572 -5.877 1.00 98.06 370 ALA A N 1
ATOM 2988 C CA . ALA A 1 370 ? 12.816 17.807 -5.327 1.00 98.06 370 ALA A CA 1
ATOM 2989 C C . ALA A 1 370 ? 13.826 17.312 -6.375 1.00 98.06 370 ALA A C 1
ATOM 2991 O O . ALA A 1 370 ? 14.947 16.961 -6.004 1.00 98.06 370 ALA A O 1
ATOM 2992 N N . VAL A 1 371 ? 13.460 17.290 -7.664 1.00 98.50 371 VAL A N 1
ATOM 2993 C CA . VAL A 1 371 ? 14.206 16.588 -8.726 1.00 98.50 371 VAL A CA 1
ATOM 2994 C C . VAL A 1 371 ? 15.651 17.067 -8.830 1.00 98.50 371 VAL A C 1
ATOM 2996 O O . VAL A 1 371 ? 16.560 16.248 -8.744 1.00 98.50 371 VAL A O 1
ATOM 2999 N N . ASP A 1 372 ? 15.895 18.376 -8.911 1.00 98.44 372 ASP A N 1
ATOM 3000 C CA . ASP A 1 372 ? 17.260 18.916 -9.025 1.00 98.44 372 ASP A CA 1
ATOM 3001 C C . ASP A 1 372 ? 18.139 18.558 -7.816 1.00 98.44 372 ASP A C 1
ATOM 3003 O O . ASP A 1 372 ? 19.337 18.294 -7.950 1.00 98.44 372 ASP A O 1
ATOM 3007 N N . SER A 1 373 ? 17.544 18.522 -6.620 1.00 98.56 373 SER A N 1
ATOM 3008 C CA . SER A 1 373 ? 18.267 18.175 -5.393 1.00 98.56 373 SER A CA 1
ATOM 3009 C C . SER A 1 373 ? 18.551 16.675 -5.310 1.00 98.56 373 SER A C 1
ATOM 3011 O O . SER A 1 373 ? 19.651 16.290 -4.926 1.00 98.56 373 SER A O 1
ATOM 3013 N N . LEU A 1 374 ? 17.612 15.829 -5.738 1.00 98.62 374 LEU A N 1
ATOM 3014 C CA . LEU A 1 374 ? 17.815 14.383 -5.836 1.00 98.62 374 LEU A CA 1
ATOM 3015 C C . LEU A 1 374 ? 18.841 14.022 -6.924 1.00 98.62 374 LEU A C 1
ATOM 3017 O O . LEU A 1 374 ? 19.687 13.160 -6.700 1.00 98.62 374 LEU A O 1
ATOM 3021 N N . ILE A 1 375 ? 18.855 14.736 -8.057 1.00 98.69 375 ILE A N 1
ATOM 3022 C CA . ILE A 1 375 ? 19.902 14.617 -9.089 1.00 98.69 375 ILE A CA 1
ATOM 3023 C C . ILE A 1 375 ? 21.283 14.924 -8.498 1.00 98.69 375 ILE A C 1
ATOM 3025 O O . ILE A 1 375 ? 22.268 14.272 -8.847 1.00 98.69 375 ILE A O 1
ATOM 3029 N N . HIS A 1 376 ? 21.382 15.899 -7.592 1.00 98.19 376 HIS A N 1
ATOM 3030 C CA . HIS A 1 376 ? 22.630 16.154 -6.877 1.00 98.19 376 HIS A CA 1
ATOM 3031 C C . HIS A 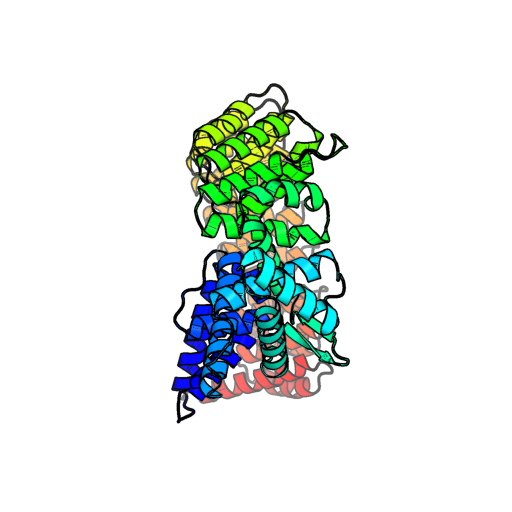1 376 ? 23.003 14.990 -5.942 1.00 98.19 376 HIS A C 1
ATOM 3033 O O . HIS A 1 376 ? 24.164 14.583 -5.923 1.00 98.19 376 HIS A O 1
ATOM 3039 N N . SER A 1 377 ? 22.031 14.408 -5.231 1.00 98.19 377 SER A N 1
ATOM 3040 C CA . SER A 1 377 ? 22.230 13.246 -4.348 1.00 98.19 377 SER A CA 1
ATOM 3041 C C . SER A 1 377 ? 22.638 11.957 -5.077 1.00 98.19 377 SER A C 1
ATOM 3043 O O . SER A 1 377 ? 23.226 11.078 -4.454 1.00 98.19 377 SER A O 1
ATOM 3045 N N . LEU A 1 378 ? 22.456 11.849 -6.400 1.00 98.31 378 LEU A N 1
ATOM 3046 C CA . LEU A 1 378 ? 23.061 10.766 -7.198 1.00 98.31 378 LEU A CA 1
ATOM 3047 C C . LEU A 1 378 ? 24.600 10.766 -7.160 1.00 98.31 378 LEU A C 1
ATOM 3049 O O . LEU A 1 378 ? 25.219 9.802 -7.598 1.00 98.31 378 LEU A O 1
ATOM 3053 N N . LYS A 1 379 ? 25.225 11.841 -6.668 1.00 97.81 379 LYS A N 1
ATOM 3054 C CA . LYS A 1 379 ? 26.682 11.989 -6.525 1.00 97.81 379 LYS A CA 1
ATOM 3055 C C . LYS A 1 379 ? 27.147 11.915 -5.068 1.00 97.81 379 LYS A C 1
ATOM 3057 O O . LYS A 1 379 ? 28.269 12.322 -4.777 1.00 97.81 379 LYS A O 1
ATOM 3062 N N . ASP A 1 380 ? 26.287 11.461 -4.160 1.00 98.38 380 ASP A N 1
ATOM 3063 C CA . ASP A 1 380 ? 26.627 11.314 -2.745 1.00 98.38 380 ASP A CA 1
ATOM 3064 C C . ASP A 1 380 ? 27.804 10.341 -2.549 1.00 98.38 380 ASP A C 1
ATOM 3066 O O . ASP A 1 380 ? 27.961 9.367 -3.289 1.00 98.38 380 ASP A O 1
ATOM 3070 N N . GLU A 1 381 ? 28.642 10.596 -1.545 1.00 97.31 381 GLU A N 1
ATOM 3071 C CA . GLU A 1 381 ? 29.752 9.704 -1.186 1.00 97.31 381 GLU A CA 1
ATOM 3072 C C . GLU A 1 381 ? 29.251 8.323 -0.737 1.00 97.31 381 GLU A C 1
ATOM 3074 O O . GLU A 1 381 ? 29.887 7.301 -0.996 1.00 97.31 381 GLU A O 1
ATOM 3079 N N . ASP A 1 382 ? 28.080 8.288 -0.102 1.00 97.88 382 ASP A N 1
ATOM 3080 C CA . ASP A 1 382 ? 27.479 7.088 0.441 1.00 97.88 382 ASP A CA 1
ATOM 3081 C C . ASP A 1 382 ? 26.612 6.410 -0.626 1.00 97.88 382 ASP A C 1
ATOM 3083 O O . ASP A 1 382 ? 25.646 6.973 -1.147 1.00 97.88 382 ASP A O 1
ATOM 3087 N N . SER A 1 383 ? 26.946 5.160 -0.948 1.00 97.81 383 SER A N 1
ATOM 3088 C CA . SER A 1 383 ? 26.206 4.408 -1.964 1.00 97.81 383 SER A CA 1
ATOM 3089 C C . SER A 1 383 ? 24.739 4.160 -1.595 1.00 97.81 383 SER A C 1
ATOM 3091 O O . SER A 1 383 ? 23.931 4.030 -2.512 1.00 97.81 383 SER A O 1
ATOM 3093 N N . ILE A 1 384 ? 24.382 4.153 -0.296 1.00 97.25 384 ILE A N 1
ATOM 3094 C CA . ILE A 1 384 ? 22.999 4.040 0.192 1.00 97.25 384 ILE A CA 1
ATOM 3095 C C . ILE A 1 384 ? 22.223 5.339 -0.103 1.00 97.25 384 ILE A C 1
ATOM 3097 O O . ILE A 1 384 ? 21.063 5.310 -0.513 1.00 97.25 384 ILE A O 1
ATOM 3101 N N . ALA A 1 385 ? 22.860 6.498 0.018 1.00 97.38 385 ALA A N 1
ATOM 3102 C CA . ALA A 1 385 ? 22.231 7.748 -0.396 1.00 97.38 385 ALA A CA 1
ATOM 3103 C C . ALA A 1 385 ? 22.038 7.804 -1.925 1.00 97.38 385 ALA A C 1
ATOM 3105 O O . ALA A 1 385 ? 20.964 8.195 -2.389 1.00 97.38 385 ALA A O 1
ATOM 3106 N N . ARG A 1 386 ? 23.023 7.333 -2.708 1.00 98.50 386 ARG A N 1
ATOM 3107 C CA . ARG A 1 386 ? 22.947 7.321 -4.182 1.00 98.50 386 ARG A CA 1
ATOM 3108 C C . ARG A 1 386 ? 21.820 6.444 -4.731 1.00 98.50 386 ARG A C 1
ATOM 3110 O O . ARG A 1 386 ? 21.040 6.926 -5.549 1.00 98.50 386 ARG A O 1
ATOM 3117 N N . TRP A 1 387 ? 21.707 5.178 -4.305 1.00 96.88 387 TRP A N 1
ATOM 3118 C CA . TRP A 1 387 ? 20.629 4.307 -4.816 1.00 96.88 387 TRP A CA 1
ATOM 3119 C C . TRP A 1 387 ? 19.251 4.806 -4.368 1.00 96.88 387 TRP A C 1
ATOM 3121 O O . TRP A 1 387 ? 18.344 4.832 -5.190 1.00 96.88 387 TRP A O 1
ATOM 3131 N N . THR A 1 388 ? 19.106 5.305 -3.132 1.00 97.62 388 THR A N 1
ATOM 3132 C CA . THR A 1 388 ? 17.819 5.851 -2.666 1.00 97.62 388 THR A CA 1
ATOM 3133 C C . THR A 1 388 ? 17.420 7.100 -3.459 1.00 97.62 388 THR A C 1
ATOM 3135 O O . THR A 1 388 ? 16.245 7.313 -3.742 1.00 97.62 388 THR A O 1
ATOM 3138 N N . ALA A 1 389 ? 18.387 7.932 -3.863 1.00 98.56 389 ALA A N 1
ATOM 3139 C CA . ALA A 1 389 ? 18.121 9.059 -4.754 1.00 98.56 389 ALA A CA 1
ATOM 3140 C C . ALA A 1 389 ? 17.683 8.600 -6.155 1.00 98.56 389 ALA A C 1
ATOM 3142 O O . ALA A 1 389 ? 16.768 9.193 -6.724 1.00 98.56 389 ALA A O 1
ATOM 3143 N N . ALA A 1 390 ? 18.290 7.540 -6.701 1.00 98.56 390 ALA A N 1
ATOM 3144 C CA . ALA A 1 390 ? 17.873 6.960 -7.978 1.00 98.56 390 ALA A CA 1
ATOM 3145 C C . ALA A 1 390 ? 16.450 6.383 -7.910 1.00 98.56 390 ALA A C 1
ATOM 3147 O O . ALA A 1 390 ? 15.646 6.658 -8.799 1.00 98.56 390 ALA A O 1
ATOM 3148 N N . GLU A 1 391 ? 16.127 5.658 -6.836 1.00 98.31 391 GLU A N 1
ATOM 3149 C CA . GLU A 1 391 ? 14.786 5.129 -6.564 1.00 98.31 391 GLU A CA 1
ATOM 3150 C C . GLU A 1 391 ? 13.756 6.265 -6.506 1.00 98.31 391 GLU A C 1
ATOM 3152 O O . GLU A 1 391 ? 12.801 6.270 -7.282 1.00 98.31 391 GLU A O 1
ATOM 3157 N N . ALA A 1 392 ? 14.007 7.291 -5.686 1.00 98.31 392 ALA A N 1
ATOM 3158 C CA . ALA A 1 392 ? 13.118 8.442 -5.540 1.00 98.31 392 ALA A CA 1
ATOM 3159 C C . ALA A 1 392 ? 12.890 9.202 -6.861 1.00 98.31 392 ALA A C 1
ATOM 3161 O O . ALA A 1 392 ? 11.782 9.659 -7.139 1.00 98.31 392 ALA A O 1
ATOM 3162 N N . LEU A 1 393 ? 13.920 9.334 -7.706 1.00 98.62 393 LEU A N 1
ATOM 3163 C CA . LEU A 1 393 ? 13.780 9.935 -9.038 1.00 98.62 393 LEU A CA 1
ATOM 3164 C C . LEU A 1 393 ? 12.913 9.079 -9.972 1.00 98.62 393 LEU A C 1
ATOM 3166 O O . LEU A 1 393 ? 12.128 9.634 -10.743 1.00 98.62 393 LEU A O 1
ATOM 3170 N N . GLY A 1 394 ? 13.030 7.751 -9.883 1.00 97.56 394 GLY A N 1
ATOM 3171 C CA . GLY A 1 394 ? 12.152 6.810 -10.576 1.00 97.56 394 GLY A CA 1
ATOM 3172 C C . GLY A 1 394 ? 10.694 6.943 -10.134 1.00 97.56 394 GLY A C 1
ATOM 3173 O O . GLY A 1 394 ? 9.814 7.047 -10.984 1.00 97.56 394 GLY A O 1
ATOM 3174 N N . GLU A 1 395 ? 10.442 7.021 -8.822 1.00 96.75 395 GLU A N 1
ATOM 3175 C CA . GLU A 1 395 ? 9.099 7.213 -8.249 1.00 96.75 395 GLU A CA 1
ATOM 3176 C C . GLU A 1 395 ? 8.453 8.539 -8.679 1.00 96.75 395 GLU A C 1
ATOM 3178 O O . GLU A 1 395 ? 7.268 8.570 -9.017 1.00 96.75 395 GLU A O 1
ATOM 3183 N N . ILE A 1 396 ? 9.228 9.632 -8.715 1.00 97.81 396 ILE A N 1
ATOM 3184 C CA . ILE A 1 396 ? 8.749 10.939 -9.197 1.00 97.81 396 ILE A CA 1
ATOM 3185 C C . ILE A 1 396 ? 8.470 10.902 -10.709 1.00 97.81 396 ILE A C 1
ATOM 3187 O O . ILE A 1 396 ? 7.542 11.562 -11.187 1.00 97.81 396 ILE A O 1
ATOM 3191 N N . GLY A 1 397 ? 9.272 10.157 -11.475 1.00 96.69 397 GLY A N 1
ATOM 3192 C CA . GLY A 1 397 ? 9.061 9.942 -12.906 1.00 96.69 397 GLY A CA 1
ATOM 3193 C C . GLY A 1 397 ? 9.323 11.173 -13.783 1.00 96.69 397 GLY A C 1
ATOM 3194 O O . GLY A 1 397 ? 8.749 11.296 -14.868 1.00 96.69 397 GLY A O 1
ATOM 3195 N N . ASP A 1 398 ? 10.139 12.131 -13.327 1.00 97.56 398 ASP A N 1
ATOM 3196 C CA . ASP A 1 398 ? 10.437 13.332 -14.112 1.00 97.56 398 ASP A CA 1
ATOM 3197 C C . ASP A 1 398 ? 11.530 13.077 -15.162 1.00 97.56 398 ASP A C 1
ATOM 3199 O O . ASP A 1 398 ? 12.617 12.588 -14.853 1.00 97.56 398 ASP A O 1
ATOM 3203 N N . ARG A 1 399 ? 11.267 13.473 -16.415 1.00 97.06 399 ARG A N 1
ATOM 3204 C CA . ARG A 1 399 ? 12.201 13.319 -17.541 1.00 97.06 399 ARG A CA 1
ATOM 3205 C C . ARG A 1 399 ? 13.552 14.009 -17.304 1.00 97.06 399 ARG A C 1
ATOM 3207 O O . ARG A 1 399 ? 14.553 13.558 -17.855 1.00 97.06 399 ARG A O 1
ATOM 3214 N N . ALA A 1 400 ? 13.621 15.066 -16.492 1.00 97.62 400 ALA A N 1
ATOM 3215 C CA . ALA A 1 400 ? 14.888 15.728 -16.167 1.00 97.62 400 ALA A CA 1
ATOM 3216 C C . ALA A 1 400 ? 15.895 14.791 -15.467 1.00 97.62 400 ALA A C 1
ATOM 3218 O O . ALA A 1 400 ? 17.100 15.036 -15.519 1.00 97.62 400 ALA A O 1
ATOM 3219 N N . ALA A 1 401 ? 15.422 13.697 -14.861 1.00 98.12 401 ALA A N 1
ATOM 3220 C CA . ALA A 1 401 ? 16.262 12.697 -14.214 1.00 98.12 401 ALA A CA 1
ATOM 3221 C C . ALA A 1 401 ? 16.944 11.721 -15.189 1.00 98.12 401 ALA A C 1
ATOM 3223 O O . ALA A 1 401 ? 17.874 11.030 -14.785 1.00 98.12 401 ALA A O 1
ATOM 3224 N N . VAL A 1 402 ? 16.524 11.659 -16.460 1.00 98.31 402 VAL A N 1
ATOM 3225 C CA . VAL A 1 402 ? 16.963 10.621 -17.411 1.00 98.31 402 VAL A CA 1
ATOM 3226 C C . VAL A 1 402 ? 18.474 10.646 -17.647 1.00 98.31 402 VAL A C 1
ATOM 3228 O O . VAL A 1 402 ? 19.133 9.634 -17.425 1.00 98.31 402 VAL A O 1
ATOM 3231 N N . ASP A 1 403 ? 19.052 11.786 -18.036 1.00 98.38 403 ASP A N 1
ATOM 3232 C CA . ASP A 1 403 ? 20.499 11.875 -18.294 1.00 98.38 403 ASP A CA 1
ATOM 3233 C C . ASP A 1 403 ? 21.349 11.630 -17.025 1.00 98.38 403 ASP A C 1
ATOM 3235 O O . ASP A 1 403 ? 22.335 10.886 -17.095 1.00 98.38 403 ASP A O 1
ATOM 3239 N N . PRO A 1 404 ? 20.988 12.176 -15.844 1.00 98.62 404 PRO A N 1
ATOM 3240 C CA . PRO A 1 404 ? 21.630 11.807 -14.583 1.00 98.62 404 PRO A CA 1
ATOM 3241 C C . PRO A 1 404 ? 21.553 10.312 -14.250 1.00 98.62 404 PRO A C 1
ATOM 3243 O O . PRO A 1 404 ? 22.567 9.727 -13.873 1.00 98.62 404 PRO A O 1
ATOM 3246 N N . LEU A 1 405 ? 20.395 9.673 -14.427 1.00 98.56 405 LEU A N 1
ATOM 3247 C CA . LEU A 1 405 ? 20.228 8.237 -14.178 1.00 98.56 405 LEU A CA 1
ATOM 3248 C C . LEU A 1 405 ? 21.028 7.392 -15.182 1.00 98.56 405 LEU A C 1
ATOM 3250 O O . LEU A 1 405 ? 21.652 6.407 -14.794 1.00 98.56 405 LEU A O 1
ATOM 3254 N N . ILE A 1 406 ? 21.107 7.813 -16.449 1.00 98.50 406 ILE A N 1
ATOM 3255 C CA . ILE A 1 406 ? 21.993 7.210 -17.457 1.00 98.50 406 ILE A CA 1
ATOM 3256 C C . ILE A 1 406 ? 23.457 7.254 -16.998 1.00 98.50 406 ILE A C 1
ATOM 3258 O O . ILE A 1 406 ? 24.208 6.306 -17.227 1.00 98.50 406 ILE A O 1
ATOM 3262 N N . HIS A 1 407 ? 23.883 8.332 -16.336 1.00 98.12 407 HIS A N 1
ATOM 3263 C CA . HIS A 1 407 ? 25.220 8.395 -15.750 1.00 98.12 407 HIS A CA 1
ATOM 3264 C C . HIS A 1 407 ? 25.384 7.397 -14.590 1.00 98.12 407 HIS A C 1
ATOM 3266 O O . HIS A 1 407 ? 26.400 6.704 -14.527 1.00 98.12 407 HIS A O 1
ATOM 3272 N N . SER A 1 408 ? 24.372 7.262 -13.727 1.00 98.25 408 SER A N 1
ATOM 3273 C CA . SER A 1 408 ? 24.355 6.310 -12.605 1.00 98.25 408 SER A CA 1
ATOM 3274 C C . SER A 1 408 ? 24.355 4.833 -13.024 1.00 98.25 408 SER A C 1
ATOM 3276 O O . SER A 1 408 ? 24.752 3.984 -12.229 1.00 98.25 408 SER A O 1
ATOM 3278 N N . LEU A 1 409 ? 24.035 4.499 -14.281 1.00 98.12 409 LEU A N 1
ATOM 3279 C CA . LEU A 1 409 ? 24.262 3.151 -14.835 1.00 98.12 409 LEU A CA 1
ATOM 3280 C C . LEU A 1 409 ? 25.744 2.736 -14.845 1.00 98.12 409 LEU A C 1
ATOM 3282 O O . LEU A 1 409 ? 26.045 1.571 -15.082 1.00 98.12 409 LEU A O 1
ATOM 3286 N N . LYS A 1 410 ? 26.673 3.670 -14.613 1.00 97.62 410 LYS A N 1
ATOM 3287 C CA . LYS A 1 410 ? 28.124 3.430 -14.555 1.00 97.62 410 LYS A CA 1
ATOM 3288 C C . LYS A 1 410 ? 28.695 3.547 -13.139 1.00 97.62 410 LYS A C 1
ATOM 3290 O O . LYS A 1 410 ? 29.911 3.641 -12.990 1.00 97.62 410 LYS A O 1
ATOM 3295 N N . ASP A 1 411 ? 27.839 3.590 -12.118 1.00 98.56 411 ASP A N 1
ATOM 3296 C CA . ASP A 1 411 ? 28.269 3.690 -10.723 1.00 98.56 411 ASP A CA 1
ATOM 3297 C C . ASP A 1 411 ? 29.140 2.493 -10.307 1.00 98.56 411 ASP A C 1
ATOM 3299 O O . ASP A 1 411 ? 28.946 1.366 -10.769 1.00 98.56 411 ASP A O 1
ATOM 3303 N N . GLU A 1 412 ? 30.091 2.723 -9.403 1.00 97.44 412 GLU A N 1
ATOM 3304 C CA . GLU A 1 412 ? 30.948 1.669 -8.846 1.00 97.44 412 GLU A CA 1
ATOM 3305 C C . GLU A 1 412 ? 30.138 0.588 -8.112 1.00 97.44 412 GLU A C 1
ATOM 3307 O O . GLU A 1 412 ? 30.487 -0.592 -8.151 1.00 97.44 412 GLU A O 1
ATOM 3312 N N . ASN A 1 413 ? 29.026 0.972 -7.480 1.00 97.94 413 ASN A N 1
ATOM 3313 C CA . ASN A 1 413 ? 28.179 0.070 -6.724 1.00 97.94 413 ASN A CA 1
ATOM 3314 C C . ASN A 1 413 ? 27.072 -0.495 -7.625 1.00 97.94 413 ASN A C 1
ATOM 3316 O O . ASN A 1 413 ? 26.228 0.237 -8.149 1.00 97.94 413 ASN A O 1
ATOM 3320 N N . SER A 1 414 ? 27.023 -1.823 -7.755 1.00 97.50 414 SER A N 1
ATOM 3321 C CA . SER A 1 414 ? 25.999 -2.514 -8.548 1.00 97.50 414 SER A CA 1
ATOM 3322 C C . SER A 1 414 ? 24.568 -2.207 -8.099 1.00 97.50 414 SER A C 1
ATOM 3324 O O . SER A 1 414 ? 23.671 -2.184 -8.936 1.00 97.50 414 SER A O 1
ATOM 3326 N N . ALA A 1 415 ? 24.353 -1.926 -6.808 1.00 97.06 415 ALA A N 1
ATOM 3327 C CA . ALA A 1 415 ? 23.049 -1.551 -6.270 1.00 97.06 415 ALA A CA 1
ATOM 3328 C C . ALA A 1 415 ? 22.619 -0.121 -6.650 1.00 97.06 415 ALA A C 1
ATOM 3330 O O . ALA A 1 415 ? 21.442 0.222 -6.594 1.00 97.06 415 ALA A O 1
ATOM 3331 N N . VAL A 1 416 ? 23.542 0.741 -7.071 1.00 98.31 416 VAL A N 1
ATOM 3332 C CA . VAL A 1 416 ? 23.177 2.025 -7.684 1.00 98.31 416 VAL A CA 1
ATOM 3333 C C . VAL A 1 416 ? 22.862 1.800 -9.161 1.00 98.31 416 VAL A C 1
ATOM 3335 O O . VAL A 1 416 ? 21.817 2.244 -9.635 1.00 98.31 416 VAL A O 1
ATOM 3338 N N . ARG A 1 417 ? 23.701 1.025 -9.866 1.00 98.44 417 ARG A N 1
ATOM 3339 C CA . ARG A 1 417 ? 23.508 0.705 -11.292 1.00 98.44 417 ARG A CA 1
ATOM 3340 C C . ARG A 1 417 ? 22.160 0.047 -11.573 1.00 98.44 417 ARG A C 1
ATOM 3342 O O . ARG A 1 417 ? 21.454 0.477 -12.483 1.00 98.44 417 ARG A O 1
ATOM 3349 N N . TRP A 1 418 ? 21.777 -0.963 -10.786 1.00 96.44 418 TRP A N 1
ATOM 3350 C CA . TRP A 1 418 ? 20.507 -1.659 -11.000 1.00 96.44 418 TRP A CA 1
ATOM 3351 C C . TRP A 1 418 ? 19.298 -0.734 -10.756 1.00 96.44 418 TRP A C 1
ATOM 3353 O O . TRP A 1 418 ? 18.332 -0.802 -11.497 1.00 96.44 418 TRP A O 1
ATOM 3363 N N . THR A 1 419 ? 19.391 0.228 -9.834 1.00 97.62 419 THR A N 1
ATOM 3364 C CA . THR A 1 419 ? 18.283 1.069 -9.360 1.00 97.62 419 THR A CA 1
ATOM 3365 C C . THR A 1 419 ? 18.105 2.198 -10.354 1.00 97.62 419 THR A C 1
ATOM 3367 O O . THR A 1 419 ? 16.988 2.573 -10.679 1.00 97.62 419 THR A O 1
ATOM 3370 N N . ALA A 1 420 ? 19.213 2.683 -10.923 1.00 98.44 420 ALA A N 1
ATOM 3371 C CA . ALA A 1 420 ? 19.184 3.559 -12.079 1.00 98.44 420 ALA A CA 1
ATOM 3372 C C . ALA A 1 420 ? 18.486 2.894 -13.276 1.00 98.44 420 ALA A C 1
ATOM 3374 O O . ALA A 1 420 ? 17.661 3.536 -13.920 1.00 98.44 420 ALA A O 1
ATOM 3375 N N . ALA A 1 421 ? 18.751 1.610 -13.550 1.00 97.69 421 ALA A N 1
ATOM 3376 C CA . ALA A 1 421 ? 18.043 0.883 -14.604 1.00 97.69 421 ALA A CA 1
ATOM 3377 C C . ALA A 1 421 ? 16.538 0.723 -14.298 1.00 97.69 421 ALA A C 1
ATOM 3379 O O . ALA A 1 421 ? 15.726 0.938 -15.196 1.00 97.69 421 ALA A O 1
ATOM 3380 N N . GLU A 1 422 ? 16.151 0.437 -13.047 1.00 96.81 422 GLU A N 1
ATOM 3381 C CA . GLU A 1 422 ? 14.734 0.394 -12.634 1.00 96.81 422 GLU A CA 1
ATOM 3382 C C . GLU A 1 422 ? 14.048 1.758 -12.751 1.00 96.81 422 GLU A C 1
ATOM 3384 O O . GLU A 1 422 ? 12.934 1.857 -13.260 1.00 96.81 422 GLU A O 1
ATOM 3389 N N . ALA A 1 423 ? 14.715 2.830 -12.331 1.00 97.88 423 ALA A N 1
ATOM 3390 C CA . ALA A 1 423 ? 14.185 4.182 -12.447 1.00 97.88 423 ALA A CA 1
ATOM 3391 C C . ALA A 1 423 ? 13.978 4.578 -13.919 1.00 97.88 423 ALA A C 1
ATOM 3393 O O . ALA A 1 423 ? 12.939 5.134 -14.273 1.00 97.88 423 ALA A O 1
ATOM 3394 N N . LEU A 1 424 ? 14.928 4.239 -14.798 1.00 98.06 424 LEU A N 1
ATOM 3395 C CA . LEU A 1 424 ? 14.810 4.467 -16.242 1.00 98.06 424 LEU A CA 1
ATOM 3396 C C . LEU A 1 424 ? 13.694 3.628 -16.876 1.00 98.06 424 LEU A C 1
ATOM 3398 O O . LEU A 1 424 ? 13.018 4.117 -17.781 1.00 98.06 424 LEU A O 1
ATOM 3402 N N . GLU A 1 425 ? 13.459 2.408 -16.389 1.00 94.81 425 GLU A N 1
ATOM 3403 C CA . GLU A 1 425 ? 12.300 1.603 -16.780 1.00 94.81 425 GLU A CA 1
ATOM 3404 C C . GLU A 1 425 ? 10.980 2.297 -16.431 1.00 94.81 425 GLU A C 1
ATOM 3406 O O . GLU A 1 425 ? 10.084 2.364 -17.274 1.00 94.81 425 GLU A O 1
ATOM 3411 N N . ILE A 1 426 ? 10.854 2.802 -15.198 1.00 95.06 426 ILE A N 1
ATOM 3412 C CA . ILE A 1 426 ? 9.637 3.471 -14.719 1.00 95.06 426 ILE A CA 1
ATOM 3413 C C . ILE A 1 426 ? 9.369 4.743 -15.530 1.00 95.06 426 ILE A C 1
ATOM 3415 O O . ILE A 1 426 ? 8.228 4.986 -15.926 1.00 95.06 426 ILE A O 1
ATOM 3419 N N . ILE A 1 427 ? 10.413 5.530 -15.817 1.00 96.00 427 ILE A N 1
ATOM 3420 C CA . ILE A 1 427 ? 10.301 6.749 -16.631 1.00 96.00 427 ILE A CA 1
ATOM 3421 C C . ILE A 1 427 ? 9.974 6.406 -18.096 1.00 96.00 427 ILE A C 1
ATOM 3423 O O . ILE A 1 427 ? 9.194 7.112 -18.737 1.00 96.00 427 ILE A O 1
ATOM 3427 N N . GLY A 1 428 ? 10.553 5.329 -18.637 1.00 93.94 428 GLY A N 1
ATOM 3428 C CA . GLY A 1 428 ? 10.253 4.822 -19.979 1.00 93.94 428 GLY A CA 1
ATOM 3429 C C . GLY A 1 428 ? 10.793 5.685 -21.126 1.00 93.94 428 GLY A C 1
ATOM 3430 O O . GLY A 1 428 ? 10.253 5.654 -22.234 1.00 93.94 428 GLY A O 1
ATOM 3431 N N . ASP A 1 429 ? 11.834 6.488 -20.883 1.00 94.94 429 ASP A N 1
ATOM 3432 C CA . ASP A 1 429 ? 12.396 7.381 -21.898 1.00 94.94 429 ASP A CA 1
ATOM 3433 C C . ASP A 1 429 ? 13.302 6.639 -22.886 1.00 94.94 429 ASP A C 1
ATOM 3435 O O . ASP A 1 429 ? 14.254 5.960 -22.502 1.00 94.94 429 ASP A O 1
ATOM 3439 N N . LYS A 1 430 ? 13.071 6.842 -24.185 1.00 94.19 430 LYS A N 1
ATOM 3440 C CA . LYS A 1 430 ? 13.871 6.220 -25.248 1.00 94.19 430 LYS A CA 1
ATOM 3441 C C . LYS A 1 430 ? 15.342 6.633 -25.239 1.00 94.19 430 LYS A C 1
ATOM 3443 O O . LYS A 1 430 ? 16.170 5.886 -25.750 1.00 94.19 430 LYS A O 1
ATOM 3448 N N . ALA A 1 431 ? 15.689 7.779 -24.648 1.00 95.19 431 ALA A N 1
ATOM 3449 C CA . ALA A 1 431 ? 17.089 8.177 -24.490 1.00 95.19 431 ALA A CA 1
ATOM 3450 C C . ALA A 1 431 ? 17.905 7.166 -23.655 1.00 95.19 431 ALA A C 1
ATOM 3452 O O . ALA A 1 431 ? 19.124 7.093 -23.795 1.00 95.19 431 ALA A O 1
ATOM 3453 N N . ALA A 1 432 ? 17.238 6.352 -22.829 1.00 96.12 432 ALA A N 1
ATOM 3454 C CA . ALA A 1 432 ? 17.870 5.325 -22.011 1.00 96.12 432 ALA A CA 1
ATOM 3455 C C . ALA A 1 432 ? 18.238 4.046 -22.779 1.00 96.12 432 ALA A C 1
ATOM 3457 O O . ALA A 1 432 ? 18.997 3.239 -22.252 1.00 96.12 432 ALA A O 1
ATOM 3458 N N . VAL A 1 433 ? 17.740 3.845 -24.007 1.00 94.12 433 VAL A N 1
ATOM 3459 C CA . VAL A 1 433 ? 17.881 2.573 -24.741 1.00 94.12 433 VAL A CA 1
ATOM 3460 C C . VAL A 1 433 ? 19.348 2.202 -24.977 1.00 94.12 433 VAL A C 1
ATOM 3462 O O . VAL A 1 433 ? 19.776 1.134 -24.546 1.00 94.12 433 VAL A O 1
ATOM 3465 N N . ASP A 1 434 ? 20.148 3.081 -25.584 1.00 93.75 434 ASP A N 1
ATOM 3466 C CA . ASP A 1 434 ? 21.566 2.795 -25.865 1.00 93.75 434 ASP A CA 1
ATOM 3467 C C . ASP A 1 434 ? 22.415 2.596 -24.588 1.00 93.75 434 ASP A C 1
ATOM 3469 O O . ASP A 1 434 ? 23.250 1.680 -24.549 1.00 93.75 434 ASP A O 1
ATOM 3473 N N . PRO A 1 435 ? 22.231 3.394 -23.517 1.00 96.81 435 PRO A N 1
ATOM 3474 C CA . PRO A 1 435 ? 22.846 3.119 -22.220 1.00 96.81 435 PRO A CA 1
ATOM 3475 C C . PRO A 1 435 ? 22.437 1.780 -21.599 1.00 96.81 435 PRO A C 1
ATOM 3477 O O . PRO A 1 435 ? 23.306 1.038 -21.144 1.00 96.81 435 PRO A O 1
ATOM 3480 N N . LEU A 1 436 ? 21.149 1.431 -21.616 1.00 95.31 436 LEU A N 1
ATOM 3481 C CA . LEU A 1 436 ? 20.656 0.159 -21.077 1.00 95.31 436 LEU A CA 1
ATOM 3482 C C . LEU A 1 436 ? 21.183 -1.036 -21.885 1.00 95.31 436 LEU A C 1
ATOM 3484 O O . LEU A 1 436 ? 21.548 -2.059 -21.309 1.00 95.31 436 LEU A O 1
ATOM 3488 N N . ILE A 1 437 ? 21.328 -0.886 -23.205 1.00 90.56 437 ILE A N 1
ATOM 3489 C CA . ILE A 1 437 ? 22.005 -1.860 -24.073 1.00 90.56 437 ILE A CA 1
ATOM 3490 C C . ILE A 1 437 ? 23.447 -2.112 -23.610 1.00 90.56 437 ILE A C 1
ATOM 3492 O O . ILE A 1 437 ? 23.909 -3.254 -23.631 1.00 90.56 437 ILE A O 1
ATOM 3496 N N . HIS A 1 438 ? 24.171 -1.081 -23.166 1.00 91.81 438 HIS A N 1
ATOM 3497 C CA . HIS A 1 438 ? 25.508 -1.273 -22.595 1.00 91.81 438 HIS A CA 1
ATOM 3498 C C . HIS A 1 438 ? 25.457 -2.023 -21.257 1.00 91.81 438 HIS A C 1
ATOM 3500 O O . HIS A 1 438 ? 26.301 -2.889 -21.024 1.00 91.81 438 HIS A O 1
ATOM 3506 N N . SER A 1 439 ? 24.456 -1.753 -20.414 1.00 93.62 439 SER A N 1
ATOM 3507 C CA . SER A 1 439 ? 24.257 -2.437 -19.127 1.00 93.62 439 SER A CA 1
ATOM 3508 C C . SER A 1 439 ? 23.902 -3.925 -19.259 1.00 93.62 439 SER A C 1
ATOM 3510 O O . SER A 1 439 ? 24.111 -4.677 -18.311 1.00 93.62 439 SER A O 1
ATOM 3512 N N . LEU A 1 440 ? 23.484 -4.407 -20.437 1.00 88.62 440 LEU A N 1
ATOM 3513 C CA . LEU A 1 440 ? 23.370 -5.851 -20.717 1.00 88.62 440 LEU A CA 1
ATOM 3514 C C . LEU A 1 440 ? 24.713 -6.596 -20.640 1.00 88.62 440 LEU A C 1
ATOM 3516 O O . LEU A 1 440 ? 24.731 -7.821 -20.626 1.00 88.62 440 LEU A O 1
ATOM 3520 N N . LYS A 1 441 ? 25.843 -5.881 -20.614 1.00 88.00 441 LYS A N 1
ATOM 3521 C CA . LYS A 1 441 ? 27.195 -6.451 -20.497 1.00 88.00 441 LYS A CA 1
ATOM 3522 C C . LYS A 1 441 ? 27.809 -6.238 -19.111 1.00 88.00 441 LYS A C 1
ATOM 3524 O O . LYS A 1 441 ? 29.011 -6.437 -18.951 1.00 88.00 441 LYS A O 1
ATOM 3529 N N . ASP A 1 442 ? 27.017 -5.792 -18.138 1.00 92.62 442 ASP A N 1
ATOM 3530 C CA . ASP A 1 442 ? 27.492 -5.548 -16.777 1.00 92.62 442 ASP A CA 1
ATOM 3531 C C . ASP A 1 442 ? 28.016 -6.836 -16.123 1.00 92.62 442 ASP A C 1
ATOM 3533 O O . ASP A 1 442 ? 27.505 -7.931 -16.364 1.00 92.62 442 ASP A O 1
ATOM 3537 N N . GLU A 1 443 ? 29.028 -6.722 -15.266 1.00 90.81 443 GLU A N 1
ATOM 3538 C CA . GLU A 1 443 ? 29.567 -7.859 -14.509 1.00 90.81 443 GLU A CA 1
ATOM 3539 C C . GLU A 1 443 ? 28.523 -8.470 -13.559 1.00 90.81 443 GLU A C 1
ATOM 3541 O O . GLU A 1 443 ? 28.503 -9.683 -13.333 1.00 90.81 443 GLU A O 1
ATOM 3546 N N . ASN A 1 444 ? 27.613 -7.644 -13.035 1.00 91.19 444 ASN A N 1
ATOM 3547 C CA . ASN A 1 444 ? 26.595 -8.055 -12.090 1.00 91.19 444 ASN A CA 1
ATOM 3548 C C . ASN A 1 444 ? 25.348 -8.558 -12.829 1.00 91.19 444 ASN A C 1
ATOM 3550 O O . ASN A 1 444 ? 24.698 -7.825 -13.575 1.00 91.19 444 ASN A O 1
ATOM 3554 N N . SER A 1 445 ? 24.982 -9.815 -12.572 1.00 87.81 445 SER A N 1
ATOM 3555 C CA . SER A 1 445 ? 23.830 -10.461 -13.218 1.00 87.81 445 SER A CA 1
ATOM 3556 C C . SER A 1 445 ? 22.495 -9.743 -12.993 1.00 87.81 445 SER A C 1
ATOM 3558 O O . SER A 1 445 ? 21.655 -9.746 -13.889 1.00 87.81 445 SER A O 1
ATOM 3560 N N . ILE A 1 446 ? 22.308 -9.076 -11.851 1.00 90.56 446 ILE A N 1
ATOM 3561 C CA . ILE A 1 446 ? 21.058 -8.378 -11.542 1.00 90.56 446 ILE A CA 1
ATOM 3562 C C . ILE A 1 446 ? 20.989 -7.051 -12.305 1.00 90.56 446 ILE A C 1
ATOM 3564 O O . ILE A 1 446 ? 19.929 -6.703 -12.808 1.00 90.56 446 ILE A O 1
ATOM 3568 N N . VAL A 1 447 ? 22.118 -6.363 -12.516 1.00 93.19 447 VAL A N 1
ATOM 3569 C CA . VAL A 1 447 ? 22.167 -5.189 -13.410 1.00 93.19 447 VAL A CA 1
ATOM 3570 C C . VAL A 1 447 ? 21.807 -5.589 -14.843 1.00 93.19 447 VAL A C 1
ATOM 3572 O O . VAL A 1 447 ? 20.983 -4.922 -15.469 1.00 93.19 447 VAL A O 1
ATOM 3575 N N . ARG A 1 448 ? 22.367 -6.698 -15.351 1.00 89.19 448 ARG A N 1
ATOM 3576 C CA . ARG A 1 448 ? 22.029 -7.218 -16.689 1.00 89.19 448 ARG A CA 1
ATOM 3577 C C . ARG A 1 448 ? 20.546 -7.561 -16.806 1.00 89.19 448 ARG A C 1
ATOM 3579 O O . ARG A 1 448 ? 19.898 -7.171 -17.776 1.00 89.19 448 ARG A O 1
ATOM 3586 N N . TRP A 1 449 ? 20.008 -8.255 -15.803 1.00 86.88 449 TRP A N 1
ATOM 3587 C CA . TRP A 1 449 ? 18.595 -8.618 -15.732 1.00 86.88 449 TRP A CA 1
ATOM 3588 C C . TRP A 1 449 ? 17.686 -7.383 -15.732 1.00 86.88 449 TRP A C 1
ATOM 3590 O O . TRP A 1 449 ? 16.775 -7.294 -16.559 1.00 86.88 449 TRP A O 1
ATOM 3600 N N . THR A 1 450 ? 17.962 -6.395 -14.877 1.00 90.31 450 THR A N 1
ATOM 3601 C CA . THR A 1 450 ? 17.171 -5.163 -14.817 1.00 90.31 450 THR A CA 1
ATOM 3602 C C . THR A 1 450 ? 17.266 -4.369 -16.117 1.00 90.31 450 THR A C 1
ATOM 3604 O O . THR A 1 450 ? 16.257 -3.856 -16.589 1.00 90.31 450 THR A O 1
ATOM 3607 N N . ALA A 1 451 ? 18.442 -4.301 -16.747 1.00 92.00 451 ALA A N 1
ATOM 3608 C CA . ALA A 1 451 ? 18.598 -3.634 -18.035 1.00 92.00 451 ALA A CA 1
ATOM 3609 C C . ALA A 1 451 ? 17.754 -4.297 -19.137 1.00 92.00 451 ALA A C 1
ATOM 3611 O O . ALA A 1 451 ? 17.084 -3.602 -19.899 1.00 92.00 451 ALA A O 1
ATOM 3612 N N . ALA A 1 452 ? 17.720 -5.634 -19.191 1.00 87.62 452 ALA A N 1
ATOM 3613 C CA . ALA A 1 452 ? 16.865 -6.364 -20.128 1.00 87.62 452 ALA A CA 1
ATOM 3614 C C . ALA A 1 452 ? 15.372 -6.094 -19.875 1.00 87.62 452 ALA A C 1
ATOM 3616 O O . ALA A 1 452 ? 14.618 -5.883 -20.826 1.00 87.62 452 ALA A O 1
ATOM 3617 N N . ARG A 1 453 ? 14.956 -6.036 -18.603 1.00 87.56 453 ARG A N 1
ATOM 3618 C CA . ARG A 1 453 ? 13.578 -5.711 -18.200 1.00 87.56 453 ARG A CA 1
ATOM 3619 C C . ARG A 1 453 ? 13.195 -4.274 -18.572 1.00 87.56 453 ARG A C 1
ATOM 3621 O O . ARG A 1 453 ? 12.115 -4.044 -19.115 1.00 87.56 453 ARG A O 1
ATOM 3628 N N . ALA A 1 454 ? 14.101 -3.323 -18.368 1.00 91.62 454 ALA A N 1
ATOM 3629 C CA . ALA A 1 454 ? 13.907 -1.935 -18.767 1.00 91.62 454 ALA A CA 1
ATOM 3630 C C . ALA A 1 454 ? 13.739 -1.803 -20.291 1.00 91.62 454 ALA A C 1
ATOM 3632 O O . ALA A 1 454 ? 12.824 -1.128 -20.763 1.00 91.62 454 ALA A O 1
ATOM 3633 N N . LEU A 1 455 ? 14.572 -2.501 -21.071 1.00 90.50 455 LEU A N 1
ATOM 3634 C CA . LEU A 1 455 ? 14.477 -2.532 -22.534 1.00 90.50 455 LEU A CA 1
ATOM 3635 C C . LEU A 1 455 ? 13.178 -3.187 -23.026 1.00 90.50 455 LEU A C 1
ATOM 3637 O O . LEU A 1 455 ? 12.564 -2.659 -23.953 1.00 90.50 455 LEU A O 1
ATOM 3641 N N . GLU A 1 456 ? 12.726 -4.276 -22.388 1.00 85.50 456 GLU A N 1
ATOM 3642 C CA . GLU A 1 456 ? 11.400 -4.868 -22.635 1.00 85.50 456 GLU A CA 1
ATOM 3643 C C . GLU A 1 456 ? 10.307 -3.809 -22.481 1.00 85.50 456 GLU A C 1
ATOM 3645 O O . GLU A 1 456 ? 9.475 -3.632 -23.370 1.00 85.50 456 GLU A O 1
ATOM 3650 N N . LYS A 1 457 ? 10.311 -3.098 -21.348 1.00 86.31 457 LYS A N 1
ATOM 3651 C CA . LYS A 1 457 ? 9.263 -2.137 -21.008 1.00 86.31 457 LYS A CA 1
ATOM 3652 C C . LYS A 1 457 ? 9.239 -0.931 -21.946 1.00 86.31 457 LYS A C 1
ATOM 3654 O O . LYS A 1 457 ? 8.153 -0.442 -22.260 1.00 86.31 457 LYS A O 1
ATOM 3659 N N . ILE A 1 458 ? 10.409 -0.458 -22.381 1.00 88.38 458 ILE A N 1
ATOM 3660 C CA . ILE A 1 458 ? 10.536 0.649 -23.339 1.00 88.38 458 ILE A CA 1
ATOM 3661 C C . ILE A 1 458 ? 10.104 0.202 -24.748 1.00 88.38 458 ILE A C 1
ATOM 3663 O O . ILE A 1 458 ? 9.502 0.988 -25.483 1.00 88.38 458 ILE A O 1
ATOM 3667 N N . GLY A 1 459 ? 10.387 -1.051 -25.127 1.00 84.25 459 GLY A N 1
ATOM 3668 C CA . GLY A 1 459 ? 9.909 -1.664 -26.370 1.00 84.25 459 GLY A CA 1
ATOM 3669 C C . GLY A 1 459 ? 10.527 -1.084 -27.648 1.00 84.25 459 GLY A C 1
ATOM 3670 O O . GLY A 1 459 ? 9.895 -1.103 -28.706 1.00 84.25 459 GLY A O 1
ATOM 3671 N N . ASP A 1 460 ? 11.738 -0.522 -27.573 1.00 86.50 460 ASP A N 1
ATOM 3672 C CA . ASP A 1 460 ? 12.414 0.029 -28.750 1.00 86.50 460 ASP A CA 1
ATOM 3673 C C . ASP A 1 460 ? 13.116 -1.064 -29.570 1.00 86.50 460 ASP A C 1
ATOM 3675 O O . ASP A 1 460 ? 13.856 -1.892 -29.038 1.00 86.50 460 ASP A O 1
ATOM 3679 N N . LYS A 1 461 ? 12.922 -1.042 -30.893 1.00 84.94 461 LYS A N 1
ATOM 3680 C CA . LYS A 1 461 ? 13.504 -2.029 -31.813 1.00 84.94 461 LYS A CA 1
ATOM 3681 C C . LYS A 1 461 ? 15.029 -1.993 -31.861 1.00 84.94 461 LYS A C 1
ATOM 3683 O O . LYS A 1 461 ? 15.634 -3.004 -32.200 1.00 84.94 461 LYS A O 1
ATOM 3688 N N . ALA A 1 462 ? 15.658 -0.875 -31.493 1.00 85.62 462 ALA A N 1
ATOM 3689 C CA . ALA A 1 462 ? 17.114 -0.803 -31.377 1.00 85.62 462 ALA A CA 1
ATOM 3690 C C . ALA A 1 462 ? 17.678 -1.810 -30.351 1.00 85.62 462 ALA A C 1
ATOM 3692 O O . ALA A 1 462 ? 18.838 -2.205 -30.446 1.00 85.62 462 ALA A O 1
ATOM 3693 N N . ALA A 1 463 ? 16.852 -2.273 -29.406 1.00 85.00 463 ALA A N 1
ATOM 3694 C CA . ALA A 1 463 ? 17.239 -3.265 -28.412 1.00 85.00 463 ALA A CA 1
ATOM 3695 C C . ALA A 1 463 ? 17.299 -4.703 -28.953 1.00 85.00 463 ALA A C 1
ATOM 3697 O O . ALA A 1 463 ? 17.852 -5.561 -28.270 1.00 85.00 463 ALA A O 1
ATOM 3698 N N . VAL A 1 464 ? 16.770 -4.985 -30.152 1.00 83.81 464 VAL A N 1
ATOM 3699 C CA . VAL A 1 464 ? 16.655 -6.356 -30.682 1.00 83.81 464 VAL A CA 1
ATOM 3700 C C . VAL A 1 464 ? 18.020 -7.037 -30.778 1.00 83.81 464 VAL A C 1
ATOM 3702 O O . VAL A 1 464 ? 18.237 -8.026 -30.082 1.00 83.81 464 VAL A O 1
ATOM 3705 N N . ASP A 1 465 ? 18.964 -6.496 -31.555 1.00 83.62 465 ASP A N 1
ATOM 3706 C CA . ASP A 1 465 ? 20.280 -7.128 -31.750 1.00 83.62 465 ASP A CA 1
ATOM 3707 C C . ASP A 1 465 ? 21.068 -7.298 -30.431 1.00 83.62 465 ASP A C 1
ATOM 3709 O O . ASP A 1 465 ? 21.632 -8.370 -30.196 1.00 83.62 465 ASP A O 1
ATOM 3713 N N . PRO A 1 466 ? 21.096 -6.314 -29.512 1.00 82.81 466 PRO A N 1
ATOM 3714 C CA . PRO A 1 466 ? 21.703 -6.506 -28.196 1.00 82.81 466 PRO A CA 1
ATOM 3715 C C . PRO A 1 466 ? 21.029 -7.570 -27.328 1.00 82.81 466 PRO A C 1
ATOM 3717 O O . PRO A 1 466 ? 21.729 -8.346 -26.675 1.00 82.81 466 PRO A O 1
ATOM 3720 N N . LEU A 1 467 ? 19.695 -7.644 -27.330 1.00 83.31 467 LEU A N 1
ATOM 3721 C CA . LEU A 1 467 ? 18.955 -8.665 -26.585 1.00 83.31 467 LEU A CA 1
ATOM 3722 C C . LEU A 1 467 ? 19.236 -10.072 -27.129 1.00 83.31 467 LEU A C 1
ATOM 3724 O O . LEU A 1 467 ? 19.269 -11.018 -26.346 1.00 83.31 467 LEU A O 1
ATOM 3728 N N . LEU A 1 468 ? 19.542 -10.221 -28.426 1.00 80.50 468 LEU A N 1
ATOM 3729 C CA . LEU A 1 468 ? 19.987 -11.501 -28.995 1.00 80.50 468 LEU A CA 1
ATOM 3730 C C . LEU A 1 468 ? 21.269 -12.030 -28.344 1.00 80.50 468 LEU A C 1
ATOM 3732 O O . LEU A 1 468 ? 21.433 -13.241 -28.197 1.00 80.50 468 LEU A O 1
ATOM 3736 N N . HIS A 1 469 ? 22.181 -11.153 -27.918 1.00 76.88 469 HIS A N 1
ATOM 3737 C CA . HIS A 1 469 ? 23.394 -11.584 -27.222 1.00 76.88 469 HIS A CA 1
ATOM 3738 C C . HIS A 1 469 ? 23.114 -12.104 -25.804 1.00 76.88 469 HIS A C 1
ATOM 3740 O O . HIS A 1 469 ? 23.824 -13.001 -25.347 1.00 76.88 469 HIS A O 1
ATOM 3746 N N . ALA A 1 470 ? 22.060 -11.613 -25.142 1.00 77.81 470 ALA A N 1
ATOM 3747 C CA . ALA A 1 470 ? 21.666 -12.039 -23.798 1.00 77.81 470 ALA A CA 1
ATOM 3748 C C . ALA A 1 470 ? 21.087 -13.471 -23.745 1.00 77.81 470 ALA A C 1
ATOM 3750 O O . ALA A 1 470 ? 20.983 -14.050 -22.669 1.00 77.81 470 ALA A O 1
ATOM 3751 N N . PHE A 1 471 ? 20.810 -14.106 -24.893 1.00 73.94 471 PHE A N 1
ATOM 3752 C CA . PHE A 1 471 ? 20.448 -15.535 -24.974 1.00 73.94 471 PHE A CA 1
ATOM 3753 C C . PHE A 1 471 ? 21.570 -16.471 -24.522 1.00 73.94 471 PHE A C 1
ATOM 3755 O O . PHE A 1 471 ? 21.330 -17.647 -24.277 1.00 73.94 471 PHE A O 1
ATOM 3762 N N . LYS A 1 472 ? 22.806 -15.972 -24.450 1.00 78.00 472 LYS A N 1
ATOM 3763 C CA . LYS A 1 472 ? 23.981 -16.748 -24.041 1.00 78.00 472 LYS A CA 1
ATOM 3764 C C . LYS A 1 472 ? 24.429 -16.428 -22.615 1.00 78.00 472 LYS A C 1
ATOM 3766 O O . LYS A 1 472 ? 25.536 -16.806 -22.246 1.00 78.00 472 LYS A O 1
ATOM 3771 N N . ASP A 1 473 ? 23.617 -15.699 -21.848 1.00 79.94 473 ASP A N 1
ATOM 3772 C CA . ASP A 1 473 ? 23.933 -15.402 -20.453 1.00 79.94 473 ASP A CA 1
ATOM 3773 C C . ASP A 1 473 ? 23.911 -16.682 -19.614 1.00 79.94 473 ASP A C 1
ATOM 3775 O O . ASP A 1 473 ? 23.058 -17.548 -19.807 1.00 79.94 473 ASP A O 1
ATOM 3779 N N . GLU A 1 474 ? 24.833 -16.805 -18.665 1.00 83.12 474 GLU A N 1
ATOM 3780 C CA . GLU A 1 474 ? 24.865 -17.935 -17.731 1.00 83.12 474 GLU A CA 1
ATOM 3781 C C . GLU A 1 474 ? 23.654 -17.917 -16.784 1.00 83.12 474 GLU A C 1
ATOM 3783 O O . GLU A 1 474 ? 23.194 -18.969 -16.346 1.00 83.12 474 GLU A O 1
ATOM 3788 N N . ASN A 1 475 ? 23.101 -16.734 -16.496 1.00 80.50 475 ASN A N 1
ATOM 3789 C CA . ASN A 1 475 ? 21.928 -16.574 -15.645 1.00 80.50 475 ASN A CA 1
ATOM 3790 C C . ASN A 1 475 ? 20.629 -16.831 -16.439 1.00 80.50 475 ASN A C 1
ATOM 3792 O O . ASN A 1 475 ? 20.333 -16.128 -17.411 1.00 80.50 475 ASN A O 1
ATOM 3796 N N . SER A 1 476 ? 19.822 -17.806 -16.004 1.00 83.81 476 SER A N 1
ATOM 3797 C CA . SER A 1 476 ? 18.575 -18.168 -16.688 1.00 83.81 476 SER A CA 1
ATOM 3798 C C . SER A 1 476 ? 17.485 -17.094 -16.604 1.00 83.81 476 SER A C 1
ATOM 3800 O O . SER A 1 476 ? 16.754 -16.929 -17.579 1.00 83.81 476 SER A O 1
ATOM 3802 N N . ASP A 1 477 ? 17.423 -16.284 -15.540 1.00 79.56 477 ASP A N 1
ATOM 3803 C CA . ASP A 1 477 ? 16.507 -15.134 -15.449 1.00 79.56 477 ASP A CA 1
ATOM 3804 C C . ASP A 1 477 ? 16.851 -14.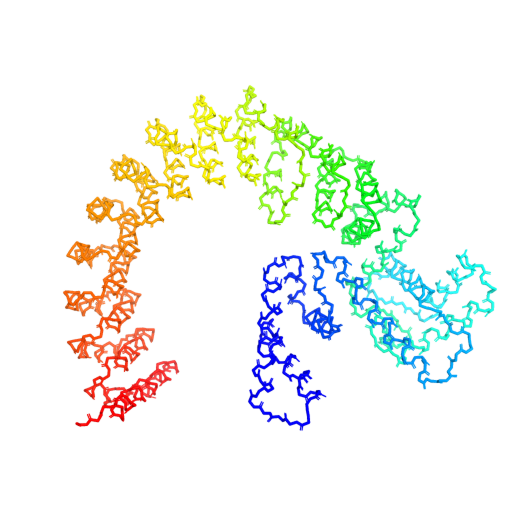070 -16.504 1.00 79.56 477 ASP A C 1
ATOM 3806 O O . ASP A 1 477 ? 15.963 -13.456 -17.100 1.00 79.56 477 ASP A O 1
ATOM 3810 N N . ALA A 1 478 ? 18.143 -13.850 -16.776 1.00 78.81 478 ALA A N 1
ATOM 3811 C CA . ALA A 1 478 ? 18.585 -12.934 -17.829 1.00 78.81 478 ALA A CA 1
ATOM 3812 C C . ALA A 1 478 ? 18.199 -13.459 -19.224 1.00 78.81 478 ALA A C 1
ATOM 3814 O O . ALA A 1 478 ? 17.628 -12.709 -20.024 1.00 78.81 478 ALA A O 1
ATOM 3815 N N . ARG A 1 479 ? 18.418 -14.758 -19.491 1.00 87.31 479 ARG A N 1
ATOM 3816 C CA . ARG A 1 479 ? 17.970 -15.412 -20.737 1.00 87.31 479 ARG A CA 1
ATOM 3817 C C . ARG A 1 479 ? 16.450 -15.344 -20.895 1.00 87.31 479 ARG A C 1
ATOM 3819 O O . ARG A 1 479 ? 15.950 -15.026 -21.978 1.00 87.31 479 ARG A O 1
ATOM 3826 N N . GLN A 1 480 ? 15.705 -15.590 -19.818 1.00 85.31 480 GLN A N 1
ATOM 3827 C CA . GLN A 1 480 ? 14.246 -15.527 -19.795 1.00 85.31 480 GLN A CA 1
ATOM 3828 C C . GLN A 1 480 ? 13.746 -14.117 -20.124 1.00 85.31 480 GLN A C 1
ATOM 3830 O O . GLN A 1 480 ? 12.889 -13.957 -20.995 1.00 85.31 480 GLN A O 1
ATOM 3835 N N . THR A 1 481 ? 14.283 -13.092 -19.462 1.00 81.12 481 THR A N 1
ATOM 3836 C CA . THR A 1 481 ? 13.881 -11.700 -19.692 1.00 81.12 481 THR A CA 1
ATOM 3837 C C . THR A 1 481 ? 14.210 -11.261 -21.114 1.00 81.12 481 THR A C 1
ATOM 3839 O O . THR A 1 481 ? 13.353 -10.679 -21.769 1.00 81.12 481 THR A O 1
ATOM 3842 N N . ALA A 1 482 ? 15.384 -11.610 -21.651 1.00 85.12 482 ALA A N 1
ATOM 3843 C CA . ALA A 1 482 ? 15.720 -11.326 -23.048 1.00 85.12 482 ALA A CA 1
ATOM 3844 C C . ALA A 1 482 ? 14.742 -11.996 -24.031 1.00 85.12 482 ALA A C 1
ATOM 3846 O O . ALA A 1 482 ? 14.257 -11.365 -24.971 1.00 85.12 482 ALA A O 1
ATOM 3847 N N . THR A 1 483 ? 14.389 -13.256 -23.769 1.00 87.56 483 THR A N 1
ATOM 3848 C CA . THR A 1 483 ? 13.402 -14.020 -24.547 1.00 87.56 483 THR A CA 1
ATOM 3849 C C . THR A 1 483 ? 12.028 -13.348 -24.523 1.00 87.56 483 THR A C 1
ATOM 3851 O O . THR A 1 483 ? 11.382 -13.189 -25.561 1.00 87.56 483 THR A O 1
ATOM 3854 N N . LYS A 1 484 ? 11.587 -12.901 -23.343 1.00 85.56 484 LYS A N 1
ATOM 3855 C CA . LYS A 1 484 ? 10.323 -12.181 -23.164 1.00 85.56 484 LYS A CA 1
ATOM 3856 C C . LYS A 1 484 ? 10.337 -10.825 -23.872 1.00 85.56 484 LYS A C 1
ATOM 3858 O O . LYS A 1 484 ? 9.389 -10.525 -24.594 1.00 85.56 484 LYS A O 1
ATOM 3863 N N . ALA A 1 485 ? 11.419 -10.062 -23.712 1.00 84.00 485 ALA A N 1
ATOM 3864 C CA . ALA A 1 485 ? 11.621 -8.748 -24.311 1.00 84.00 485 ALA A CA 1
ATOM 3865 C C . ALA A 1 485 ? 11.474 -8.788 -25.831 1.00 84.00 485 ALA A C 1
ATOM 3867 O O . ALA A 1 485 ? 10.703 -8.025 -26.405 1.00 84.00 485 ALA A O 1
ATOM 3868 N N . LEU A 1 486 ? 12.141 -9.738 -26.487 1.00 86.81 486 LEU A N 1
ATOM 3869 C CA . LEU A 1 486 ? 12.028 -9.907 -27.934 1.00 86.81 486 LEU A CA 1
ATOM 3870 C C . LEU A 1 486 ? 10.618 -10.297 -28.383 1.00 86.81 486 LEU A C 1
ATOM 3872 O O . LEU A 1 486 ? 10.151 -9.818 -29.416 1.00 86.81 486 LEU A O 1
ATOM 3876 N N . GLY A 1 487 ? 9.927 -11.127 -27.599 1.00 86.62 487 GLY A N 1
ATOM 3877 C CA . GLY A 1 487 ? 8.531 -11.476 -27.850 1.00 86.62 487 GLY A CA 1
ATOM 3878 C C . GLY A 1 487 ? 7.572 -10.287 -27.746 1.00 86.62 487 GLY A C 1
ATOM 3879 O O . GLY A 1 487 ? 6.612 -10.230 -28.507 1.00 86.62 487 GLY A O 1
ATOM 3880 N N . GLU A 1 488 ? 7.812 -9.349 -26.823 1.00 84.62 488 GLU A N 1
ATOM 3881 C CA . GLU A 1 488 ? 7.037 -8.098 -26.708 1.00 84.62 488 GLU A CA 1
ATOM 3882 C C . GLU A 1 488 ? 7.379 -7.103 -27.827 1.00 84.62 488 GLU A C 1
ATOM 3884 O O . GLU A 1 488 ? 6.481 -6.463 -28.371 1.00 84.62 488 GLU A O 1
ATOM 3889 N N . ILE A 1 489 ? 8.657 -6.992 -28.213 1.00 84.75 489 ILE A N 1
ATOM 3890 C CA . ILE A 1 489 ? 9.077 -6.130 -29.332 1.00 84.75 489 ILE A CA 1
ATOM 3891 C C . ILE A 1 489 ? 8.474 -6.628 -30.658 1.00 84.75 489 ILE A C 1
ATOM 3893 O O . ILE A 1 489 ? 8.136 -5.825 -31.532 1.00 84.75 489 ILE A O 1
ATOM 3897 N N . GLY A 1 490 ? 8.327 -7.947 -30.814 1.00 86.25 490 GLY A N 1
ATOM 3898 C CA . GLY A 1 490 ? 7.642 -8.555 -31.955 1.00 86.25 490 GLY A CA 1
ATOM 3899 C C . GLY A 1 490 ? 8.435 -8.504 -33.265 1.00 86.25 490 GLY A C 1
ATOM 3900 O O . GLY A 1 490 ? 7.848 -8.608 -34.344 1.00 86.25 490 GLY A O 1
ATOM 3901 N N . ASP A 1 491 ? 9.755 -8.295 -33.207 1.00 87.44 491 ASP A N 1
ATOM 3902 C CA . ASP A 1 491 ? 10.585 -8.232 -34.410 1.00 87.44 491 ASP A CA 1
ATOM 3903 C C . ASP A 1 491 ? 10.881 -9.633 -34.962 1.00 87.44 491 ASP A C 1
ATOM 3905 O O . ASP A 1 491 ? 11.283 -10.542 -34.234 1.00 87.44 491 ASP A O 1
ATOM 3909 N N . LYS A 1 492 ? 10.721 -9.806 -36.277 1.00 89.94 492 LYS A N 1
ATOM 3910 C CA . LYS A 1 492 ? 10.964 -11.084 -36.955 1.00 89.94 492 LYS A CA 1
ATOM 3911 C C . LYS A 1 492 ? 12.424 -11.526 -36.896 1.00 89.94 492 LYS A C 1
ATOM 3913 O O . LYS A 1 492 ? 12.683 -12.723 -36.979 1.00 89.94 492 LYS A O 1
ATOM 3918 N N . ALA A 1 493 ? 13.367 -10.601 -36.704 1.00 88.12 493 ALA A N 1
ATOM 3919 C CA . ALA A 1 493 ? 14.773 -10.944 -36.495 1.00 88.12 493 ALA A CA 1
ATOM 3920 C C . ALA A 1 493 ? 14.993 -11.825 -35.247 1.00 88.12 493 ALA A C 1
ATOM 3922 O O . ALA A 1 493 ? 15.977 -12.558 -35.174 1.00 88.12 493 ALA A O 1
ATOM 3923 N N . ALA A 1 494 ? 14.059 -11.808 -34.288 1.00 90.31 494 ALA A N 1
ATOM 3924 C CA . ALA A 1 494 ? 14.123 -12.637 -33.091 1.00 90.31 494 ALA A CA 1
ATOM 3925 C C . ALA A 1 494 ? 13.664 -14.089 -33.298 1.00 90.31 494 ALA A C 1
ATOM 3927 O O . ALA A 1 494 ? 13.868 -14.907 -32.404 1.00 90.31 494 ALA A O 1
ATOM 3928 N N . VAL A 1 495 ? 13.062 -14.439 -34.441 1.00 93.50 495 VAL A N 1
ATOM 3929 C CA . VAL A 1 495 ? 12.448 -15.764 -34.644 1.00 93.50 495 VAL A CA 1
ATOM 3930 C C . VAL A 1 495 ? 13.474 -16.895 -34.538 1.00 93.50 495 VAL A C 1
ATOM 3932 O O . VAL A 1 495 ? 13.280 -17.798 -33.727 1.00 93.50 495 VAL A O 1
ATOM 3935 N N . ASP A 1 496 ? 14.586 -16.840 -35.277 1.00 92.12 496 ASP A N 1
ATOM 3936 C CA . ASP A 1 496 ? 15.604 -17.905 -35.240 1.00 92.12 496 ASP A CA 1
ATOM 3937 C C . ASP A 1 496 ? 16.266 -18.052 -33.849 1.00 92.12 496 ASP A C 1
ATOM 3939 O O . ASP A 1 496 ? 16.412 -19.177 -33.359 1.00 92.12 496 ASP A O 1
ATOM 3943 N N . PRO A 1 497 ? 16.623 -16.960 -33.147 1.00 90.44 497 PRO A N 1
ATOM 3944 C CA . PRO A 1 497 ? 17.117 -17.035 -31.770 1.00 90.44 497 PRO A CA 1
ATOM 3945 C C . PRO A 1 497 ? 16.094 -17.587 -30.770 1.00 90.44 497 PRO A C 1
ATOM 3947 O O . PRO A 1 497 ? 16.445 -18.408 -29.923 1.00 90.44 497 PRO A O 1
ATOM 3950 N N . LEU A 1 498 ? 14.818 -17.213 -30.891 1.00 93.75 498 LEU A N 1
ATOM 3951 C CA . LEU A 1 498 ? 13.744 -17.769 -30.062 1.00 93.75 498 LEU A CA 1
ATOM 3952 C C . LEU A 1 498 ? 13.523 -19.262 -30.340 1.00 93.75 498 LEU A C 1
ATOM 3954 O O . LEU A 1 498 ? 13.310 -20.036 -29.409 1.00 93.75 498 LEU A O 1
ATOM 3958 N N . ILE A 1 499 ? 13.654 -19.695 -31.597 1.00 94.88 499 ILE A N 1
ATOM 3959 C CA . ILE A 1 499 ? 13.667 -21.116 -31.968 1.00 94.88 499 ILE A CA 1
ATOM 3960 C C . ILE A 1 499 ? 14.827 -21.851 -31.282 1.00 94.88 499 ILE A C 1
ATOM 3962 O O . ILE A 1 499 ? 14.663 -22.997 -30.861 1.00 94.88 499 ILE A O 1
ATOM 3966 N N . HIS A 1 500 ? 15.992 -21.216 -31.135 1.00 92.00 500 HIS A N 1
ATOM 3967 C CA . HIS A 1 500 ? 17.101 -21.795 -30.378 1.00 92.00 500 HIS A CA 1
ATOM 3968 C C . HIS A 1 500 ? 16.781 -21.903 -28.876 1.00 92.00 500 HIS A C 1
ATOM 3970 O O . HIS A 1 500 ? 17.041 -22.948 -28.284 1.00 92.00 500 HIS A O 1
ATOM 3976 N N . ALA A 1 501 ? 16.147 -20.886 -28.279 1.00 92.88 501 ALA A N 1
ATOM 3977 C CA . ALA A 1 501 ? 15.746 -20.894 -26.865 1.00 92.88 501 ALA A CA 1
ATOM 3978 C C . ALA A 1 501 ? 14.655 -21.917 -26.514 1.00 92.88 501 ALA A C 1
ATOM 3980 O O . ALA A 1 501 ? 14.542 -22.308 -25.355 1.00 92.88 501 ALA A O 1
ATOM 3981 N N . LEU A 1 502 ? 13.911 -22.447 -27.493 1.00 95.62 502 LEU A N 1
ATOM 3982 C CA . LEU A 1 502 ? 13.064 -23.631 -27.277 1.00 95.62 502 LEU A CA 1
ATOM 3983 C C . LEU A 1 502 ? 13.863 -24.875 -26.847 1.00 95.62 502 LEU A C 1
ATOM 3985 O O . LEU A 1 502 ? 13.264 -25.865 -26.445 1.00 95.62 502 LEU A O 1
ATOM 3989 N N . LYS A 1 503 ? 15.197 -24.848 -26.949 1.00 94.44 503 LYS A N 1
ATOM 3990 C CA . LYS A 1 503 ? 16.104 -25.931 -26.544 1.00 94.44 503 LYS A CA 1
ATOM 3991 C C . LYS A 1 503 ? 16.973 -25.561 -25.337 1.00 94.44 503 LYS A C 1
ATOM 3993 O O . LYS A 1 503 ? 17.958 -26.249 -25.085 1.00 94.44 503 LYS A O 1
ATOM 3998 N N . ASP A 1 504 ? 16.649 -24.475 -24.633 1.00 94.44 504 ASP A N 1
ATOM 3999 C CA . ASP A 1 504 ? 17.381 -24.050 -23.435 1.00 94.44 504 ASP A CA 1
ATOM 4000 C C . ASP A 1 504 ? 17.327 -25.125 -22.336 1.00 94.44 504 ASP A C 1
ATOM 4002 O O . ASP A 1 504 ? 16.358 -25.881 -22.236 1.00 94.44 504 ASP A O 1
ATOM 4006 N N . GLU A 1 505 ? 18.357 -25.195 -21.495 1.00 93.38 505 GLU A N 1
ATOM 4007 C CA . GLU A 1 505 ? 18.383 -26.100 -20.339 1.00 93.38 505 GLU A CA 1
ATOM 4008 C C . GLU A 1 505 ? 17.269 -25.774 -19.329 1.00 93.38 505 GLU A C 1
ATOM 4010 O O . GLU A 1 505 ? 16.701 -26.678 -18.713 1.00 93.38 505 GLU A O 1
ATOM 4015 N N . ASP A 1 506 ? 16.902 -24.495 -19.210 1.00 93.06 506 ASP A N 1
ATOM 4016 C CA . ASP A 1 506 ? 15.895 -24.016 -18.279 1.00 93.06 506 ASP A CA 1
ATOM 4017 C C . ASP A 1 506 ? 14.498 -24.059 -18.918 1.00 93.06 506 ASP A C 1
ATOM 4019 O O . ASP A 1 506 ? 14.195 -23.392 -19.913 1.00 93.06 506 ASP A O 1
ATOM 4023 N N . SER A 1 507 ? 13.602 -24.838 -18.309 1.00 94.00 507 SER A N 1
ATOM 4024 C CA . SER A 1 507 ? 12.226 -24.997 -18.792 1.00 94.00 507 SER A CA 1
ATOM 4025 C C . SER A 1 507 ? 11.410 -23.695 -18.811 1.00 94.00 507 SER A C 1
ATOM 4027 O O . SER A 1 507 ? 10.494 -23.561 -19.625 1.00 94.00 507 SER A O 1
ATOM 4029 N N . VAL A 1 508 ? 11.740 -22.713 -17.966 1.00 92.06 508 VAL A N 1
ATOM 4030 C CA . VAL A 1 508 ? 11.099 -21.393 -17.944 1.00 92.06 508 VAL A CA 1
ATOM 4031 C C . VAL A 1 508 ? 11.526 -20.574 -19.163 1.00 92.06 508 VAL A C 1
ATOM 4033 O O . VAL A 1 508 ? 10.686 -19.900 -19.769 1.00 92.06 508 VAL A O 1
ATOM 4036 N N . VAL A 1 509 ? 12.792 -20.669 -19.580 1.00 92.38 509 VAL A N 1
ATOM 4037 C CA . VAL A 1 509 ? 13.283 -20.045 -20.821 1.00 92.38 509 VAL A CA 1
ATOM 4038 C C . VAL A 1 509 ? 12.606 -20.688 -22.032 1.00 92.38 509 VAL A C 1
ATOM 4040 O O . VAL A 1 509 ? 12.027 -19.965 -22.847 1.00 92.38 509 VAL A O 1
ATOM 4043 N N . ARG A 1 510 ? 12.550 -22.029 -22.100 1.00 96.31 510 ARG A N 1
ATOM 4044 C CA . ARG A 1 510 ? 11.845 -22.756 -23.177 1.00 96.31 510 ARG A CA 1
ATOM 4045 C C . ARG A 1 510 ? 10.373 -22.353 -23.284 1.00 96.31 510 ARG A C 1
ATOM 4047 O O . ARG A 1 510 ? 9.872 -22.058 -24.370 1.00 96.31 510 ARG A O 1
ATOM 4054 N N . TRP A 1 511 ? 9.678 -22.283 -22.150 1.00 95.25 511 TRP A N 1
ATOM 4055 C CA . TRP A 1 511 ? 8.287 -21.832 -22.086 1.00 95.25 511 TRP A CA 1
ATOM 4056 C C . TRP A 1 511 ? 8.119 -20.383 -22.558 1.00 95.25 511 TRP A C 1
ATOM 4058 O O . TRP A 1 511 ? 7.197 -20.069 -23.317 1.00 95.25 511 TRP A O 1
ATOM 4068 N N . THR A 1 512 ? 9.017 -19.494 -22.126 1.00 92.25 512 THR A N 1
ATOM 4069 C CA . THR A 1 512 ? 8.992 -18.078 -22.515 1.00 92.25 512 THR A CA 1
ATOM 4070 C C . THR A 1 512 ? 9.234 -17.929 -24.017 1.00 92.25 512 THR A C 1
ATOM 4072 O O . THR A 1 512 ? 8.558 -17.126 -24.659 1.00 92.25 512 THR A O 1
ATOM 4075 N N . ALA A 1 513 ? 10.113 -18.749 -24.598 1.00 95.62 513 ALA A N 1
ATOM 4076 C CA . ALA A 1 513 ? 10.385 -18.765 -26.031 1.00 95.62 513 ALA A CA 1
ATOM 4077 C C . ALA A 1 513 ? 9.150 -19.181 -26.837 1.00 95.62 513 ALA A C 1
ATOM 4079 O O . ALA A 1 513 ? 8.791 -18.500 -27.795 1.00 95.62 513 ALA A O 1
ATOM 4080 N N . ALA A 1 514 ? 8.427 -20.220 -26.401 1.00 96.38 514 ALA A N 1
ATOM 4081 C CA . ALA A 1 514 ? 7.173 -20.623 -27.039 1.00 96.38 514 ALA A CA 1
ATOM 4082 C C . ALA A 1 514 ? 6.128 -19.492 -27.028 1.00 96.38 514 ALA A C 1
ATOM 4084 O O . ALA A 1 514 ? 5.496 -19.216 -28.047 1.00 96.38 514 ALA A O 1
ATOM 4085 N N . LYS A 1 515 ? 5.994 -18.774 -25.904 1.00 94.88 515 LYS A N 1
ATOM 4086 C CA . LYS A 1 515 ? 5.113 -17.597 -25.802 1.00 94.88 515 LYS A CA 1
ATOM 4087 C C . LYS A 1 515 ? 5.566 -16.409 -26.651 1.00 94.88 515 LYS A C 1
ATOM 4089 O O . LYS A 1 515 ? 4.729 -15.680 -27.177 1.00 94.88 515 LYS A O 1
ATOM 4094 N N . ALA A 1 516 ? 6.867 -16.171 -26.759 1.00 93.38 516 ALA A N 1
ATOM 4095 C CA . ALA A 1 516 ? 7.403 -15.110 -27.602 1.00 93.38 516 ALA A CA 1
ATOM 4096 C C . ALA A 1 516 ? 7.133 -15.405 -29.088 1.00 93.38 516 ALA A C 1
ATOM 4098 O O . ALA A 1 516 ? 6.677 -14.528 -29.817 1.00 93.38 516 ALA A O 1
ATOM 4099 N N . LEU A 1 517 ? 7.310 -16.660 -29.511 1.00 96.06 517 LEU A N 1
ATOM 4100 C CA . LEU A 1 517 ? 6.979 -17.118 -30.862 1.00 96.06 517 LEU A CA 1
ATOM 4101 C C . LEU A 1 517 ? 5.468 -17.061 -31.148 1.00 96.06 517 LEU A C 1
ATOM 4103 O O . LEU A 1 517 ? 5.091 -16.647 -32.241 1.00 96.06 517 LEU A O 1
ATOM 4107 N N . GLU A 1 518 ? 4.608 -17.385 -30.167 1.00 94.12 518 GLU A N 1
ATOM 4108 C CA . GLU A 1 518 ? 3.147 -17.167 -30.244 1.00 94.12 518 GLU A CA 1
ATOM 4109 C C . GLU A 1 518 ? 2.824 -15.712 -30.613 1.00 94.12 518 GLU A C 1
ATOM 4111 O O . GLU A 1 518 ? 1.996 -15.460 -31.485 1.00 94.12 518 GLU A O 1
ATOM 4116 N N . ARG A 1 519 ? 3.483 -14.751 -29.953 1.00 92.00 519 ARG A N 1
ATOM 4117 C CA . ARG A 1 519 ? 3.246 -13.314 -30.155 1.00 92.00 519 ARG A CA 1
ATOM 4118 C C . ARG A 1 519 ? 3.752 -12.800 -31.495 1.00 92.00 519 ARG A C 1
ATOM 4120 O O . ARG A 1 519 ? 3.078 -11.981 -32.110 1.00 92.00 519 ARG A O 1
ATOM 4127 N N . ILE A 1 520 ? 4.920 -13.265 -31.939 1.00 93.38 520 ILE A N 1
ATOM 4128 C CA . ILE A 1 520 ? 5.480 -12.876 -33.241 1.00 93.38 520 ILE A CA 1
ATOM 4129 C C . ILE A 1 520 ? 4.649 -13.474 -34.385 1.00 93.38 520 ILE A C 1
ATOM 4131 O O . ILE A 1 520 ? 4.459 -12.825 -35.414 1.00 93.38 520 ILE A O 1
ATOM 4135 N N . GLY A 1 521 ? 4.146 -14.702 -34.216 1.00 93.19 521 GLY A N 1
ATOM 4136 C CA . GLY A 1 521 ? 3.247 -15.343 -35.176 1.00 93.19 521 GLY A CA 1
ATOM 4137 C C . GLY A 1 521 ? 3.914 -15.770 -36.489 1.00 93.19 521 GLY A C 1
ATOM 4138 O O . GLY A 1 521 ? 3.229 -15.941 -37.497 1.00 93.19 521 GLY A O 1
ATOM 4139 N N . ASP A 1 522 ? 5.245 -15.907 -36.523 1.00 94.44 522 ASP A N 1
ATOM 4140 C CA . ASP A 1 522 ? 5.955 -16.297 -37.744 1.00 94.44 522 ASP A CA 1
ATOM 4141 C C . ASP A 1 522 ? 5.890 -17.813 -37.982 1.00 94.44 522 ASP A C 1
ATOM 4143 O O . ASP A 1 522 ? 6.182 -18.622 -37.099 1.00 94.44 522 ASP A O 1
ATOM 4147 N N . LYS A 1 523 ? 5.539 -18.208 -39.210 1.00 94.50 523 LYS A N 1
ATOM 4148 C CA . LYS A 1 523 ? 5.378 -19.613 -39.602 1.00 94.50 523 LYS A CA 1
ATOM 4149 C C . LYS A 1 523 ? 6.672 -20.421 -39.537 1.00 94.50 523 LYS A C 1
ATOM 4151 O O . LYS A 1 523 ? 6.604 -21.640 -39.408 1.00 94.50 523 LYS A O 1
ATOM 4156 N N . ALA A 1 524 ? 7.840 -19.776 -39.572 1.00 95.06 524 ALA A N 1
ATOM 4157 C CA . ALA A 1 524 ? 9.116 -20.463 -39.374 1.00 95.06 524 ALA A CA 1
ATOM 4158 C C . ALA A 1 524 ? 9.205 -21.170 -38.003 1.00 95.06 524 ALA A C 1
ATOM 4160 O O . ALA A 1 524 ? 9.939 -22.146 -37.856 1.00 95.06 524 ALA A O 1
ATOM 4161 N N . ALA A 1 525 ? 8.416 -20.729 -37.017 1.00 95.94 525 ALA A N 1
ATOM 4162 C CA . ALA A 1 525 ? 8.363 -21.320 -35.685 1.00 95.94 525 ALA A CA 1
ATOM 4163 C C . ALA A 1 525 ? 7.552 -22.625 -35.598 1.00 95.94 525 ALA A C 1
ATOM 4165 O O . ALA A 1 525 ? 7.667 -23.331 -34.599 1.00 95.94 525 ALA A O 1
ATOM 4166 N N . VAL A 1 526 ? 6.747 -22.965 -36.614 1.00 96.50 526 VAL A N 1
ATOM 4167 C CA . VAL A 1 526 ? 5.790 -24.088 -36.558 1.00 96.50 526 VAL A CA 1
ATOM 4168 C C . VAL A 1 526 ? 6.494 -25.421 -36.309 1.00 96.50 526 VAL A C 1
ATOM 4170 O O . VAL A 1 526 ? 6.183 -26.104 -35.338 1.00 96.50 526 VAL A O 1
ATOM 4173 N N . GLU A 1 527 ? 7.485 -25.776 -37.127 1.00 96.88 527 GLU A N 1
ATOM 4174 C CA . GLU A 1 527 ? 8.223 -27.036 -36.965 1.00 96.88 527 GLU A CA 1
ATOM 4175 C C . GLU A 1 527 ? 8.978 -27.113 -35.620 1.00 96.88 527 GLU A C 1
ATOM 4177 O O . GLU A 1 527 ? 8.846 -28.113 -34.910 1.00 96.88 527 GLU A O 1
ATOM 4182 N N . PRO A 1 528 ? 9.718 -26.078 -35.180 1.00 97.69 528 PRO A N 1
ATOM 4183 C CA . PRO A 1 528 ? 10.301 -26.051 -33.837 1.00 97.69 528 PRO A CA 1
ATOM 4184 C C . PRO A 1 528 ? 9.290 -26.201 -32.694 1.00 97.69 528 PRO A C 1
ATOM 4186 O O . PRO A 1 528 ? 9.552 -26.934 -31.740 1.00 97.69 528 PRO A O 1
ATOM 4189 N N . LEU A 1 529 ? 8.124 -25.557 -32.785 1.00 97.38 529 LEU A N 1
ATOM 4190 C CA . LEU A 1 529 ? 7.065 -25.678 -31.780 1.00 97.38 529 LEU A CA 1
ATOM 4191 C C . LEU A 1 529 ? 6.431 -27.079 -31.785 1.00 97.38 529 LEU A C 1
ATOM 4193 O O . LEU A 1 529 ? 6.135 -27.613 -30.718 1.00 97.38 529 LEU A O 1
ATOM 4197 N N . ILE A 1 530 ? 6.303 -27.724 -32.950 1.00 96.62 530 ILE A N 1
ATOM 4198 C CA . ILE A 1 530 ? 5.912 -29.141 -33.068 1.00 96.62 530 ILE A CA 1
ATOM 4199 C C . ILE A 1 530 ? 6.893 -30.042 -32.306 1.00 96.62 530 ILE A C 1
ATOM 4201 O O . ILE A 1 530 ? 6.476 -30.990 -31.641 1.00 96.62 530 ILE A O 1
ATOM 4205 N N . HIS A 1 531 ? 8.195 -29.745 -32.346 1.00 95.75 531 HIS A N 1
ATOM 4206 C CA . HIS A 1 531 ? 9.181 -30.482 -31.550 1.00 95.75 531 HIS A CA 1
ATOM 4207 C C . HIS A 1 531 ? 9.022 -30.204 -30.046 1.00 95.75 531 HIS A C 1
ATOM 4209 O O . HIS A 1 531 ? 9.110 -31.139 -29.250 1.00 95.75 531 HIS A O 1
ATOM 4215 N N . ALA A 1 532 ? 8.722 -28.960 -29.656 1.00 96.50 532 ALA A N 1
ATOM 4216 C CA . ALA A 1 532 ? 8.488 -28.570 -28.261 1.00 96.50 532 ALA A CA 1
ATOM 4217 C C . ALA A 1 532 ? 7.215 -29.191 -27.642 1.00 96.50 532 ALA A C 1
ATOM 4219 O O . ALA A 1 532 ? 7.107 -29.280 -26.421 1.00 96.50 532 ALA A O 1
ATOM 4220 N N . LEU A 1 533 ? 6.281 -29.719 -28.445 1.00 95.94 533 LEU A N 1
ATOM 4221 C CA . LEU A 1 533 ? 5.177 -30.557 -27.943 1.00 95.94 533 LEU A CA 1
ATOM 4222 C C . LEU A 1 533 ? 5.651 -31.860 -27.284 1.00 95.94 533 LEU A C 1
ATOM 4224 O O . LEU A 1 533 ? 4.859 -32.530 -26.634 1.00 95.94 533 LEU A O 1
ATOM 4228 N N . LYS A 1 534 ? 6.921 -32.240 -27.453 1.00 94.94 534 LYS A N 1
ATOM 4229 C CA . LYS A 1 534 ? 7.526 -33.430 -26.837 1.00 94.94 534 LYS A CA 1
ATOM 4230 C C . LYS A 1 534 ? 8.445 -33.084 -25.662 1.00 94.94 534 LYS A C 1
ATOM 4232 O O . LYS A 1 534 ? 9.218 -33.939 -25.237 1.00 94.94 534 LYS A O 1
ATOM 4237 N N . ASP A 1 535 ? 8.401 -31.843 -25.175 1.00 97.44 535 ASP A N 1
ATOM 4238 C CA . ASP A 1 535 ? 9.219 -31.398 -24.046 1.00 97.44 535 ASP A CA 1
ATOM 4239 C C . ASP A 1 535 ? 8.931 -32.218 -22.781 1.00 97.44 535 ASP A C 1
ATOM 4241 O O . ASP A 1 535 ? 7.793 -32.618 -22.528 1.00 97.44 535 ASP A O 1
ATOM 4245 N N . GLU A 1 536 ? 9.952 -32.441 -21.958 1.00 95.81 536 GLU A N 1
ATOM 4246 C CA . GLU A 1 536 ? 9.810 -33.122 -20.665 1.00 95.81 536 GLU A CA 1
ATOM 4247 C C . GLU A 1 536 ? 8.868 -32.370 -19.711 1.00 95.81 536 GLU A C 1
ATOM 4249 O O . GLU A 1 536 ? 8.156 -32.985 -18.918 1.00 95.81 536 GLU A O 1
ATOM 4254 N N . ASN A 1 537 ? 8.821 -31.039 -19.811 1.00 96.19 537 ASN A N 1
ATOM 4255 C CA . ASN A 1 537 ? 8.021 -30.191 -18.951 1.00 96.19 537 ASN A CA 1
ATOM 4256 C C . ASN A 1 537 ? 6.653 -29.918 -19.593 1.00 96.19 537 ASN A C 1
ATOM 4258 O O . ASN A 1 537 ? 6.553 -29.289 -20.651 1.00 96.19 537 ASN A O 1
ATOM 4262 N N . SER A 1 538 ? 5.574 -30.327 -18.917 1.00 95.75 538 SER A N 1
ATOM 4263 C CA . SER A 1 538 ? 4.207 -30.136 -19.418 1.00 95.75 538 SER A CA 1
ATOM 4264 C C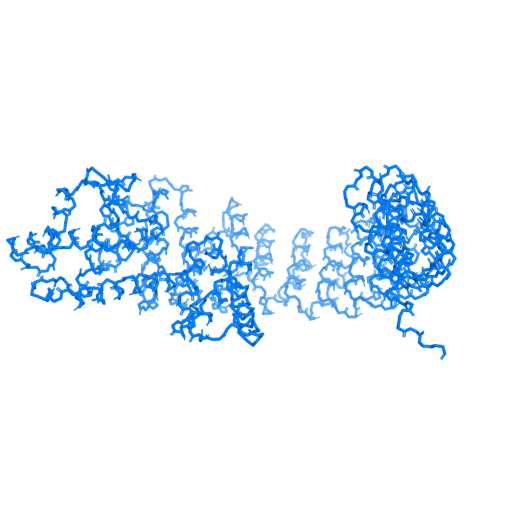 . SER A 1 538 ? 3.838 -28.663 -19.624 1.00 95.75 538 SER A C 1
ATOM 4266 O O . SER A 1 538 ? 3.026 -28.348 -20.496 1.00 95.75 538 SER A O 1
ATOM 4268 N N . VAL A 1 539 ? 4.482 -27.741 -18.892 1.00 95.00 539 VAL A N 1
ATOM 4269 C CA . VAL A 1 539 ? 4.300 -26.293 -19.041 1.00 95.00 539 VAL A CA 1
ATOM 4270 C C . VAL A 1 539 ? 4.781 -25.800 -20.407 1.00 95.00 539 VAL A C 1
ATOM 4272 O O . VAL A 1 539 ? 4.115 -24.986 -21.049 1.00 95.00 539 VAL A O 1
ATOM 4275 N N . VAL A 1 540 ? 5.910 -26.328 -20.882 1.00 96.38 540 VAL A N 1
ATOM 4276 C CA . VAL A 1 540 ? 6.447 -26.024 -22.215 1.00 96.38 540 VAL A CA 1
ATOM 4277 C C . VAL A 1 540 ? 5.557 -26.646 -23.290 1.00 96.38 540 VAL A C 1
ATOM 4279 O O . VAL A 1 540 ? 5.187 -25.955 -24.240 1.00 96.38 540 VAL A O 1
ATOM 4282 N N . ARG A 1 541 ? 5.126 -27.905 -23.102 1.00 97.62 541 ARG A N 1
ATOM 4283 C CA . ARG A 1 541 ? 4.245 -28.606 -24.052 1.00 97.62 541 ARG A CA 1
ATOM 4284 C C . ARG A 1 541 ? 2.940 -27.854 -24.306 1.00 97.62 541 ARG A C 1
ATOM 4286 O O . ARG A 1 541 ? 2.576 -27.638 -25.462 1.00 97.62 541 ARG A O 1
ATOM 4293 N N . TRP A 1 542 ? 2.237 -27.399 -23.263 1.00 95.06 542 TRP A N 1
ATOM 4294 C CA . TRP A 1 542 ? 0.985 -26.661 -23.485 1.00 95.06 542 TRP A CA 1
ATOM 4295 C C . TRP A 1 542 ? 1.235 -25.287 -24.114 1.00 95.06 542 TRP A C 1
ATOM 4297 O O . TRP A 1 542 ? 0.427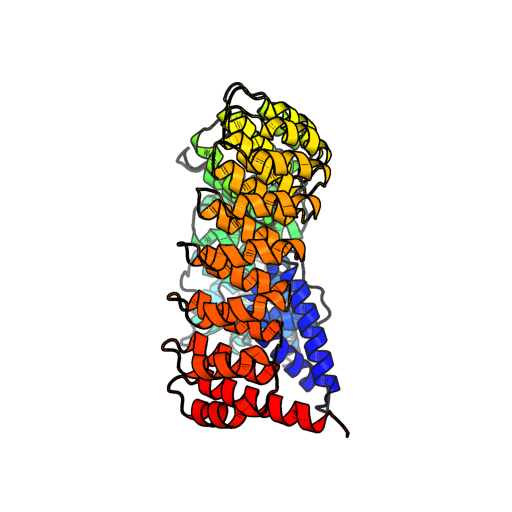 -24.843 -24.929 1.00 95.06 542 TRP A O 1
ATOM 4307 N N . ALA A 1 543 ? 2.335 -24.605 -23.774 1.00 95.31 543 ALA A N 1
ATOM 4308 C CA . ALA A 1 543 ? 2.666 -23.319 -24.387 1.00 95.31 543 ALA A CA 1
ATOM 4309 C C . ALA A 1 543 ? 2.961 -23.476 -25.882 1.00 95.31 543 ALA A C 1
ATOM 4311 O O . ALA A 1 543 ? 2.479 -22.673 -26.678 1.00 95.31 543 ALA A O 1
ATOM 4312 N N . ALA A 1 544 ? 3.660 -24.545 -26.270 1.00 97.12 544 ALA A N 1
ATOM 4313 C CA . ALA A 1 544 ? 3.867 -24.898 -27.668 1.00 97.12 544 ALA A CA 1
ATOM 4314 C C . ALA A 1 544 ? 2.539 -25.191 -28.386 1.00 97.12 544 ALA A C 1
ATOM 4316 O O . ALA A 1 544 ? 2.295 -24.640 -29.457 1.00 97.12 544 ALA A O 1
ATOM 4317 N N . ALA A 1 545 ? 1.639 -25.970 -27.772 1.00 96.75 545 ALA A N 1
ATOM 4318 C CA . ALA A 1 545 ? 0.314 -26.244 -28.334 1.00 96.75 545 ALA A CA 1
ATOM 4319 C C . ALA A 1 545 ? -0.490 -24.957 -28.569 1.00 96.75 545 ALA A C 1
ATOM 4321 O O . ALA A 1 545 ? -1.045 -24.754 -29.649 1.00 96.75 545 ALA A O 1
ATOM 4322 N N . LYS A 1 546 ? -0.498 -24.051 -27.585 1.00 95.94 546 LYS A N 1
ATOM 4323 C CA . LYS A 1 546 ? -1.165 -22.752 -27.700 1.00 95.94 546 LYS A CA 1
ATOM 4324 C C . LYS A 1 546 ? -0.554 -21.891 -28.806 1.00 95.94 546 LYS A C 1
ATOM 4326 O O . LYS A 1 546 ? -1.293 -21.309 -29.596 1.00 95.94 546 LYS A O 1
ATOM 4331 N N . ALA A 1 547 ? 0.776 -21.825 -28.870 1.00 96.12 547 ALA A N 1
ATOM 4332 C CA . ALA A 1 547 ? 1.492 -21.067 -29.888 1.00 96.12 547 ALA A CA 1
ATOM 4333 C C . ALA A 1 547 ? 1.147 -21.554 -31.303 1.00 96.12 547 ALA A C 1
ATOM 4335 O O . ALA A 1 547 ? 0.847 -20.741 -32.172 1.00 96.12 547 ALA A O 1
ATOM 4336 N N . LEU A 1 548 ? 1.104 -22.873 -31.515 1.00 96.50 548 LEU A N 1
ATOM 4337 C CA . LEU A 1 548 ? 0.705 -23.480 -32.788 1.00 96.50 548 LEU A CA 1
ATOM 4338 C C . LEU A 1 548 ? -0.737 -23.127 -33.176 1.00 96.50 548 LEU A C 1
ATOM 4340 O O . LEU A 1 548 ? -0.979 -22.766 -34.327 1.00 96.50 548 LEU A O 1
ATOM 4344 N N . GLY A 1 549 ? -1.666 -23.164 -32.214 1.00 93.75 549 GLY A N 1
ATOM 4345 C CA . GLY A 1 549 ? -3.054 -22.735 -32.415 1.00 93.75 549 GLY A CA 1
ATOM 4346 C C . GLY A 1 549 ? -3.159 -21.286 -32.893 1.00 93.75 549 GLY A C 1
ATOM 4347 O O . GLY A 1 549 ? -3.822 -21.005 -33.889 1.00 93.75 549 GLY A O 1
ATOM 4348 N N . LYS A 1 550 ? -2.418 -20.376 -32.244 1.00 93.25 550 LYS A N 1
ATOM 4349 C CA . LYS A 1 550 ? -2.385 -18.950 -32.606 1.00 93.25 550 LYS A CA 1
ATOM 4350 C C . LYS A 1 550 ? -1.707 -18.655 -33.937 1.00 93.25 550 LYS A C 1
ATOM 4352 O O . LYS A 1 550 ? -2.157 -17.754 -34.639 1.00 93.25 550 LYS A O 1
ATOM 4357 N N . ILE A 1 551 ? -0.649 -19.387 -34.287 1.00 93.94 551 ILE A N 1
ATOM 4358 C CA . ILE A 1 551 ? 0.011 -19.250 -35.595 1.00 93.94 551 ILE A CA 1
ATOM 4359 C C . ILE A 1 551 ? -0.913 -19.749 -36.719 1.00 93.94 551 ILE A C 1
ATOM 4361 O O . ILE A 1 551 ? -0.884 -19.207 -37.825 1.00 93.94 551 ILE A O 1
ATOM 4365 N N . GLY A 1 552 ? -1.754 -20.752 -36.445 1.00 92.44 552 GLY A N 1
ATOM 4366 C CA . GLY A 1 552 ? -2.813 -21.172 -37.363 1.00 92.44 552 GLY A CA 1
ATOM 4367 C C . GLY A 1 552 ? -2.341 -22.050 -38.528 1.00 92.44 552 GLY A C 1
ATOM 4368 O O . GLY A 1 552 ? -3.024 -22.123 -39.551 1.00 92.44 552 GLY A O 1
ATOM 4369 N N . ASP A 1 553 ? -1.162 -22.681 -38.438 1.00 92.00 553 ASP A N 1
ATOM 4370 C CA . ASP A 1 553 ? -0.628 -23.495 -39.537 1.00 92.00 553 ASP A CA 1
ATOM 4371 C C . ASP A 1 553 ? -1.097 -24.959 -39.472 1.00 92.00 553 ASP A C 1
ATOM 4373 O O . ASP A 1 553 ? -0.947 -25.645 -38.458 1.00 92.00 553 ASP A O 1
ATOM 4377 N N . LYS A 1 554 ? -1.636 -25.459 -40.591 1.00 90.56 554 LYS A N 1
ATOM 4378 C CA . LYS A 1 554 ? -2.207 -26.810 -40.701 1.00 90.56 554 LYS A CA 1
ATOM 4379 C C . LYS A 1 554 ? -1.176 -27.919 -40.503 1.00 90.56 554 LYS A C 1
ATOM 4381 O O . LYS A 1 554 ? -1.566 -29.017 -40.116 1.00 90.56 554 LYS A O 1
ATOM 4386 N N . ALA A 1 555 ? 0.112 -27.643 -40.717 1.00 91.69 555 ALA A N 1
ATOM 4387 C CA . ALA A 1 555 ? 1.176 -28.616 -40.466 1.00 91.69 555 ALA A CA 1
ATOM 4388 C C . ALA A 1 555 ? 1.193 -29.116 -39.005 1.00 91.69 555 ALA A C 1
ATOM 4390 O O . ALA A 1 555 ? 1.626 -30.232 -38.731 1.00 91.69 555 ALA A O 1
ATOM 4391 N N . ALA A 1 556 ? 0.666 -28.324 -38.065 1.00 92.81 556 ALA A N 1
ATOM 4392 C CA . ALA A 1 556 ? 0.616 -28.678 -36.652 1.00 92.81 556 ALA A CA 1
ATOM 4393 C C . ALA A 1 556 ? -0.524 -29.637 -36.273 1.00 92.81 556 ALA A C 1
ATOM 4395 O O . ALA A 1 556 ? -0.458 -30.249 -35.206 1.00 92.81 556 ALA A O 1
ATOM 4396 N N . VAL A 1 557 ? -1.562 -29.776 -37.110 1.00 92.81 557 VAL A N 1
ATOM 4397 C CA . VAL A 1 557 ? -2.826 -30.445 -36.744 1.00 92.81 557 VAL A CA 1
ATOM 4398 C C . VAL A 1 557 ? -2.607 -31.900 -36.339 1.00 92.81 557 VAL A C 1
ATOM 4400 O O . VAL A 1 557 ? -3.047 -32.297 -35.263 1.00 92.81 557 VAL A O 1
ATOM 4403 N N . ASP A 1 558 ? -1.872 -32.678 -37.134 1.00 91.50 558 ASP A N 1
ATOM 4404 C CA . ASP A 1 558 ? -1.637 -34.098 -36.839 1.00 91.50 558 ASP A CA 1
ATOM 4405 C C . ASP A 1 558 ? -0.894 -34.283 -35.506 1.00 91.50 558 ASP A C 1
ATOM 4407 O O . ASP A 1 558 ? -1.233 -35.152 -34.699 1.00 91.50 558 ASP A O 1
ATOM 4411 N N . THR A 1 559 ? 0.082 -33.417 -35.216 1.00 92.44 559 THR A N 1
ATOM 4412 C CA . THR A 1 559 ? 0.828 -33.485 -33.951 1.00 92.44 559 THR A CA 1
ATOM 4413 C C . THR A 1 559 ? -0.023 -33.021 -32.765 1.00 92.44 559 THR A C 1
ATOM 4415 O O . THR A 1 559 ? 0.057 -33.610 -31.688 1.00 92.44 559 THR A O 1
ATOM 4418 N N . LEU A 1 560 ? -0.889 -32.019 -32.949 1.00 93.38 560 LEU A N 1
ATOM 4419 C CA . LEU A 1 560 ? -1.845 -31.595 -31.922 1.00 93.38 560 LEU A CA 1
ATOM 4420 C C . LEU A 1 560 ? -2.882 -32.689 -31.622 1.00 93.38 560 LEU A C 1
ATOM 4422 O O . LEU A 1 560 ? -3.235 -32.876 -30.460 1.00 93.38 560 LEU A O 1
ATOM 4426 N N . ILE A 1 561 ? -3.313 -33.465 -32.625 1.00 92.75 561 ILE A N 1
ATOM 4427 C CA . ILE A 1 561 ? -4.173 -34.643 -32.421 1.00 92.75 561 ILE A CA 1
ATOM 4428 C C . ILE A 1 561 ? -3.462 -35.674 -31.539 1.00 92.75 561 ILE A C 1
ATOM 4430 O O . ILE A 1 561 ? -4.071 -36.222 -30.620 1.00 92.75 561 ILE A O 1
ATOM 4434 N N . HIS A 1 562 ? -2.166 -35.910 -31.754 1.00 91.75 562 HIS A N 1
ATOM 4435 C CA . HIS A 1 562 ? -1.384 -36.768 -30.863 1.00 91.75 562 HIS A CA 1
ATOM 4436 C C . HIS A 1 562 ? -1.273 -36.196 -29.439 1.00 91.75 562 HIS A C 1
ATOM 4438 O O . HIS A 1 562 ? -1.372 -36.956 -28.475 1.00 91.75 562 HIS A O 1
ATOM 4444 N N . ALA A 1 563 ? -1.162 -34.873 -29.280 1.00 92.38 563 ALA A N 1
ATOM 4445 C CA . ALA A 1 563 ? -1.135 -34.212 -27.970 1.00 92.38 563 ALA A CA 1
ATOM 4446 C C . ALA A 1 563 ? -2.460 -34.333 -27.183 1.00 92.38 563 ALA A C 1
ATOM 4448 O O . ALA A 1 563 ? -2.482 -34.127 -25.969 1.00 92.38 563 ALA A O 1
ATOM 4449 N N . LEU A 1 564 ? -3.564 -34.758 -27.814 1.00 93.06 564 LEU A N 1
ATOM 4450 C CA . LEU A 1 564 ? -4.798 -35.132 -27.104 1.00 93.06 564 LEU A CA 1
ATOM 4451 C C . LEU A 1 564 ? -4.621 -36.362 -26.203 1.00 93.06 564 LEU A C 1
ATOM 4453 O O . LEU A 1 564 ? -5.469 -36.623 -25.352 1.00 93.06 564 LEU A O 1
ATOM 4457 N N . GLN A 1 565 ? -3.536 -37.117 -26.382 1.00 93.94 565 GLN A N 1
ATOM 4458 C CA . GLN A 1 565 ? -3.170 -38.269 -25.560 1.00 93.94 565 GLN A CA 1
ATOM 4459 C C . GLN A 1 565 ? -2.069 -37.946 -24.538 1.00 93.94 565 GLN A C 1
ATOM 4461 O O . GLN A 1 565 ? -1.564 -38.865 -23.896 1.00 93.94 565 GLN A O 1
ATOM 4466 N N . ASP A 1 566 ? -1.695 -36.670 -24.374 1.00 96.50 566 ASP A N 1
ATOM 4467 C CA . ASP A 1 566 ? -0.683 -36.256 -23.396 1.00 96.50 566 ASP A CA 1
ATOM 4468 C C . ASP A 1 566 ? -1.080 -36.676 -21.972 1.00 96.50 566 ASP A C 1
ATOM 4470 O O . ASP A 1 566 ? -2.264 -36.696 -21.621 1.00 96.50 566 ASP A O 1
ATOM 4474 N N . GLU A 1 567 ? -0.095 -37.003 -21.137 1.00 94.69 567 GLU A N 1
ATOM 4475 C CA . GLU A 1 567 ? -0.295 -37.348 -19.725 1.00 94.69 567 GLU A CA 1
ATOM 4476 C C . GLU A 1 567 ? -0.923 -36.187 -18.931 1.00 94.69 567 GLU A C 1
ATOM 4478 O O . GLU A 1 567 ? -1.787 -36.400 -18.070 1.00 94.69 567 GLU A O 1
ATOM 4483 N N . ASP A 1 568 ? -0.572 -34.949 -19.281 1.00 95.06 568 ASP A N 1
ATOM 4484 C CA . ASP A 1 568 ? -1.015 -33.740 -18.607 1.00 95.06 568 ASP A CA 1
ATOM 4485 C C . ASP A 1 568 ? -2.382 -33.284 -19.140 1.00 95.06 568 ASP A C 1
ATOM 4487 O O . ASP A 1 568 ? -2.609 -33.093 -20.338 1.00 95.06 568 ASP A O 1
ATOM 4491 N N . SER A 1 569 ? -3.340 -33.110 -18.227 1.00 93.62 569 SER A N 1
ATOM 4492 C CA . SER A 1 569 ? -4.716 -32.756 -18.587 1.00 93.62 569 SER A CA 1
ATOM 4493 C C . SER A 1 569 ? -4.855 -31.356 -19.179 1.00 93.62 569 SER A C 1
ATOM 4495 O O . SER A 1 569 ? -5.771 -31.121 -19.973 1.00 93.62 569 SER A O 1
ATOM 4497 N N . PHE A 1 570 ? -3.956 -30.439 -18.825 1.00 92.00 570 PHE A N 1
ATOM 4498 C CA . PHE A 1 570 ? -3.942 -29.088 -19.354 1.00 92.00 570 PHE A CA 1
ATOM 4499 C C . PHE A 1 570 ? -3.418 -29.078 -20.788 1.00 92.00 570 PHE A C 1
ATOM 4501 O O . PHE A 1 570 ? -4.041 -28.449 -21.642 1.00 92.00 570 PHE A O 1
ATOM 4508 N N . VAL A 1 571 ? -2.364 -29.846 -21.084 1.00 93.69 571 VAL A N 1
ATOM 4509 C CA . VAL A 1 571 ? -1.862 -30.020 -22.460 1.00 93.69 571 VAL A CA 1
ATOM 4510 C C . VAL A 1 571 ? -2.970 -30.547 -23.373 1.00 93.69 571 VAL A C 1
ATOM 4512 O O . VAL A 1 571 ? -3.244 -29.931 -24.403 1.00 93.69 571 VAL A O 1
ATOM 4515 N N . ARG A 1 572 ? -3.692 -31.602 -22.958 1.00 96.00 572 ARG A N 1
ATOM 4516 C CA . ARG A 1 572 ? -4.829 -32.141 -23.729 1.00 96.00 572 ARG A CA 1
ATOM 4517 C C . ARG A 1 572 ? -5.891 -31.080 -24.020 1.00 96.00 572 ARG A C 1
ATOM 4519 O O . ARG A 1 572 ? -6.371 -30.974 -25.144 1.00 96.00 572 ARG A O 1
ATOM 4526 N N . LYS A 1 573 ? -6.254 -30.276 -23.013 1.00 94.12 573 LYS A N 1
ATOM 4527 C CA . LYS A 1 573 ? -7.249 -29.203 -23.158 1.00 94.12 573 LYS A CA 1
ATOM 4528 C C . LYS A 1 573 ? -6.789 -28.130 -24.147 1.00 94.12 573 LYS A C 1
ATOM 4530 O O . LYS A 1 573 ? -7.580 -27.711 -24.987 1.00 94.12 573 LYS A O 1
ATOM 4535 N N . ILE A 1 574 ? -5.538 -27.681 -24.041 1.00 93.69 574 ILE A N 1
ATOM 4536 C CA . ILE A 1 574 ? -4.987 -26.659 -24.938 1.00 93.69 574 ILE A CA 1
ATOM 4537 C C . ILE A 1 574 ? -4.849 -27.199 -26.365 1.00 93.69 574 ILE A C 1
ATOM 4539 O O . ILE A 1 574 ? -5.118 -26.461 -27.304 1.00 93.69 574 ILE A O 1
ATOM 4543 N N . ALA A 1 575 ? -4.506 -28.476 -26.546 1.00 93.62 575 ALA A N 1
ATOM 4544 C CA . ALA A 1 575 ? -4.448 -29.097 -27.865 1.00 93.62 575 ALA A CA 1
ATOM 4545 C C . ALA A 1 575 ? -5.816 -29.092 -28.576 1.00 93.62 575 ALA A C 1
ATOM 4547 O O . ALA A 1 575 ? -5.870 -28.747 -29.753 1.00 93.62 575 ALA A O 1
ATOM 4548 N N . VAL A 1 576 ? -6.922 -29.371 -27.867 1.00 93.25 576 VAL A N 1
ATOM 4549 C CA . VAL A 1 576 ? -8.285 -29.222 -28.426 1.00 93.25 576 VAL A CA 1
ATOM 4550 C C . VAL A 1 576 ? -8.525 -27.786 -28.890 1.00 93.25 576 VAL A C 1
ATOM 4552 O O . VAL A 1 576 ? -8.902 -27.569 -30.038 1.00 93.25 576 VAL A O 1
ATOM 4555 N N . GLN A 1 577 ? -8.248 -26.809 -28.023 1.00 92.12 577 GLN A N 1
ATOM 4556 C CA . GLN A 1 577 ? -8.441 -25.392 -28.346 1.00 92.12 577 GLN A CA 1
ATOM 4557 C C . GLN A 1 577 ? -7.589 -24.956 -29.542 1.00 92.12 577 GLN A C 1
ATOM 4559 O O . GLN A 1 577 ? -8.067 -24.236 -30.407 1.00 92.12 577 GLN A O 1
ATOM 4564 N N . ALA A 1 578 ? -6.338 -25.408 -29.618 1.00 93.25 578 ALA A N 1
ATOM 4565 C CA . ALA A 1 578 ? -5.444 -25.087 -30.721 1.00 93.25 578 ALA A CA 1
ATOM 4566 C C . ALA A 1 578 ? -5.947 -25.656 -32.058 1.00 93.25 578 ALA A C 1
ATOM 4568 O O . ALA A 1 578 ? -5.884 -24.963 -33.070 1.00 93.25 578 ALA A O 1
ATOM 4569 N N . ILE A 1 579 ? -6.483 -26.883 -32.064 1.00 92.81 579 ILE A N 1
ATOM 4570 C CA . ILE A 1 579 ? -7.101 -27.485 -33.256 1.00 92.81 579 ILE A CA 1
ATOM 4571 C C . ILE A 1 579 ? -8.330 -26.674 -33.687 1.00 92.81 579 ILE A C 1
ATOM 4573 O O . ILE A 1 579 ? -8.461 -26.358 -34.868 1.00 92.81 579 ILE A O 1
ATOM 4577 N N . GLU A 1 580 ? -9.196 -26.296 -32.741 1.00 89.69 580 GLU A N 1
ATOM 4578 C CA . GLU A 1 580 ? -10.368 -25.452 -33.012 1.00 89.69 580 GLU A CA 1
ATOM 4579 C C . GLU A 1 580 ? -9.969 -24.082 -33.578 1.00 89.69 580 GLU A C 1
ATOM 4581 O O . GLU A 1 580 ? -10.577 -23.616 -34.538 1.00 89.69 580 GLU A O 1
ATOM 4586 N N . GLU A 1 581 ? -8.933 -23.441 -33.029 1.00 89.44 581 GLU A N 1
ATOM 4587 C CA . GLU A 1 581 ? -8.434 -22.146 -33.509 1.00 89.44 581 GLU A CA 1
ATOM 4588 C C . GLU A 1 581 ? -7.899 -22.226 -34.950 1.00 89.44 581 GLU A C 1
ATOM 4590 O O . GLU A 1 581 ? -8.196 -21.343 -35.761 1.00 89.44 581 GLU A O 1
ATOM 4595 N N . ILE A 1 582 ? -7.182 -23.302 -35.298 1.00 88.56 582 ILE A N 1
ATOM 4596 C CA . ILE A 1 582 ? -6.689 -23.542 -36.665 1.00 88.56 582 ILE A CA 1
ATOM 4597 C C . ILE A 1 582 ? -7.858 -23.767 -37.644 1.00 88.56 582 ILE A C 1
ATOM 4599 O O . ILE A 1 582 ? -7.823 -23.264 -38.770 1.00 88.56 582 ILE A O 1
ATOM 4603 N N . ASP A 1 583 ? -8.901 -24.495 -37.232 1.00 79.06 583 ASP A N 1
ATOM 4604 C CA . ASP A 1 583 ? -10.061 -24.811 -38.081 1.00 79.06 583 ASP A CA 1
ATOM 4605 C C . ASP A 1 583 ? -11.011 -23.602 -38.257 1.00 79.06 583 ASP A C 1
ATOM 4607 O O . ASP A 1 583 ? -11.483 -23.312 -39.359 1.00 79.06 583 ASP A O 1
ATOM 4611 N N . LEU A 1 584 ? -11.223 -22.806 -37.202 1.00 62.31 584 LEU A N 1
ATOM 4612 C CA . LEU A 1 584 ? -12.028 -21.574 -37.239 1.00 62.31 584 LEU A CA 1
ATOM 4613 C C . LEU A 1 584 ? -11.384 -20.463 -38.079 1.00 62.31 584 LEU A C 1
ATOM 4615 O O . LEU A 1 584 ? -12.091 -19.754 -38.801 1.00 62.31 584 LEU A O 1
ATOM 4619 N N . GLY A 1 585 ? -10.054 -20.322 -38.040 1.00 59.59 585 GLY A N 1
ATOM 4620 C CA . GLY A 1 585 ? -9.331 -19.385 -38.909 1.00 59.59 585 GLY A CA 1
ATOM 4621 C C . GLY A 1 585 ? -9.551 -19.670 -40.400 1.00 59.59 585 GLY A C 1
ATOM 4622 O O . GLY A 1 585 ? -9.537 -18.756 -41.223 1.00 59.59 585 GLY A O 1
ATOM 4623 N N . TYR A 1 586 ? -9.837 -20.926 -40.750 1.00 56.09 586 TYR A N 1
ATOM 4624 C CA . TYR A 1 586 ? -10.114 -21.344 -42.119 1.00 56.09 586 TYR A CA 1
ATOM 4625 C C . TYR A 1 586 ? -11.547 -21.020 -42.574 1.00 56.09 586 TYR A C 1
ATOM 4627 O O . TYR A 1 586 ? -11.752 -20.694 -43.741 1.00 56.09 586 TYR A O 1
ATOM 4635 N N . GLN A 1 587 ? -12.535 -21.036 -41.673 1.00 52.75 587 GLN A N 1
ATOM 4636 C CA . GLN A 1 587 ? -13.917 -20.660 -42.012 1.00 52.75 587 GLN A CA 1
ATOM 4637 C C . GLN A 1 587 ? -14.091 -19.151 -42.276 1.00 52.75 587 GLN A C 1
ATOM 4639 O O . GLN A 1 587 ? -15.053 -18.755 -42.934 1.00 52.75 587 GLN A O 1
ATOM 4644 N N . LEU A 1 588 ? -13.167 -18.311 -41.794 1.00 45.16 588 LEU A N 1
ATOM 4645 C CA . LEU A 1 588 ? -13.227 -16.845 -41.898 1.00 45.16 588 LEU A CA 1
ATOM 4646 C C . LEU A 1 588 ? -12.404 -16.241 -43.055 1.00 45.16 588 LEU A C 1
ATOM 4648 O O . LEU A 1 588 ? -12.499 -15.036 -43.285 1.00 45.16 588 LEU A O 1
ATOM 4652 N N . CYS A 1 589 ? -11.638 -17.035 -43.811 1.00 36.06 589 CYS A N 1
ATOM 4653 C CA . CYS A 1 589 ? -10.968 -16.581 -45.035 1.00 36.06 589 CYS A CA 1
ATOM 4654 C C . CYS A 1 589 ? -11.770 -17.011 -46.280 1.00 36.06 589 CYS A C 1
ATOM 4656 O O . CYS A 1 589 ? -11.636 -18.159 -46.709 1.00 36.06 589 CYS A O 1
ATOM 4658 N N . PRO A 1 590 ? -12.593 -16.133 -46.889 1.00 36.50 590 PRO A N 1
ATOM 4659 C CA . PRO A 1 590 ? -13.190 -16.425 -48.183 1.00 36.50 590 PRO A CA 1
ATOM 4660 C C . PRO A 1 590 ? -12.106 -16.341 -49.266 1.00 36.50 590 PRO A C 1
ATOM 4662 O O . PRO A 1 590 ? -11.267 -15.439 -49.242 1.00 36.50 590 PRO A O 1
ATOM 4665 N N . TYR A 1 591 ? -12.128 -17.317 -50.175 1.00 42.56 591 TYR A N 1
ATOM 4666 C CA . TYR A 1 591 ? -11.324 -17.359 -51.400 1.00 42.56 591 TYR A CA 1
ATOM 4667 C C . TYR A 1 591 ? -11.394 -16.069 -52.221 1.00 42.56 591 TYR A C 1
ATOM 4669 O O . TYR A 1 591 ? -12.498 -15.476 -52.295 1.00 42.56 591 TYR A O 1
#

Secondary structure (DSSP, 8-state):
-HHHHHHHHHHHHHHH-SS--HHHHHHHHHHHHHHHHHHHH-HHHHHHTTSHHHHHHHHHHHHTTPPPPSSHHHHHHHHHHHHHHHHHHHHHHTT--SS---HHHHHHHHHHHHHHHHHH-TTS-EEHHHHHHHHHHHHHHHH---HHHHHHHHHHHHHHHHHS-SSEEE-STTEEEESSHHHHHHHHHHHHTSSGGGHHHHHHHHTT-GGGHHHHHHHHHHHHHH-HHHHHHHHHHHHHPPPSSGGGHHHHHHHHHHHHTTS---HHHHHHHHHHHHHHHHH-TTTHHHHHHHHTSTT------HHHHHHHHHHTT-SSHHHHHHHHHHHHHHT-GGGHHHHHHHTT-SSHHHHHHHHHHHHHHT-GGGHHHHHHHTT-SSHHHHHHHHHHHHHHT-GGGHHHHHHHTT-SSHHHHHHHHHHHHHHT-GGGHHHHHHHTT-SSHHHHHHHHHHHHHHT-GGGHHHHHHGGG-SSHHHHHHHHHHHHHHT-GGGHHHHHHHTT-SSHHHHHHHHHHHHHH--GGGHHHHHHHTT-SSHHHHHHHHHHHHHHT-GGGHHHHHHHTT-SSHHHHHHHHHHHHHHHHHHHT---

pLDDT: mean 85.08, std 12.58, range [36.06, 98.69]

Organism: NCBI:txid42354

Radius of gyration: 32.68 Å; chains: 1; bounding box: 83×61×88 Å

Foldseek 3Di:
DLVLQLVLLLVVLPVVDPDDDPVSSVRSNVLSVVLVVLLVVAVQNVVQCVDSVSVNLSSVCVVVVDDDDNFPLVSLVSLVVVLLVVLVVVCVVVPPPPQEDDSVLLLLLLLQLLQCCLPPPVPQKDALVVSLVSQLCCCCPVVVDPSVSSSVNSVVVVVSCDVRPDAKYDPPPRIIGGPDNVNSLSSPLCNCLVDLVCLLVCCLVPVPPPSNLSSLLSNLLVLQVVPQDRNLSNLVSLQPHDDPDPVCNVPSLLSSLSSLLRHRHDQVSLAVSLQVCLVVQLPDPVCLVVVLVSLPDPRPPRNYDPVSLVSLLVQCVDPDLSSVLSSLSSLLSNLDPVSLVSLLVQCPDPDLSSVLSSLLSLLSNLDPVCLVSLLVQCPDPDVSSNLSSLQSLLSNLDPVCLVSLLVQCPDPDVSSNLSSLSSLLSNLDPVCLVSLLVQCPDPDPSSVLSSLQSLLSNLDPVCLVSLLVQCPDPDVSSNLSSLLSLLSNLDPVCLVSLLVQCPDPDVSSVLSSLSSLLSNLDPVCLVSLLVQCPDPDVSNNLSSLQSLLSNLDPVNLVSLVVQCPPPDPSSVVSSVNSNVSNVVVVVPDDD

InterPro domains:
  IPR004155 PBS lyase HEAT-like repeat [SM00567] (321-350)
  IPR004155 PBS lyase HEAT-like repeat [SM00567] (352-381)
  IPR004155 PBS lyase HEAT-like repeat [SM00567] (383-412)
  IPR004155 PBS lyase HEAT-like repeat [SM00567] (414-443)
  IPR004155 PBS lyase HEAT-like repeat [SM00567] (445-474)
  IPR004155 PBS lyase HEAT-like repeat [SM00567] (476-505)
  IPR004155 PBS lyase HEAT-like repeat [SM00567] (507-536)
  IPR004155 PBS lyase HEAT-like repeat [SM00567] (538-567)
  IPR011030 Lipovitellin-phosvitin complex, superhelical domain [SSF48431] (220-457)
  IPR011989 Armadillo-like helical [G3DSA:1.25.10.10] (300-369)
  IPR011989 Armadillo-like helical [G3DSA:1.25.10.10] (370-431)
  IPR011989 Armadillo-like helical [G3DSA:1.25.10.10] (432-585)
  IPR016024 Armadillo-type fold [SSF48371] (378-582)
  IPR021133 HEAT, type 2 [PS50077] (308-346)

Sequence (591 aa):
MSQFFQHWCYAVEKSEDIVDDEHTFKRADDKAAQLLEQIKHNPGIRLLAANPLLCTIIGLIQRQGATLPELRVELYKLCIDTFIFNWEMKKRQRSDQTGSLDKDQTQAVLEEIALQLHENYPENRILREQLTTIVSRFLTGQQGMPETEAQHKADQLLNLIRDVSGLLIDRGNEEYGFFHLTFQEYLAARAITRKKRDIDRYLSRYLFKSRWREVIRLAAAHAGTKDEESGSEFIEAILRQKHLHDGLMHYTFRFAFLCLKEAKVELETADRMFRQWIEYLLNEKNTRELFLQLLSQPGAKIRYQASTLQILIDALKDGDSSVRMSAANALGKIGDKAAVNALIHSLKDENSAVRSRAASALGEIGDKAAVDSLIHSLKDEDSIARWTAAEALGEIGDRAAVDPLIHSLKDENSAVRWTAAEALEIIGDKAAVDPLIHSLKDENSIVRWTAARALEKIGDKAAVDPLLHAFKDENSDARQTATKALGEIGDKAAVDPLIHALKDEDSVVRWTAAKALERIGDKAAVEPLIHALKDENSVVRWAAAKALGKIGDKAAVDTLIHALQDEDSFVRKIAVQAIEEIDLGYQLCPY